Protein AF-G3HEW7-F1 (afdb_monomer)

Radius of gyration: 26.77 Å; Cα contacts (8 Å, |Δi|>4): 535; chains: 1; bounding box: 68×77×73 Å

pLDDT: mean 76.9, std 18.29, range [32.59, 98.06]

InterPro domains:
  IPR000403 Phosphatidylinositol 3-/4-kinase, catalytic domain [PF00454] (214-396)
  IPR000403 Phosphatidylinositol 3-/4-kinase, catalytic domain [PS50290] (186-441)
  IPR000403 Phosphatidylinositol 3-/4-kinase, catalytic domain [SM00146] (215-441)
  IPR001263 Phosphoinositide 3-kinase, accessory (PIK) domain [PF00613] (48-93)
  IPR001263 Phosphoinositide 3-kinase, accessory (PIK) domain [SM00145] (10-125)
  IPR011009 Protein kinase-like domain superfamily [SSF56112] (120-392)
  IPR015433 Phosphatidylinositol 3-/4-kinase [PTHR10048] (39-392)
  IPR016024 Armadillo-type fold [SSF48371] (52-114)
  IPR018936 Phosphatidylinositol 3-/4-kinase, conserved site [PS00915] (218-232)
  IPR018936 Phosphatidylinositol 3-/4-kinase, conserved site [PS00916] (318-338)
  IPR036940 Phosphatidylinositol 3-/4-kinase, catalytic domain superfamily [G3DSA:1.10.1070.11] (270-437)
  IPR042236 Phosphoinositide 3-kinase, accessory (PIK) domain superfamily [G3DSA:1.25.40.70] (25-95)

Mean predicted aligned error: 12.96 Å

Organism: Cricetulus griseus (NCBI:txid10029)

Sequence (441 aa):
MGTVQTNPYAENATALHIKFPENKKQPYYYPPFDKIIEKAAEIASSDSANMSLQALLQIWPKLPPREALELLDFNYPDQYVREYAVGCLRQMRSEVHIPAVSVQFGVILEAYCRGSVGHMKVLSKQVEALNKLKTLNSLIKLNAMKLNRAKGKEAMHTCLRQNAYREALSGLQSPLNPCVILSELYVEKCKYMDSKMKPLWLVYSNRGFGEDSVGVIFKNGDDLRQDMLTLQMLRLMDLLWKEAGLDLRMLPYGCLATGDRSGLIEVVSTSETIADIQLNSSNVAATAAFNKDALLNWLKEYNSGDDLDRAIEEFTLSCAGYCVASYVLGIGDRHSDNIMVKKTGQLFHIDFGHILGNFKSKFGIKRERVPFILTYDFIHVIQQGKTGNTEKFGSLLQFTHLGKKIAIAAAQFCHLLELQARLCSEQQKVEQTTEMSTQSI

Solvent-accessible surface area (backbone atoms only — not comparable to full-atom values): 25208 Å² total; per-residue (Å²): 135,79,78,92,66,77,74,87,57,66,90,82,51,91,81,83,92,81,83,78,89,76,91,60,97,67,90,85,74,81,78,55,70,70,60,52,47,52,52,27,50,55,38,52,74,39,96,54,95,55,62,43,70,72,60,55,58,73,75,49,74,85,54,57,51,77,61,21,56,58,36,65,36,83,94,43,76,51,66,67,54,32,52,53,17,50,73,40,48,89,77,89,88,89,65,53,87,44,83,91,43,22,68,66,42,46,55,56,48,50,56,47,40,71,75,34,60,74,56,41,57,56,52,51,46,47,51,49,25,53,51,51,50,52,52,51,44,54,51,48,60,60,38,61,78,78,41,56,72,68,60,43,51,51,52,50,42,58,53,53,70,35,67,78,42,42,60,44,59,26,70,41,56,34,92,74,42,73,89,43,56,37,36,47,67,42,57,89,75,38,51,64,46,90,56,98,62,35,34,38,38,41,31,20,42,29,93,84,84,54,91,63,60,48,36,40,31,42,41,55,79,50,75,40,62,56,38,29,51,52,32,50,51,48,45,50,53,48,51,55,34,41,76,72,75,41,78,33,59,69,66,63,60,44,47,42,60,76,52,88,32,20,28,41,33,52,47,71,72,69,53,46,30,48,42,56,48,55,55,56,46,64,77,74,53,99,62,100,61,78,79,51,57,32,67,47,49,55,39,52,75,73,21,61,74,73,49,32,58,49,17,42,48,32,24,39,34,6,42,25,44,52,44,36,48,32,55,77,48,25,46,46,91,78,50,46,77,37,30,34,37,29,61,67,26,32,30,39,77,50,83,52,89,32,50,68,67,64,65,84,61,64,93,85,46,75,71,68,80,64,68,80,82,75,52,71,51,57,51,34,39,47,26,72,70,42,94,78,42,57,65,52,49,45,50,39,53,50,48,28,51,51,49,40,51,53,51,50,57,45,52,79,72,36,61,67,58,58,57,45,54,52,51,54,55,51,57,51,50,53,51,56,57,52,56,56,56,69,75,72,115

Secondary structure (DSSP, 8-state):
---SSPPS-TTTSPP---------SS---PPPHHHHHHHHHHHHHSSSS---HHHHHHHSPPPPHHHHTGGGSTT---HHHHHHHHHH-------TTSTTTHHHHHHHHHHHHHH-HHHHHHHHHHHHHHHHHHHHHHHHHHHTTTS-HHHHHHHHHHHHTSHHHHHHHSSEEETTEEEEEE--B-GGG-EE-SSTT--EEEEE--TTSSS-PEEEEEEESS--HHHHHHHHHHHHHHHHHHHTT---------EEEEETTEEEEEE-TTEEEHHHHHHHHTTT----S-TTSHHHHHHHHH--THHHHHHHHHHHHHHHHHHHHHHHHT-----TTSEEEETTS-EEE------TT-PPPBTTB---S------HHHHHHHTTT-TT-HHHHHHHHHHHHHHHHHHHHHHHH-HHHHHHHHHHHHHHHHHHHHHHHHT--

Nearest PDB structures (foldseek):
  4bfr-assembly1_A  TM=9.227E-01  e=7.801E-47  Mus musculus
  2y3a-assembly1_A  TM=9.306E-01  e=3.365E-45  Mus musculus
  7pos-assembly1_A  TM=9.346E-01  e=6.380E-39  Mus musculus
  6zac-assembly1_A  TM=9.105E-01  e=1.280E-39  Mus musculus
  5t7f-assembly1_A  TM=9.055E-01  e=4.297E-38  Mus musculus

Structure (mmCIF, N/CA/C/O backbone):
data_AF-G3HEW7-F1
#
_entry.id   AF-G3HEW7-F1
#
loop_
_atom_site.group_PDB
_atom_site.id
_atom_site.type_symbol
_atom_site.label_atom_id
_atom_site.label_alt_id
_atom_site.label_comp_id
_atom_site.label_asym_id
_atom_site.label_entity_id
_atom_site.label_seq_id
_atom_site.pdbx_PDB_ins_code
_atom_site.Cartn_x
_atom_site.Cartn_y
_atom_site.Cartn_z
_atom_site.occupancy
_atom_site.B_iso_or_equiv
_atom_site.auth_seq_id
_atom_site.auth_comp_id
_atom_site.auth_asym_id
_atom_site.auth_atom_id
_atom_site.pdbx_PDB_model_num
ATOM 1 N N . MET A 1 1 ? 21.212 -19.190 -8.639 1.00 52.91 1 MET A N 1
ATOM 2 C CA . MET A 1 1 ? 20.473 -17.970 -8.248 1.00 52.91 1 MET A CA 1
ATOM 3 C C . MET A 1 1 ? 21.101 -16.712 -8.838 1.00 52.91 1 MET A C 1
ATOM 5 O O . MET A 1 1 ? 20.373 -15.946 -9.445 1.00 52.91 1 MET A O 1
ATOM 9 N N . GLY A 1 2 ? 22.415 -16.484 -8.699 1.00 46.44 2 GLY A N 1
ATOM 10 C CA . GLY A 1 2 ? 23.081 -15.301 -9.272 1.00 46.44 2 GLY A CA 1
ATOM 11 C C . GLY A 1 2 ? 23.002 -15.191 -10.805 1.00 46.44 2 GLY A C 1
ATOM 12 O O . GLY A 1 2 ? 22.756 -16.181 -11.494 1.00 46.44 2 GLY A O 1
ATOM 13 N N . THR A 1 3 ? 23.204 -13.977 -11.326 1.00 65.12 3 THR A N 1
ATOM 14 C CA . THR A 1 3 ? 23.155 -13.673 -12.768 1.00 65.12 3 THR A CA 1
ATOM 15 C C . THR A 1 3 ? 24.364 -14.234 -13.527 1.00 65.12 3 THR A C 1
ATOM 17 O O . THR A 1 3 ? 25.460 -14.318 -12.978 1.00 65.12 3 THR A O 1
ATOM 20 N N . VAL A 1 4 ? 24.166 -14.587 -14.803 1.00 77.94 4 VAL A N 1
ATOM 21 C CA . VAL A 1 4 ? 25.251 -14.943 -15.744 1.00 77.94 4 VAL A CA 1
ATOM 22 C C . VAL A 1 4 ? 25.877 -13.714 -16.415 1.00 77.94 4 VAL A C 1
ATOM 24 O O . VAL A 1 4 ? 26.856 -13.844 -17.146 1.00 77.94 4 VAL A O 1
ATOM 27 N N . GLN A 1 5 ? 25.308 -12.524 -16.193 1.00 75.44 5 GLN A N 1
ATOM 28 C CA . GLN A 1 5 ? 25.862 -11.264 -16.682 1.00 75.44 5 GLN A CA 1
ATOM 29 C C . GLN A 1 5 ? 27.116 -10.892 -15.890 1.00 75.44 5 GLN A C 1
ATOM 31 O O . GLN A 1 5 ? 27.167 -11.051 -14.668 1.00 75.44 5 GLN A O 1
ATOM 36 N N . THR A 1 6 ? 28.124 -10.369 -16.584 1.00 82.19 6 THR A N 1
ATOM 37 C CA . THR A 1 6 ? 29.329 -9.846 -15.938 1.00 82.19 6 THR A CA 1
ATOM 38 C C . THR A 1 6 ? 29.021 -8.564 -15.165 1.00 82.19 6 THR A C 1
ATOM 40 O O . THR A 1 6 ? 28.049 -7.856 -15.437 1.00 82.19 6 THR A O 1
ATOM 43 N N . ASN A 1 7 ? 29.855 -8.256 -14.170 1.00 80.00 7 ASN A N 1
ATOM 44 C CA . ASN A 1 7 ? 29.735 -7.011 -13.421 1.00 80.00 7 ASN A CA 1
ATOM 45 C C . ASN A 1 7 ? 30.033 -5.814 -14.353 1.00 80.00 7 ASN A C 1
ATOM 47 O O . ASN A 1 7 ? 31.110 -5.790 -14.953 1.00 80.00 7 ASN A O 1
ATOM 51 N N . PRO A 1 8 ? 29.130 -4.819 -14.478 1.00 78.19 8 PRO A N 1
ATOM 52 C CA . PRO A 1 8 ? 29.338 -3.679 -15.371 1.00 78.19 8 PRO A CA 1
ATOM 53 C C . PRO A 1 8 ? 30.466 -2.737 -14.916 1.00 78.19 8 PRO A C 1
ATOM 55 O O . PRO A 1 8 ? 30.953 -1.944 -15.718 1.00 78.19 8 PRO A O 1
ATOM 58 N N . TYR A 1 9 ? 30.915 -2.818 -13.659 1.00 79.75 9 TYR A N 1
ATOM 59 C CA . TYR A 1 9 ? 32.027 -2.022 -13.130 1.00 79.75 9 TYR A CA 1
ATOM 60 C C . TYR A 1 9 ? 33.382 -2.680 -13.425 1.00 79.75 9 TYR A C 1
ATOM 62 O O . TYR A 1 9 ? 34.100 -3.095 -12.514 1.00 79.75 9 TYR A O 1
ATOM 70 N N . ALA A 1 10 ? 33.722 -2.776 -14.711 1.00 76.56 10 ALA A N 1
ATOM 71 C CA . ALA A 1 10 ? 34.892 -3.511 -15.201 1.00 76.56 10 ALA A CA 1
ATOM 72 C C . ALA A 1 10 ? 36.239 -3.027 -14.628 1.00 76.56 10 ALA A C 1
ATOM 74 O O . ALA A 1 10 ? 37.178 -3.811 -14.552 1.00 76.56 10 ALA A O 1
ATOM 75 N N . GLU A 1 11 ? 36.334 -1.765 -14.205 1.00 80.19 11 GLU A N 1
ATOM 76 C CA . GLU A 1 11 ? 37.572 -1.180 -13.666 1.00 80.19 11 GLU A CA 1
ATOM 77 C C . GLU A 1 11 ? 37.852 -1.577 -12.209 1.00 80.19 11 GLU A C 1
ATOM 79 O O . GLU A 1 11 ? 39.007 -1.628 -11.797 1.00 80.19 11 GLU A O 1
ATOM 84 N N . ASN A 1 12 ? 36.808 -1.890 -11.434 1.00 83.00 12 ASN A N 1
ATOM 85 C CA . ASN A 1 12 ? 36.911 -2.108 -9.985 1.00 83.00 12 ASN A CA 1
ATOM 86 C C . ASN A 1 12 ? 36.521 -3.530 -9.556 1.00 83.00 12 ASN A C 1
ATOM 88 O O . ASN A 1 12 ? 36.705 -3.902 -8.397 1.00 83.00 12 ASN A O 1
ATOM 92 N N . ALA A 1 13 ? 35.940 -4.320 -10.459 1.00 84.81 13 ALA A N 1
ATOM 93 C CA . ALA A 1 13 ? 35.523 -5.685 -10.177 1.00 84.81 13 ALA A CA 1
ATOM 94 C C . ALA A 1 13 ? 36.674 -6.680 -10.378 1.00 84.81 13 ALA A C 1
ATOM 96 O O . ALA A 1 13 ? 37.476 -6.561 -11.301 1.00 84.81 13 ALA A O 1
ATOM 97 N N . THR A 1 14 ? 36.724 -7.718 -9.541 1.00 88.94 14 THR A N 1
ATOM 98 C CA . THR A 1 14 ? 37.642 -8.845 -9.737 1.00 88.94 14 THR A CA 1
ATOM 99 C C . THR A 1 14 ? 37.333 -9.550 -11.058 1.00 88.94 14 THR A C 1
ATOM 101 O O . THR A 1 14 ? 36.202 -9.980 -11.287 1.00 88.94 14 THR A O 1
ATOM 104 N N . ALA A 1 15 ? 38.344 -9.694 -11.916 1.00 89.19 15 ALA A N 1
ATOM 105 C CA . ALA A 1 15 ? 38.214 -10.351 -13.209 1.00 89.19 15 ALA A CA 1
ATOM 106 C C . ALA A 1 15 ? 38.761 -11.784 -13.166 1.00 89.19 15 ALA A C 1
ATOM 108 O O . ALA A 1 15 ? 39.841 -12.038 -12.631 1.00 89.19 15 ALA A O 1
ATOM 109 N N . LEU A 1 16 ? 38.028 -12.716 -13.779 1.00 91.00 16 LEU A N 1
ATOM 110 C CA . LEU A 1 16 ? 38.498 -14.072 -14.047 1.00 91.00 16 LEU A CA 1
ATOM 111 C C . LEU A 1 16 ? 38.686 -14.241 -15.556 1.00 91.00 16 LEU A C 1
ATOM 113 O O . LEU A 1 16 ? 37.721 -14.201 -16.318 1.00 91.00 16 LEU A O 1
ATOM 117 N N . HIS A 1 17 ? 39.928 -14.451 -15.984 1.00 90.31 17 HIS A N 1
ATOM 118 C CA . HIS A 1 17 ? 40.246 -14.694 -17.387 1.00 90.31 17 HIS A CA 1
ATOM 119 C C . HIS A 1 17 ? 40.132 -16.187 -17.695 1.00 90.31 17 HIS A C 1
ATOM 121 O O . HIS A 1 17 ? 40.905 -16.999 -17.189 1.00 90.31 17 HIS A O 1
ATOM 127 N N . ILE A 1 18 ? 39.170 -16.538 -18.543 1.00 92.44 18 ILE A N 1
ATOM 128 C CA . ILE A 1 18 ? 38.937 -17.904 -19.018 1.00 92.44 18 ILE A CA 1
ATOM 129 C C . ILE A 1 18 ? 39.167 -17.977 -20.527 1.00 92.44 18 ILE A C 1
ATOM 131 O O . ILE A 1 18 ? 38.804 -17.061 -21.262 1.00 92.44 18 ILE A O 1
ATOM 135 N N . LYS A 1 19 ? 39.767 -19.076 -20.995 1.00 89.00 19 LYS A N 1
ATOM 136 C CA . LYS A 1 19 ? 39.960 -19.354 -22.423 1.00 89.00 19 LYS A CA 1
ATOM 137 C C . LYS A 1 19 ? 39.224 -20.634 -22.790 1.00 89.00 19 LYS A C 1
ATOM 139 O O . LYS A 1 19 ? 39.548 -21.704 -22.277 1.00 89.00 19 LYS A O 1
ATOM 144 N N . PHE A 1 20 ? 38.250 -20.524 -23.686 1.00 84.94 20 PHE A N 1
ATOM 145 C CA . PHE A 1 20 ? 37.577 -21.691 -24.246 1.00 84.94 20 PHE A CA 1
ATOM 146 C C . PHE A 1 20 ? 38.460 -22.341 -25.326 1.00 84.94 20 PHE A C 1
ATOM 148 O O . PHE A 1 20 ? 39.196 -21.639 -26.021 1.00 84.94 20 PHE A O 1
ATOM 155 N N . PRO A 1 21 ? 38.441 -23.677 -25.468 1.00 83.94 21 PRO A N 1
ATOM 156 C CA . PRO A 1 21 ? 39.252 -24.363 -26.467 1.00 83.94 21 PRO A CA 1
ATOM 157 C C . PRO A 1 21 ? 38.754 -24.057 -27.890 1.00 83.94 21 PRO A C 1
ATOM 159 O O . PRO A 1 21 ? 37.674 -24.486 -28.285 1.00 83.94 21 PRO A O 1
ATOM 162 N N . GLU A 1 22 ? 39.575 -23.372 -28.686 1.00 78.31 22 GLU A N 1
ATOM 163 C CA . GLU A 1 22 ? 39.288 -22.987 -30.083 1.00 78.31 22 GLU A CA 1
ATOM 164 C C . GLU A 1 22 ? 39.769 -24.034 -31.107 1.00 78.31 22 GLU A C 1
ATOM 166 O O . GLU A 1 22 ? 39.959 -23.743 -32.284 1.00 78.31 22 GLU A O 1
ATOM 171 N N . ASN A 1 23 ? 39.980 -25.282 -30.680 1.00 73.50 23 ASN A N 1
ATOM 172 C CA . ASN A 1 23 ? 40.683 -26.322 -31.449 1.00 73.50 23 ASN A CA 1
ATOM 173 C C . ASN A 1 23 ? 39.910 -26.857 -32.677 1.00 73.50 23 ASN A C 1
ATOM 175 O O . ASN A 1 23 ? 40.167 -27.975 -33.129 1.00 73.50 23 ASN A O 1
ATOM 179 N N . LYS A 1 24 ? 38.914 -26.134 -33.196 1.00 75.00 24 LYS A N 1
ATOM 180 C CA . LYS A 1 24 ? 37.951 -26.656 -34.170 1.00 75.00 24 LYS A CA 1
ATOM 181 C C . LYS A 1 24 ? 37.810 -25.755 -35.395 1.00 75.00 24 LYS A C 1
ATOM 183 O O . LYS A 1 24 ? 37.815 -24.537 -35.296 1.00 75.00 24 LYS A O 1
ATOM 188 N N . LYS A 1 25 ? 37.660 -26.391 -36.566 1.00 81.75 25 LYS A N 1
ATOM 189 C CA . LYS A 1 25 ? 37.630 -25.736 -37.889 1.00 81.75 25 LYS A CA 1
ATOM 190 C C . LYS A 1 25 ? 36.315 -25.001 -38.204 1.00 81.75 25 LYS A C 1
ATOM 192 O O . LYS A 1 25 ? 36.300 -24.205 -39.135 1.00 81.75 25 LYS A O 1
ATOM 197 N N . GLN A 1 26 ? 35.224 -25.288 -37.486 1.00 83.31 26 GLN A N 1
ATOM 198 C CA . GLN A 1 26 ? 33.897 -24.685 -37.685 1.00 83.31 26 GLN A CA 1
ATOM 199 C C . GLN A 1 26 ? 33.160 -24.504 -36.340 1.00 83.31 26 GLN A C 1
ATOM 201 O O . GLN A 1 26 ? 33.386 -25.307 -35.426 1.00 83.31 26 GLN A O 1
ATOM 206 N N . PRO A 1 27 ? 32.288 -23.482 -36.207 1.00 83.50 27 PRO A N 1
ATOM 207 C CA . PRO A 1 27 ? 31.482 -23.258 -35.007 1.00 83.50 27 PRO A CA 1
ATOM 208 C C . PRO A 1 27 ? 30.371 -24.307 -34.866 1.00 83.50 27 PRO A C 1
ATOM 210 O O . PRO A 1 27 ? 29.756 -24.709 -35.852 1.00 83.50 27 PRO A O 1
ATOM 213 N N . TYR A 1 28 ? 30.085 -24.724 -33.630 1.00 80.00 28 TYR A N 1
ATOM 214 C CA . TYR A 1 28 ? 28.911 -25.543 -33.317 1.00 80.00 28 TYR A CA 1
ATOM 215 C C . TYR A 1 28 ? 27.778 -24.661 -32.814 1.00 80.00 28 TYR A C 1
ATOM 217 O O . TYR A 1 28 ? 27.994 -23.781 -31.983 1.00 80.00 28 TYR A O 1
ATOM 225 N N . TYR A 1 29 ? 26.569 -24.965 -33.268 1.00 78.69 29 TYR A N 1
ATOM 226 C CA . TYR A 1 29 ? 25.337 -24.385 -32.754 1.00 78.69 29 TYR A CA 1
ATOM 227 C C . TYR A 1 29 ? 24.541 -25.464 -32.030 1.00 78.69 29 TYR A C 1
ATOM 229 O O . TYR A 1 29 ? 24.647 -26.650 -32.356 1.00 78.69 29 TYR A O 1
ATOM 237 N N . TYR A 1 30 ? 23.746 -25.052 -31.045 1.00 76.44 30 TYR A N 1
ATOM 238 C CA . TYR A 1 30 ? 22.744 -25.943 -30.476 1.00 76.44 30 TYR A CA 1
ATOM 239 C C . TYR A 1 30 ? 21.761 -26.361 -31.587 1.00 76.44 30 TYR A C 1
ATOM 241 O O . TYR A 1 30 ? 21.438 -25.517 -32.430 1.00 76.44 30 TYR A O 1
ATOM 249 N N . PRO A 1 31 ? 21.321 -27.632 -31.643 1.00 74.81 31 PRO A N 1
ATOM 250 C CA . PRO A 1 31 ? 20.451 -28.095 -32.716 1.00 74.81 31 PRO A CA 1
ATOM 251 C C . PRO A 1 31 ? 19.168 -27.255 -32.818 1.00 74.81 31 PRO A C 1
ATOM 253 O O . PRO A 1 31 ? 18.582 -26.918 -31.786 1.00 74.81 31 PRO A O 1
ATOM 256 N N . PRO A 1 32 ? 18.714 -26.921 -34.038 1.00 73.94 32 PRO A N 1
ATOM 257 C CA . PRO A 1 32 ? 17.426 -26.273 -34.226 1.00 73.94 32 PRO A CA 1
ATOM 258 C C . PRO A 1 32 ? 16.282 -27.216 -33.827 1.00 73.94 32 PRO A C 1
ATOM 260 O O . PRO A 1 32 ? 16.446 -28.435 -33.728 1.00 73.94 32 PRO A O 1
ATOM 263 N N . PHE A 1 33 ? 15.119 -26.630 -33.556 1.00 66.75 33 PHE A N 1
ATOM 264 C CA . PHE A 1 33 ? 13.987 -27.321 -32.943 1.00 66.75 33 PHE A CA 1
ATOM 265 C C . PHE A 1 33 ? 13.493 -28.542 -33.740 1.00 66.75 33 PHE A C 1
ATOM 267 O O . PHE A 1 33 ? 13.211 -29.590 -33.165 1.00 66.75 33 PHE A O 1
ATOM 274 N N . ASP A 1 34 ? 13.460 -28.445 -35.066 1.00 72.75 34 ASP A N 1
ATOM 275 C CA . ASP A 1 34 ? 13.132 -29.540 -35.983 1.00 72.75 34 ASP A CA 1
ATOM 276 C C . ASP A 1 34 ? 14.046 -30.761 -35.786 1.00 72.75 34 ASP A C 1
ATOM 278 O O . ASP A 1 34 ? 13.559 -31.888 -35.693 1.00 72.75 34 ASP A O 1
ATOM 282 N N . LYS A 1 35 ? 15.355 -30.540 -35.615 1.00 75.88 35 LYS A N 1
ATOM 283 C CA . LYS A 1 35 ? 16.334 -31.607 -35.355 1.00 75.88 35 LYS A CA 1
ATOM 284 C C . LYS A 1 35 ? 16.195 -32.239 -33.975 1.00 75.88 35 LYS A C 1
ATOM 286 O O . LYS A 1 35 ? 16.488 -33.424 -33.817 1.00 75.88 35 LYS A O 1
ATOM 291 N N . ILE A 1 36 ? 15.732 -31.482 -32.984 1.00 71.81 36 ILE A N 1
ATOM 292 C CA . ILE A 1 36 ? 15.436 -32.006 -31.644 1.00 71.81 36 ILE A CA 1
ATOM 293 C C . ILE A 1 36 ? 14.226 -32.942 -31.699 1.00 71.81 36 ILE A C 1
ATOM 295 O O . ILE A 1 36 ? 14.269 -34.028 -31.122 1.00 71.81 36 ILE A O 1
ATOM 299 N N . ILE A 1 37 ? 13.166 -32.545 -32.407 1.00 66.62 37 ILE A N 1
ATOM 300 C CA . ILE A 1 37 ? 11.948 -33.350 -32.561 1.00 66.62 37 ILE A CA 1
ATOM 301 C C . ILE A 1 37 ? 12.214 -34.604 -33.395 1.00 66.62 37 ILE A C 1
ATOM 303 O O . ILE A 1 37 ? 11.781 -35.684 -33.004 1.00 66.62 37 ILE A O 1
ATOM 307 N N . GLU A 1 38 ? 12.975 -34.491 -34.487 1.00 74.00 38 GLU A N 1
ATOM 308 C CA . GLU A 1 38 ? 13.407 -35.637 -35.299 1.00 74.00 38 GLU A CA 1
ATOM 309 C C . GLU A 1 38 ? 14.154 -36.660 -34.430 1.00 74.00 38 GLU A C 1
ATOM 311 O O . GLU A 1 38 ? 13.801 -37.839 -34.407 1.00 74.00 38 GLU A O 1
ATOM 316 N N . LYS A 1 39 ? 15.101 -36.195 -33.603 1.00 70.12 39 LYS A N 1
ATOM 317 C CA . LYS A 1 39 ? 15.825 -37.064 -32.670 1.00 70.12 39 LYS A CA 1
ATOM 318 C C . LYS A 1 39 ? 14.923 -37.653 -31.583 1.00 70.12 39 LYS A C 1
ATOM 320 O O . LYS A 1 39 ? 15.101 -38.808 -31.208 1.00 70.12 39 LYS A O 1
ATOM 325 N N . ALA A 1 40 ? 13.960 -36.890 -31.073 1.00 63.38 40 ALA A N 1
ATOM 326 C CA . ALA A 1 40 ? 12.999 -37.370 -30.082 1.00 63.38 40 ALA A CA 1
ATOM 327 C C . ALA A 1 40 ? 12.082 -38.462 -30.652 1.00 63.38 40 ALA A C 1
ATOM 329 O O . ALA A 1 40 ? 11.810 -39.441 -29.964 1.00 63.38 40 ALA A O 1
ATOM 330 N N . ALA A 1 41 ? 11.648 -38.313 -31.907 1.00 63.91 41 ALA A N 1
ATOM 331 C CA . ALA A 1 41 ? 10.841 -39.292 -32.627 1.00 63.91 41 ALA A CA 1
ATOM 332 C C . ALA A 1 41 ? 11.634 -40.572 -32.930 1.00 63.91 41 ALA A C 1
ATOM 334 O O . ALA A 1 41 ? 11.117 -41.668 -32.726 1.00 63.91 41 ALA A O 1
ATOM 335 N N . GLU A 1 42 ? 12.906 -40.449 -33.328 1.00 66.12 42 GLU A N 1
ATOM 336 C CA . GLU A 1 42 ? 13.815 -41.595 -33.465 1.00 66.12 42 GLU A CA 1
ATOM 337 C C . GLU A 1 42 ? 13.943 -42.367 -32.143 1.00 66.12 42 GLU A C 1
ATOM 339 O O . GLU A 1 42 ? 13.786 -43.586 -32.125 1.00 66.12 42 GLU A O 1
ATOM 344 N N . ILE A 1 43 ? 14.166 -41.665 -31.025 1.00 62.84 43 ILE A N 1
ATOM 345 C CA . ILE A 1 43 ? 14.302 -42.288 -29.700 1.00 62.84 43 ILE A CA 1
ATOM 346 C C . ILE A 1 43 ? 12.980 -42.918 -29.240 1.00 62.84 43 ILE A C 1
A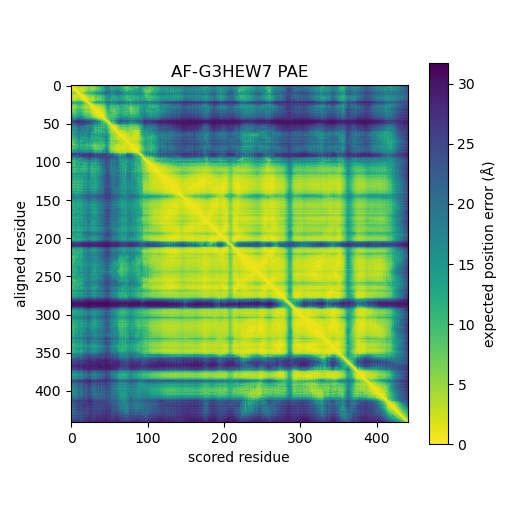TOM 348 O O . ILE A 1 43 ? 13.008 -43.998 -28.663 1.00 62.84 43 ILE A O 1
ATOM 352 N N . ALA A 1 44 ? 11.833 -42.295 -29.530 1.00 57.12 44 ALA A N 1
ATOM 353 C CA . ALA A 1 44 ? 10.508 -42.834 -29.215 1.00 57.12 44 ALA A CA 1
ATOM 354 C C . ALA A 1 44 ? 10.137 -44.070 -30.057 1.00 57.12 44 ALA A C 1
ATOM 356 O O . ALA A 1 44 ? 9.341 -44.894 -29.616 1.00 57.12 44 ALA A O 1
ATOM 357 N N . SER A 1 45 ? 10.696 -44.193 -31.267 1.00 58.94 45 SER A N 1
ATOM 358 C CA . SER A 1 45 ? 10.491 -45.342 -32.162 1.00 58.94 45 SER A CA 1
ATOM 359 C C . SER A 1 45 ? 11.361 -46.558 -31.820 1.00 58.94 45 SER A C 1
ATOM 361 O O . SER A 1 45 ? 11.070 -47.670 -32.256 1.00 58.94 45 SER A O 1
ATOM 363 N N . SER A 1 46 ? 12.416 -46.361 -31.026 1.00 55.53 46 SER A N 1
ATOM 364 C CA . SER A 1 46 ? 13.133 -47.442 -30.353 1.00 55.53 46 SER A CA 1
ATOM 365 C C . SER A 1 46 ? 12.480 -47.678 -28.991 1.00 55.53 46 SER A C 1
ATOM 367 O O . SER A 1 46 ? 12.307 -46.711 -28.264 1.00 55.53 46 SER A O 1
ATOM 369 N N . ASP A 1 47 ? 12.146 -48.917 -28.614 1.00 48.53 47 ASP A N 1
ATOM 370 C CA . ASP A 1 47 ? 11.456 -49.321 -27.360 1.00 48.53 47 ASP A CA 1
ATOM 371 C C . ASP A 1 47 ? 12.126 -48.888 -26.019 1.00 48.53 47 ASP A C 1
ATOM 373 O O . ASP A 1 47 ? 11.839 -49.418 -24.945 1.00 48.53 47 ASP A O 1
ATOM 377 N N . SER A 1 48 ? 13.031 -47.909 -26.024 1.00 47.41 48 SER A N 1
ATOM 378 C CA . SER A 1 48 ? 13.470 -47.189 -24.834 1.00 47.41 48 SER A CA 1
ATOM 379 C C . SER A 1 48 ? 12.475 -46.079 -24.485 1.00 47.41 48 SER A C 1
ATOM 381 O O . SER A 1 48 ? 12.292 -45.133 -25.247 1.00 47.41 48 SER A O 1
ATOM 383 N N . ALA A 1 49 ? 11.870 -46.163 -23.302 1.00 46.41 49 ALA A N 1
ATOM 384 C CA . ALA A 1 49 ? 10.902 -45.217 -22.740 1.00 46.41 49 ALA A CA 1
ATOM 385 C C . ALA A 1 49 ? 11.482 -43.817 -22.409 1.00 46.41 49 ALA A C 1
ATOM 387 O O . ALA A 1 49 ? 11.285 -43.305 -21.313 1.00 46.41 49 ALA A O 1
ATOM 388 N N . ASN A 1 50 ? 12.197 -43.185 -23.342 1.00 45.53 50 ASN A N 1
ATOM 389 C CA . ASN A 1 50 ? 12.818 -41.870 -23.189 1.00 45.53 50 ASN A CA 1
ATOM 390 C C . ASN A 1 50 ? 12.380 -40.930 -24.322 1.00 45.53 50 ASN A C 1
ATOM 392 O O . ASN A 1 50 ? 13.198 -40.469 -25.116 1.00 45.53 50 ASN A O 1
ATOM 396 N N . MET A 1 51 ? 11.087 -40.599 -24.399 1.00 51.00 51 MET A N 1
ATOM 397 C CA . MET A 1 51 ? 10.696 -39.413 -25.168 1.00 51.00 51 MET A CA 1
ATOM 398 C C . MET A 1 51 ? 11.382 -38.189 -24.552 1.00 51.00 51 MET A C 1
ATOM 400 O O . MET A 1 51 ? 11.362 -38.015 -23.331 1.00 51.00 51 MET A O 1
ATOM 404 N N . SER A 1 52 ? 12.015 -37.345 -25.371 1.00 57.72 52 SER A N 1
ATOM 405 C CA . SER A 1 52 ? 12.678 -36.153 -24.844 1.00 57.72 52 SER A CA 1
ATOM 406 C C . SER A 1 52 ? 11.638 -35.229 -24.198 1.00 57.72 52 SER A C 1
ATOM 408 O O . SER A 1 52 ? 10.569 -34.974 -24.757 1.00 57.72 52 SER A O 1
ATOM 410 N N . LEU A 1 53 ? 11.951 -34.717 -23.005 1.00 58.22 53 LEU A N 1
ATOM 411 C CA . LEU A 1 53 ? 11.073 -33.839 -22.219 1.00 58.22 53 LEU A CA 1
ATOM 412 C C . LEU A 1 53 ? 10.548 -32.640 -23.043 1.00 58.22 53 LEU A C 1
ATOM 414 O O . LEU A 1 53 ? 9.430 -32.175 -22.843 1.00 58.22 53 LEU A O 1
ATOM 418 N N . GLN A 1 54 ? 11.343 -32.179 -24.015 1.00 58.03 54 GLN A N 1
ATOM 419 C CA . GLN A 1 54 ? 11.021 -31.066 -24.911 1.00 58.03 54 GLN A CA 1
ATOM 420 C C . GLN A 1 54 ? 9.917 -31.398 -25.933 1.00 58.03 54 GLN A C 1
ATOM 422 O O . GLN A 1 54 ? 9.126 -30.517 -26.264 1.00 58.03 54 GLN A O 1
ATOM 427 N N . ALA A 1 55 ? 9.808 -32.649 -26.398 1.00 58.62 55 ALA A N 1
ATOM 428 C CA . ALA A 1 55 ? 8.730 -33.074 -27.298 1.00 58.62 55 ALA A CA 1
ATOM 429 C C . ALA A 1 55 ? 7.385 -33.208 -26.559 1.00 58.62 55 ALA A C 1
ATOM 431 O O . ALA A 1 55 ? 6.343 -32.814 -27.083 1.00 58.62 55 ALA A O 1
ATOM 432 N N . LEU A 1 56 ? 7.414 -33.687 -25.309 1.00 62.25 56 LEU A N 1
ATOM 433 C CA . LEU A 1 56 ? 6.239 -33.762 -24.429 1.00 62.25 56 LEU A CA 1
ATOM 434 C C . LEU A 1 56 ? 5.665 -32.380 -24.099 1.00 62.25 56 LEU A C 1
ATOM 436 O O . LEU A 1 56 ? 4.449 -32.221 -24.017 1.00 62.25 56 LEU A O 1
ATOM 440 N N . LEU A 1 57 ? 6.528 -31.371 -23.966 1.00 62.25 57 LEU A N 1
ATOM 441 C CA . LEU A 1 57 ? 6.124 -30.006 -23.637 1.00 62.25 57 LEU A CA 1
ATOM 442 C C . LEU A 1 57 ? 5.224 -29.356 -24.709 1.00 62.25 57 LEU A C 1
ATOM 444 O O . LEU A 1 57 ? 4.424 -28.482 -24.393 1.00 62.25 57 LEU A O 1
ATOM 448 N N . GLN A 1 58 ? 5.334 -29.787 -25.971 1.00 60.62 58 GLN A N 1
ATOM 449 C CA . GLN A 1 58 ? 4.578 -29.225 -27.103 1.00 60.62 58 GLN A CA 1
ATOM 450 C C . GLN A 1 58 ? 3.131 -29.702 -27.170 1.00 60.62 58 GLN A C 1
ATOM 452 O O . GLN A 1 58 ? 2.250 -28.977 -27.628 1.00 60.62 58 GLN A O 1
ATOM 457 N N . ILE A 1 59 ? 2.892 -30.933 -26.727 1.00 67.25 59 ILE A N 1
ATOM 458 C CA . ILE A 1 59 ? 1.553 -31.521 -26.648 1.00 67.25 59 ILE A CA 1
ATOM 459 C C . ILE A 1 59 ? 0.923 -31.306 -25.270 1.00 67.25 59 ILE A C 1
ATOM 461 O O . ILE A 1 59 ? -0.217 -31.713 -25.043 1.00 67.25 59 ILE A O 1
ATOM 465 N N . TRP A 1 60 ? 1.654 -30.666 -24.351 1.00 68.69 60 TRP A N 1
ATOM 466 C CA . TRP A 1 60 ? 1.179 -30.417 -23.003 1.00 68.69 60 TRP A CA 1
ATOM 467 C C . TRP A 1 60 ? 0.057 -29.369 -23.028 1.00 68.69 60 TRP A C 1
ATOM 469 O O . TRP A 1 60 ? 0.263 -28.252 -23.520 1.00 68.69 60 TRP A O 1
ATOM 479 N N . PRO A 1 61 ? -1.142 -29.687 -22.504 1.00 68.50 61 PRO A N 1
ATOM 480 C CA . PRO A 1 61 ? -2.251 -28.741 -22.474 1.00 68.50 61 PRO A CA 1
ATOM 481 C C . PRO A 1 61 ? -1.849 -27.517 -21.659 1.00 68.50 61 PRO A C 1
ATOM 483 O O . PRO A 1 61 ? -1.148 -27.667 -20.665 1.00 68.50 61 PRO A O 1
ATOM 486 N N . LYS A 1 62 ? -2.274 -26.312 -22.059 1.00 69.38 62 LYS A N 1
ATOM 487 C CA . LYS A 1 62 ? -1.929 -25.083 -21.326 1.00 69.38 62 LYS A CA 1
ATOM 488 C C . LYS A 1 62 ? -2.260 -25.234 -19.846 1.00 69.38 62 LYS A C 1
ATOM 490 O O . LYS A 1 62 ? -3.419 -25.458 -19.496 1.00 69.38 62 LYS A O 1
ATOM 495 N N . LEU A 1 63 ? -1.246 -25.065 -19.008 1.00 68.19 63 LEU A N 1
ATOM 496 C CA . LEU A 1 63 ? -1.436 -25.047 -17.571 1.00 68.19 63 LEU A CA 1
ATOM 497 C C . LEU A 1 63 ? -2.273 -23.826 -17.159 1.00 68.19 63 LEU A C 1
ATOM 499 O O . LEU A 1 63 ? -2.157 -22.752 -17.768 1.00 68.19 63 LEU A O 1
ATOM 503 N N . PRO A 1 64 ? -3.084 -23.948 -16.097 1.00 60.22 64 PRO A N 1
ATOM 504 C CA . PRO A 1 64 ? -3.624 -22.798 -15.394 1.00 60.22 64 PRO A CA 1
ATOM 505 C C . PRO A 1 64 ? -2.501 -21.802 -15.053 1.00 60.22 64 PRO A C 1
ATOM 507 O O . PRO A 1 64 ? -1.414 -22.228 -14.656 1.00 60.22 64 PRO A O 1
ATOM 510 N N . PRO A 1 65 ? -2.738 -20.477 -15.121 1.00 58.47 65 PRO A N 1
ATOM 511 C CA . PRO A 1 65 ? -1.713 -19.476 -14.812 1.00 58.47 65 PRO A CA 1
ATOM 512 C C . PRO A 1 65 ? -1.039 -19.681 -13.446 1.00 58.47 65 PRO A C 1
ATOM 514 O O . PRO A 1 65 ? 0.138 -19.395 -13.279 1.00 58.47 65 PRO A O 1
ATOM 517 N N . ARG A 1 66 ? -1.756 -20.230 -12.461 1.00 59.59 66 ARG A N 1
ATOM 518 C CA . ARG A 1 66 ? -1.192 -20.564 -11.146 1.00 59.59 66 ARG A CA 1
ATOM 519 C C . ARG A 1 66 ? -0.085 -21.621 -11.224 1.00 59.59 66 ARG A C 1
ATOM 521 O O . ARG A 1 66 ? 0.941 -21.455 -10.579 1.00 59.59 66 ARG A O 1
ATOM 528 N N . GLU A 1 67 ? -0.297 -22.671 -12.007 1.00 59.72 67 GLU A N 1
ATOM 529 C CA . GLU A 1 67 ? 0.650 -23.780 -12.187 1.00 59.72 67 GLU A CA 1
ATOM 530 C C . GLU A 1 67 ? 1.796 -23.372 -13.117 1.00 59.72 67 GLU A C 1
ATOM 532 O O . GLU A 1 67 ? 2.950 -23.712 -12.888 1.00 59.72 67 GLU A O 1
ATOM 537 N N . ALA A 1 68 ? 1.522 -22.537 -14.121 1.00 62.84 68 ALA A N 1
ATOM 538 C CA . ALA A 1 68 ? 2.566 -22.029 -15.001 1.00 62.84 68 ALA A CA 1
ATOM 539 C C . ALA A 1 68 ? 3.610 -21.151 -14.284 1.00 62.84 68 ALA A C 1
ATOM 541 O O . ALA A 1 68 ? 4.754 -21.095 -14.733 1.00 62.84 68 ALA A O 1
ATOM 542 N N . LEU A 1 69 ? 3.253 -20.475 -13.179 1.00 57.88 69 LEU A N 1
ATOM 543 C CA . LEU A 1 69 ? 4.206 -19.694 -12.371 1.00 57.88 69 LEU A CA 1
ATOM 544 C C . LEU A 1 69 ? 5.319 -20.566 -11.781 1.00 57.88 69 LEU A C 1
ATOM 546 O O . LEU A 1 69 ? 6.439 -20.081 -11.629 1.00 57.88 69 LEU A O 1
ATOM 550 N N . GLU A 1 70 ? 5.035 -21.836 -11.486 1.00 67.31 70 GLU A N 1
ATOM 551 C CA . GLU A 1 70 ? 6.030 -22.788 -10.987 1.00 67.31 70 GLU A CA 1
ATOM 552 C C . GLU A 1 70 ? 7.145 -23.008 -12.016 1.00 67.31 70 GLU A C 1
ATOM 554 O O . GLU A 1 70 ? 8.327 -22.986 -11.681 1.00 67.31 70 GLU A O 1
ATOM 559 N N . LEU A 1 71 ? 6.777 -23.102 -13.295 1.00 65.00 71 LEU A N 1
ATOM 560 C CA . LEU A 1 71 ? 7.707 -23.331 -14.400 1.00 65.00 71 LEU A CA 1
ATOM 561 C C . LEU A 1 71 ? 8.639 -22.137 -14.692 1.00 65.00 71 LEU A C 1
ATOM 563 O O . LEU A 1 71 ? 9.546 -22.250 -15.517 1.00 65.00 71 LEU A O 1
ATOM 567 N N . LEU A 1 72 ? 8.444 -20.988 -14.030 1.00 67.44 72 LEU A N 1
ATOM 568 C CA . LEU A 1 72 ? 9.380 -19.857 -14.079 1.00 67.44 72 LEU A CA 1
ATOM 569 C C . LEU A 1 72 ? 10.469 -19.911 -12.999 1.00 67.44 72 LEU A C 1
ATOM 571 O O . LEU A 1 72 ? 11.419 -19.116 -13.067 1.00 67.44 72 LEU A O 1
ATOM 575 N N . ASP A 1 73 ? 10.368 -20.830 -12.037 1.00 65.62 73 ASP A N 1
ATOM 576 C CA . ASP A 1 73 ? 11.349 -21.011 -10.968 1.00 65.62 73 ASP A CA 1
ATOM 577 C C . ASP A 1 73 ? 12.744 -21.365 -11.520 1.00 65.62 73 ASP A C 1
ATOM 579 O O . ASP A 1 73 ? 12.895 -21.908 -12.616 1.00 65.62 73 ASP A O 1
ATOM 583 N N . PHE A 1 74 ? 13.805 -21.055 -10.771 1.00 65.25 74 PHE A N 1
ATOM 584 C CA . PHE A 1 74 ? 15.190 -21.353 -11.152 1.00 65.25 74 PHE A CA 1
ATOM 585 C C . PHE A 1 74 ? 15.448 -22.859 -11.326 1.00 65.25 74 PHE A C 1
ATOM 587 O O . PHE A 1 74 ? 16.391 -23.229 -12.025 1.00 65.25 74 PHE A O 1
ATOM 594 N N . ASN A 1 75 ? 14.610 -23.710 -10.719 1.00 67.56 75 ASN A N 1
ATOM 595 C CA . ASN A 1 75 ? 14.621 -25.164 -10.893 1.00 67.56 75 ASN A CA 1
ATOM 596 C C . ASN A 1 75 ? 14.319 -25.595 -12.339 1.00 67.56 75 ASN A C 1
ATOM 598 O O . ASN A 1 75 ? 14.735 -26.675 -12.754 1.00 67.56 75 ASN A O 1
ATOM 602 N N . TYR A 1 76 ? 13.675 -24.726 -13.125 1.00 72.31 76 TYR A N 1
ATOM 603 C CA . TYR A 1 76 ? 13.355 -24.936 -14.535 1.00 72.31 76 TYR A CA 1
ATOM 604 C C . TYR A 1 76 ? 14.115 -23.912 -15.409 1.00 72.31 76 TYR A C 1
ATOM 606 O O . TYR A 1 76 ? 13.564 -22.893 -15.837 1.00 72.31 76 TYR A O 1
ATOM 614 N N . PRO A 1 77 ? 15.430 -24.097 -15.646 1.00 72.25 77 PRO A N 1
ATOM 615 C CA . PRO A 1 77 ? 16.235 -23.150 -16.421 1.00 72.25 77 PRO A CA 1
ATOM 616 C C . PRO A 1 77 ? 16.060 -23.296 -17.943 1.00 72.25 77 PRO A C 1
ATOM 618 O O . PRO A 1 77 ? 16.488 -22.407 -18.675 1.00 72.25 77 PRO A O 1
ATOM 621 N N . ASP A 1 78 ? 15.457 -24.393 -18.417 1.00 74.69 78 ASP A N 1
ATOM 622 C CA . ASP A 1 78 ? 15.289 -24.689 -19.845 1.00 74.69 78 ASP A CA 1
ATOM 623 C C . ASP A 1 78 ? 14.436 -23.622 -20.558 1.00 74.69 78 ASP A C 1
ATOM 625 O O . ASP A 1 78 ? 13.381 -23.201 -20.073 1.00 74.69 78 ASP A O 1
ATOM 629 N N . GLN A 1 79 ? 14.914 -23.175 -21.722 1.00 69.88 79 GLN A N 1
ATOM 630 C CA . GLN A 1 79 ? 14.298 -22.088 -22.480 1.00 69.88 79 GLN A CA 1
ATOM 631 C C . GLN A 1 79 ? 12.886 -22.442 -22.966 1.00 69.88 79 GLN A C 1
ATOM 633 O O . GLN A 1 79 ? 11.996 -21.599 -22.868 1.00 69.88 79 GLN A O 1
ATOM 638 N N . TYR A 1 80 ? 12.648 -23.672 -23.429 1.00 69.81 80 TYR A N 1
ATOM 639 C CA . TYR A 1 80 ? 11.338 -24.092 -23.933 1.00 69.81 80 TYR A CA 1
ATOM 640 C C . TYR A 1 80 ? 10.322 -24.235 -22.796 1.00 69.81 80 TYR A C 1
ATOM 642 O O . TYR A 1 80 ? 9.161 -23.861 -22.959 1.00 69.81 80 TYR A O 1
ATOM 650 N N . VAL A 1 81 ? 10.767 -24.688 -21.616 1.00 72.81 81 VAL A N 1
ATOM 651 C CA . VAL A 1 81 ? 9.943 -24.705 -20.392 1.00 72.81 81 VAL A CA 1
ATOM 652 C C . VAL A 1 81 ? 9.522 -23.292 -19.993 1.00 72.81 81 VAL A C 1
ATOM 654 O O . VAL A 1 81 ? 8.346 -23.048 -19.717 1.00 72.81 81 VAL A O 1
ATOM 657 N N . ARG A 1 82 ? 10.449 -22.330 -20.045 1.00 72.44 82 ARG A N 1
ATOM 658 C CA . ARG A 1 82 ? 10.152 -20.921 -19.755 1.00 72.44 82 ARG A CA 1
ATOM 659 C C . ARG A 1 82 ? 9.258 -20.277 -20.807 1.00 72.44 82 ARG A C 1
ATOM 661 O O . ARG A 1 82 ? 8.363 -19.524 -20.442 1.00 72.44 82 ARG A O 1
ATOM 668 N N . GLU A 1 83 ? 9.457 -20.557 -22.091 1.00 70.94 83 GLU A N 1
ATOM 669 C CA . GLU A 1 83 ? 8.595 -20.055 -23.169 1.00 70.94 83 GLU A CA 1
ATOM 670 C C . GLU A 1 83 ? 7.160 -20.581 -23.038 1.00 70.94 83 GLU A C 1
ATOM 672 O O . GLU A 1 83 ? 6.208 -19.805 -23.151 1.00 70.94 83 GLU A O 1
ATOM 677 N N . TYR A 1 84 ? 6.999 -21.863 -22.706 1.00 68.12 84 TYR A N 1
ATOM 678 C CA . TYR A 1 84 ? 5.709 -22.473 -22.392 1.00 68.12 84 TYR A CA 1
ATOM 679 C C . TYR A 1 84 ? 5.045 -21.814 -21.168 1.00 68.12 84 TYR A C 1
ATOM 681 O O . TYR A 1 84 ? 3.878 -21.413 -21.227 1.00 68.12 84 TYR A O 1
ATOM 689 N N . ALA A 1 85 ? 5.806 -21.612 -20.088 1.00 65.62 85 ALA A N 1
ATOM 690 C CA . ALA A 1 85 ? 5.350 -20.939 -18.874 1.00 65.62 85 ALA A CA 1
ATOM 691 C C . ALA A 1 85 ? 4.912 -19.492 -19.149 1.00 65.62 85 ALA A C 1
ATOM 693 O O . ALA A 1 85 ? 3.792 -19.102 -18.829 1.00 65.62 85 ALA A O 1
ATOM 694 N N . VAL A 1 86 ? 5.745 -18.695 -19.827 1.00 66.69 86 VAL A N 1
ATOM 695 C CA . VAL A 1 86 ? 5.422 -17.315 -20.232 1.00 66.69 86 VAL A CA 1
ATOM 696 C C . VAL A 1 86 ? 4.214 -17.279 -21.175 1.00 66.69 86 VAL A C 1
ATOM 698 O O . VAL A 1 86 ? 3.378 -16.376 -21.070 1.00 66.69 86 VAL A O 1
ATOM 701 N N . GLY A 1 87 ? 4.069 -18.274 -22.054 1.00 62.97 87 GLY A N 1
ATOM 702 C CA . GLY A 1 87 ? 2.894 -18.468 -22.908 1.00 62.97 87 GLY A CA 1
ATOM 703 C C . GLY A 1 87 ? 1.586 -18.649 -22.127 1.00 62.97 87 GLY A C 1
ATOM 704 O O . GLY A 1 87 ? 0.519 -18.287 -22.632 1.00 62.97 87 GLY A O 1
ATOM 705 N N . CYS A 1 88 ? 1.672 -19.127 -20.885 1.00 59.72 88 CYS A N 1
ATOM 706 C CA . CYS A 1 88 ? 0.555 -19.271 -19.951 1.00 59.72 88 CYS A CA 1
ATOM 707 C C . CYS A 1 88 ? 0.375 -18.055 -19.009 1.00 59.72 88 CYS A C 1
ATOM 709 O O . CYS A 1 88 ? -0.653 -17.954 -18.343 1.00 59.72 88 CYS A O 1
ATOM 711 N N . LEU A 1 89 ? 1.330 -17.112 -18.964 1.00 50.53 89 LEU A N 1
ATOM 712 C CA . LEU A 1 89 ? 1.472 -16.108 -17.891 1.00 50.53 89 LEU A CA 1
ATOM 713 C C . LEU A 1 89 ? 1.514 -14.643 -18.331 1.00 50.53 89 LEU A C 1
ATOM 715 O O . LEU A 1 89 ? 1.984 -13.795 -17.576 1.00 50.53 89 LEU A O 1
ATOM 719 N N . ARG A 1 90 ? 1.090 -14.296 -19.547 1.00 44.22 90 ARG A N 1
ATOM 720 C CA . ARG A 1 90 ? 1.237 -12.923 -20.068 1.00 44.22 90 ARG A CA 1
ATOM 721 C C . ARG A 1 90 ? 0.648 -11.841 -19.137 1.00 44.22 90 ARG A C 1
ATOM 723 O O . ARG A 1 90 ? -0.528 -11.524 -19.263 1.00 44.22 90 ARG A O 1
ATOM 730 N N . GLN A 1 91 ? 1.512 -11.247 -18.299 1.00 39.72 91 GLN A N 1
ATOM 731 C CA . GLN A 1 91 ? 1.612 -9.859 -17.803 1.00 39.72 91 GLN A CA 1
ATOM 732 C C . GLN A 1 91 ? 2.307 -9.836 -16.425 1.00 39.72 91 GLN A C 1
ATOM 734 O O . GLN A 1 91 ? 1.762 -10.403 -15.491 1.00 39.72 91 GLN A O 1
ATOM 739 N N . MET A 1 92 ? 3.464 -9.158 -16.288 1.00 34.47 92 MET A N 1
ATOM 740 C CA . MET A 1 92 ? 3.940 -8.452 -15.068 1.00 34.47 92 MET A CA 1
ATOM 741 C C . MET A 1 92 ? 5.346 -7.833 -15.275 1.00 34.47 92 MET A C 1
ATOM 743 O O . MET A 1 92 ? 6.135 -8.347 -16.068 1.00 34.47 92 MET A O 1
ATOM 747 N N . ARG A 1 93 ? 5.646 -6.700 -14.606 1.00 44.09 93 ARG A N 1
ATOM 748 C CA . ARG A 1 93 ? 6.917 -5.933 -14.693 1.00 44.09 93 ARG A CA 1
ATOM 749 C C . ARG A 1 93 ? 7.205 -5.099 -13.426 1.00 44.09 93 ARG A C 1
ATOM 751 O O . ARG A 1 93 ? 6.292 -4.412 -12.981 1.00 44.09 93 ARG A O 1
ATOM 758 N N . SER A 1 94 ? 8.476 -5.036 -12.993 1.00 45.09 94 SER A N 1
ATOM 759 C CA . SER A 1 94 ? 9.238 -3.847 -12.501 1.00 45.09 94 SER A CA 1
ATOM 760 C C . SER A 1 94 ? 10.600 -4.277 -11.900 1.00 45.09 94 SER A C 1
ATOM 762 O O . SER A 1 94 ? 10.616 -5.325 -11.279 1.00 45.09 94 SER A O 1
ATOM 764 N N . GLU A 1 95 ? 11.721 -3.549 -12.160 1.00 57.41 95 GLU A N 1
ATOM 765 C CA . GLU A 1 95 ? 13.094 -3.656 -11.531 1.00 57.41 95 GLU A CA 1
ATOM 766 C C . GLU A 1 95 ? 14.268 -3.021 -12.361 1.00 57.41 95 GLU A C 1
ATOM 768 O O . GLU A 1 95 ? 15.396 -3.498 -12.385 1.00 57.41 95 GLU A O 1
ATOM 773 N N . VAL A 1 96 ? 14.073 -1.887 -13.047 1.00 53.09 96 VAL A N 1
ATOM 774 C CA . VAL A 1 96 ? 15.073 -1.351 -14.019 1.00 53.09 96 VAL A CA 1
ATOM 775 C C . VAL A 1 96 ? 16.383 -0.835 -13.391 1.00 53.09 96 VAL A C 1
ATOM 777 O O . VAL A 1 96 ? 17.406 -0.754 -14.065 1.00 53.09 96 VAL A O 1
ATOM 780 N N . HIS A 1 97 ? 16.368 -0.448 -12.115 1.00 53.00 97 HIS A N 1
ATOM 781 C CA . HIS A 1 97 ? 17.483 0.257 -11.466 1.00 53.00 97 HIS A CA 1
ATOM 782 C C . HIS A 1 97 ? 18.603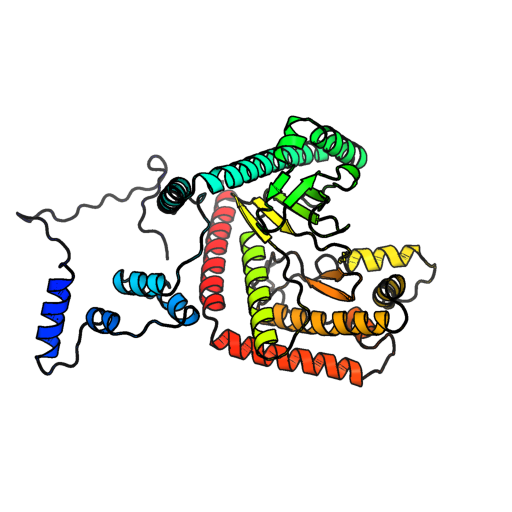 -0.668 -10.963 1.00 53.00 97 HIS A C 1
ATOM 784 O O . HIS A 1 97 ? 19.645 -0.181 -10.535 1.00 53.00 97 HIS A O 1
ATOM 790 N N . ILE A 1 98 ? 18.409 -1.988 -11.013 1.00 57.78 98 ILE A N 1
ATOM 791 C CA . ILE A 1 98 ? 19.400 -2.968 -10.566 1.00 57.78 98 ILE A CA 1
ATOM 792 C C . ILE A 1 98 ? 20.363 -3.256 -11.734 1.00 57.78 98 ILE A C 1
ATOM 794 O O . ILE A 1 98 ? 19.910 -3.754 -12.768 1.00 57.78 98 ILE A O 1
ATOM 798 N N . PRO A 1 99 ? 21.685 -3.010 -11.604 1.00 50.59 99 PRO A N 1
ATOM 799 C CA . PRO A 1 99 ? 22.636 -3.170 -12.712 1.00 50.59 99 PRO A CA 1
ATOM 800 C C . PRO A 1 99 ? 22.634 -4.563 -13.361 1.00 50.59 99 PRO A C 1
ATOM 802 O O . PRO A 1 99 ? 22.872 -4.679 -14.557 1.00 50.59 99 PRO A O 1
ATOM 805 N N . ALA A 1 100 ? 22.308 -5.610 -12.595 1.00 53.31 100 ALA A N 1
ATOM 806 C CA . ALA A 1 100 ? 22.234 -6.991 -13.074 1.00 53.31 100 ALA A CA 1
ATOM 807 C C . ALA A 1 100 ? 21.079 -7.271 -14.059 1.00 53.31 100 ALA A C 1
ATOM 809 O O . ALA A 1 100 ? 21.156 -8.240 -14.812 1.00 53.31 100 ALA A O 1
ATOM 810 N N . VAL A 1 101 ? 20.015 -6.456 -14.051 1.00 59.38 101 VAL A N 1
ATOM 811 C CA . VAL A 1 101 ? 18.802 -6.639 -14.882 1.00 59.38 101 VAL A CA 1
ATOM 812 C C . VAL A 1 101 ? 18.430 -5.390 -15.694 1.00 59.38 101 VAL A C 1
ATOM 814 O O . VAL A 1 101 ? 17.476 -5.413 -16.475 1.00 59.38 101 VAL A O 1
ATOM 817 N N . SER A 1 102 ? 19.199 -4.305 -15.562 1.00 61.81 102 SER A N 1
ATOM 818 C CA . SER A 1 102 ? 18.923 -2.998 -16.171 1.00 61.81 102 SER A CA 1
ATOM 819 C C . SER A 1 102 ? 18.827 -3.054 -17.697 1.00 61.81 102 SER A C 1
ATOM 821 O O . SER A 1 102 ? 17.919 -2.456 -18.273 1.00 61.81 102 SER A O 1
ATOM 823 N N . VAL A 1 103 ? 19.698 -3.828 -18.355 1.00 60.25 103 VAL A N 1
ATOM 824 C CA . VAL A 1 103 ? 19.694 -4.006 -19.817 1.00 60.25 103 VAL A CA 1
ATOM 825 C C . VAL A 1 103 ? 18.417 -4.710 -20.275 1.00 60.25 103 VAL A C 1
ATOM 827 O O . VAL A 1 103 ? 17.721 -4.216 -21.161 1.00 60.25 103 VAL A O 1
ATOM 830 N N . GLN A 1 104 ? 18.063 -5.829 -19.634 1.00 64.19 104 GLN A N 1
ATOM 831 C CA . GLN A 1 104 ? 16.865 -6.600 -19.973 1.00 64.19 104 GLN A CA 1
ATOM 832 C C . GLN A 1 104 ? 15.590 -5.771 -19.770 1.00 64.19 104 GLN A C 1
ATOM 834 O O . GLN A 1 104 ? 14.686 -5.782 -20.603 1.00 64.19 104 GLN A O 1
ATOM 839 N N . PHE A 1 105 ? 15.506 -5.024 -18.672 1.00 64.50 105 PHE A N 1
ATOM 840 C CA . PHE A 1 105 ? 14.304 -4.261 -18.352 1.00 64.50 105 PHE A CA 1
ATOM 841 C C . PHE A 1 105 ? 14.217 -2.981 -19.188 1.00 64.50 105 PHE A C 1
ATOM 843 O O . PHE A 1 105 ? 13.116 -2.576 -19.569 1.00 64.50 105 PHE A O 1
ATOM 850 N N . GLY A 1 106 ? 15.365 -2.397 -19.544 1.00 64.69 106 GLY A N 1
ATOM 851 C CA . GLY A 1 106 ? 15.473 -1.277 -20.473 1.00 64.69 106 GLY A CA 1
ATOM 852 C C . GLY A 1 106 ? 14.868 -1.596 -21.840 1.00 64.69 106 GLY A C 1
ATOM 853 O O . GLY A 1 106 ? 13.978 -0.874 -22.285 1.00 64.69 106 GLY A O 1
ATOM 854 N N . VAL A 1 107 ? 15.253 -2.716 -22.467 1.00 70.06 107 VAL A N 1
ATOM 855 C CA . VAL A 1 107 ? 14.728 -3.094 -23.799 1.00 70.06 107 VAL A CA 1
ATOM 856 C C . VAL A 1 107 ? 13.232 -3.429 -23.773 1.00 70.06 107 VAL A C 1
ATOM 858 O O . VAL A 1 107 ? 12.487 -3.092 -24.694 1.00 70.06 107 VAL A O 1
ATOM 861 N N . ILE A 1 108 ? 12.753 -4.033 -22.682 1.00 75.06 108 ILE A N 1
ATOM 862 C CA . ILE A 1 108 ? 11.334 -4.349 -22.464 1.00 75.06 108 ILE A CA 1
ATOM 863 C C . ILE A 1 108 ? 10.496 -3.063 -22.340 1.00 75.06 108 ILE A C 1
ATOM 865 O O . ILE A 1 108 ? 9.390 -2.971 -22.893 1.00 75.06 108 ILE A O 1
ATOM 869 N N . LEU A 1 109 ? 11.002 -2.068 -21.606 1.00 70.44 109 LEU A N 1
ATOM 870 C CA . LEU A 1 109 ? 10.368 -0.757 -21.493 1.00 70.44 109 LEU A CA 1
ATOM 871 C C . LEU A 1 109 ? 10.401 0.006 -22.812 1.00 70.44 109 LEU A C 1
ATOM 873 O O . LEU A 1 109 ? 9.377 0.560 -23.202 1.00 70.44 109 LEU A O 1
ATOM 877 N N . GLU A 1 110 ? 11.527 -0.010 -23.522 1.00 70.81 110 GLU A N 1
ATOM 878 C CA . GLU A 1 110 ? 11.657 0.637 -24.825 1.00 70.81 110 GLU A CA 1
ATOM 879 C C . GLU A 1 110 ? 10.623 0.091 -25.818 1.00 70.81 110 GLU A C 1
ATOM 881 O O . GLU A 1 110 ? 9.869 0.864 -26.414 1.00 70.81 110 GLU A O 1
ATOM 886 N N . ALA A 1 111 ? 10.516 -1.237 -25.937 1.00 79.94 111 ALA A N 1
ATOM 887 C CA . ALA A 1 111 ? 9.531 -1.888 -26.796 1.00 79.94 111 ALA A CA 1
ATOM 888 C C . ALA A 1 111 ? 8.090 -1.476 -26.444 1.00 79.94 111 ALA A C 1
ATOM 890 O O . ALA A 1 111 ? 7.271 -1.225 -27.328 1.00 79.94 111 ALA A O 1
ATOM 891 N N . TYR A 1 112 ? 7.782 -1.343 -25.151 1.00 81.12 112 TYR A N 1
ATOM 892 C CA . TYR A 1 112 ? 6.470 -0.888 -24.694 1.00 81.12 112 TYR A CA 1
ATOM 893 C C . TYR A 1 112 ? 6.188 0.574 -25.040 1.00 81.12 112 TYR A C 1
ATOM 895 O O . TYR A 1 112 ? 5.110 0.886 -25.543 1.00 81.12 112 TYR A O 1
ATOM 903 N N . CYS A 1 113 ? 7.151 1.467 -24.808 1.00 73.94 113 CYS A N 1
ATOM 904 C CA . CYS A 1 113 ? 7.020 2.883 -25.143 1.00 73.94 113 CYS A CA 1
ATOM 905 C C . CYS A 1 113 ? 6.845 3.086 -26.653 1.00 73.94 113 CYS A C 1
ATOM 907 O O . CYS A 1 113 ? 6.012 3.893 -27.067 1.00 73.94 113 CYS A O 1
ATOM 909 N N . ARG A 1 114 ? 7.557 2.301 -27.475 1.00 79.75 114 ARG A N 1
ATOM 910 C CA . ARG A 1 114 ? 7.370 2.268 -28.934 1.00 79.75 114 ARG A CA 1
ATOM 911 C C . ARG A 1 114 ? 5.974 1.767 -29.321 1.00 79.75 114 ARG A C 1
ATOM 913 O O . ARG A 1 114 ? 5.358 2.343 -30.211 1.00 79.75 114 ARG A O 1
ATOM 920 N N . GLY A 1 115 ? 5.461 0.742 -28.638 1.00 87.44 115 GLY A N 1
ATOM 921 C CA . GLY A 1 115 ? 4.126 0.184 -28.881 1.00 87.44 115 GLY A CA 1
ATOM 922 C C . GLY A 1 115 ? 2.961 1.038 -28.367 1.00 87.44 115 GLY A C 1
ATOM 923 O O . GLY A 1 115 ? 1.831 0.849 -28.806 1.00 87.44 115 GLY A O 1
ATOM 924 N N . SER A 1 116 ? 3.206 1.978 -27.448 1.00 90.06 116 SER A N 1
ATOM 925 C CA . SER A 1 116 ? 2.152 2.769 -26.803 1.00 90.06 116 SER A CA 1
ATOM 926 C C . SER A 1 116 ? 2.594 4.207 -26.500 1.00 90.06 116 SER A C 1
ATOM 928 O O . SER A 1 116 ? 2.644 4.649 -25.346 1.00 90.06 116 SER A O 1
ATOM 930 N N . VAL A 1 117 ? 2.854 4.975 -27.562 1.00 88.94 117 VAL A N 1
ATOM 931 C CA . VAL A 1 117 ? 3.288 6.386 -27.496 1.00 88.94 117 VAL A CA 1
ATOM 932 C C . VAL A 1 117 ? 2.308 7.269 -26.712 1.00 88.94 117 VAL A C 1
ATOM 934 O O . VAL A 1 117 ? 2.724 8.181 -25.997 1.00 88.94 117 VAL A O 1
ATOM 937 N N . GLY A 1 118 ? 1.001 6.993 -26.799 1.00 88.50 118 GLY A N 1
ATOM 938 C CA . GLY A 1 118 ? -0.016 7.712 -26.024 1.00 88.50 118 GLY A CA 1
ATOM 939 C C . GLY A 1 118 ? 0.172 7.535 -24.516 1.00 88.50 118 GLY A C 1
ATOM 940 O O . GLY A 1 118 ? 0.226 8.516 -23.775 1.00 88.50 118 GLY A O 1
ATOM 941 N N . HIS A 1 119 ? 0.363 6.293 -24.067 1.00 90.31 119 HIS A N 1
ATOM 942 C CA . HIS A 1 119 ? 0.586 6.002 -22.651 1.00 90.31 119 HIS A CA 1
ATOM 943 C C . HIS A 1 119 ? 1.956 6.486 -22.155 1.00 90.31 119 HIS A C 1
ATOM 945 O O . HIS A 1 119 ? 2.075 6.900 -21.007 1.00 90.31 119 HIS A O 1
ATOM 951 N N . MET A 1 120 ? 2.974 6.545 -23.021 1.00 82.88 120 MET A N 1
ATOM 952 C CA . MET A 1 120 ? 4.280 7.117 -22.671 1.00 82.88 120 MET A CA 1
ATOM 953 C C . MET A 1 120 ? 4.163 8.557 -22.140 1.00 82.88 120 MET A C 1
ATOM 955 O O . MET A 1 120 ? 4.851 8.913 -21.188 1.00 82.88 120 MET A O 1
ATOM 959 N N . LYS A 1 121 ? 3.256 9.375 -22.692 1.00 87.50 121 LYS A N 1
ATOM 960 C CA . LYS A 1 121 ? 3.001 10.741 -22.194 1.00 87.50 121 LYS A CA 1
ATOM 961 C C . LYS A 1 121 ? 2.417 10.743 -20.777 1.00 87.50 121 LYS A C 1
ATOM 963 O O . LYS A 1 121 ? 2.796 11.579 -19.960 1.00 87.50 121 LYS A O 1
ATOM 968 N N . VAL A 1 122 ? 1.531 9.793 -20.475 1.00 91.94 122 VAL A N 1
ATOM 969 C CA . VAL A 1 122 ? 0.953 9.613 -19.133 1.00 91.94 122 VAL A CA 1
ATOM 970 C C . VAL A 1 122 ? 2.043 9.214 -18.136 1.00 91.94 122 VAL A C 1
ATOM 972 O O . VAL A 1 122 ? 2.176 9.847 -17.090 1.00 91.94 122 VAL A O 1
ATOM 975 N N . LEU A 1 123 ? 2.875 8.229 -18.492 1.00 87.38 123 LEU A N 1
ATOM 976 C CA . LEU A 1 123 ? 4.005 7.789 -17.667 1.00 87.38 123 LEU A CA 1
ATOM 977 C C . LEU A 1 123 ? 5.031 8.912 -17.458 1.00 87.38 123 LEU A C 1
ATOM 979 O O . LEU A 1 123 ? 5.518 9.097 -16.347 1.00 87.38 123 LEU A O 1
ATOM 983 N N . SER A 1 124 ? 5.315 9.714 -18.489 1.00 86.62 124 SER A N 1
ATOM 984 C CA . SER A 1 124 ? 6.207 10.876 -18.382 1.00 86.62 124 SER A CA 1
ATOM 985 C C . SER A 1 124 ? 5.725 11.860 -17.316 1.00 86.62 124 SER A C 1
ATOM 987 O O . SER A 1 124 ? 6.529 12.344 -16.519 1.00 86.62 124 SER A O 1
ATOM 989 N N . LYS A 1 125 ? 4.413 12.117 -17.253 1.00 94.00 125 LYS A N 1
ATOM 990 C CA . LYS A 1 125 ? 3.825 12.991 -16.233 1.00 94.00 125 LYS A CA 1
ATOM 991 C C . LYS A 1 125 ? 3.956 12.404 -14.823 1.00 94.00 125 LYS A C 1
ATOM 993 O O . LYS A 1 125 ? 4.257 13.127 -13.878 1.00 94.00 125 LYS A O 1
ATOM 998 N N . GLN A 1 126 ? 3.791 11.088 -14.674 1.00 94.56 126 GLN A N 1
ATOM 999 C CA . GLN A 1 126 ? 4.017 10.405 -13.394 1.00 94.56 126 GLN A CA 1
ATOM 1000 C C . GLN A 1 126 ? 5.483 10.493 -12.943 1.00 94.56 126 GLN A C 1
ATOM 1002 O O . GLN A 1 126 ? 5.750 10.743 -11.768 1.00 94.56 126 GLN A O 1
ATOM 1007 N N . VAL A 1 127 ? 6.437 10.326 -13.865 1.00 91.19 127 VAL A N 1
ATOM 1008 C CA . VAL A 1 127 ? 7.876 10.454 -13.575 1.00 91.19 127 VAL A CA 1
ATOM 1009 C C . VAL A 1 127 ? 8.227 11.881 -13.150 1.00 91.19 127 VAL A C 1
ATOM 1011 O O . VAL A 1 127 ? 8.950 12.068 -12.172 1.00 91.19 127 VAL A O 1
ATOM 1014 N N . GLU A 1 128 ? 7.688 12.892 -13.832 1.00 94.31 128 GLU A N 1
ATOM 1015 C CA . GLU A 1 128 ? 7.877 14.295 -13.453 1.00 94.31 128 GLU A CA 1
ATOM 1016 C C . GLU A 1 128 ? 7.368 14.571 -12.030 1.00 94.31 128 GLU A C 1
ATOM 1018 O O . GLU A 1 128 ? 8.099 15.132 -11.207 1.00 94.31 128 GLU A O 1
ATOM 1023 N N . ALA A 1 129 ? 6.158 14.105 -11.710 1.00 97.44 129 ALA A N 1
ATOM 1024 C CA . ALA A 1 129 ? 5.583 14.214 -10.374 1.00 97.44 129 ALA A CA 1
ATOM 1025 C C . ALA A 1 129 ? 6.475 13.550 -9.311 1.00 97.44 129 ALA A C 1
ATOM 1027 O O . ALA A 1 129 ? 6.814 14.174 -8.304 1.00 97.44 129 ALA A O 1
ATOM 1028 N N . LEU A 1 130 ? 6.919 12.311 -9.546 1.00 95.56 130 LEU A N 1
ATOM 1029 C CA . LEU A 1 130 ? 7.810 11.583 -8.635 1.00 95.56 130 LEU A CA 1
ATOM 1030 C C . LEU A 1 130 ? 9.143 12.311 -8.415 1.00 95.56 130 LEU A C 1
ATOM 1032 O O . LEU A 1 130 ? 9.620 12.383 -7.281 1.00 95.56 130 LEU A O 1
ATOM 1036 N N . ASN A 1 131 ? 9.719 12.906 -9.462 1.00 94.69 131 ASN A N 1
ATOM 1037 C CA . ASN A 1 131 ? 10.942 13.701 -9.351 1.00 94.69 131 ASN A CA 1
ATOM 1038 C C . ASN A 1 131 ? 10.733 14.938 -8.467 1.00 94.69 131 ASN A C 1
ATOM 1040 O O . ASN A 1 131 ? 11.541 15.188 -7.570 1.00 94.69 131 ASN A O 1
ATOM 1044 N N . LYS A 1 132 ? 9.623 15.669 -8.644 1.00 97.81 132 LYS A N 1
ATOM 1045 C CA . LYS A 1 132 ? 9.263 16.799 -7.769 1.00 97.81 132 LYS A CA 1
ATOM 1046 C C . LYS A 1 132 ? 9.089 16.358 -6.316 1.00 97.81 132 LYS A C 1
ATOM 1048 O O . LYS A 1 132 ? 9.616 17.011 -5.416 1.00 97.81 132 LYS A O 1
ATOM 1053 N N . LEU A 1 133 ? 8.413 15.233 -6.071 1.00 98.06 133 LEU A N 1
ATOM 1054 C CA . LEU A 1 133 ? 8.244 14.684 -4.721 1.00 98.06 133 LEU A CA 1
ATOM 1055 C C . LEU A 1 133 ? 9.580 14.284 -4.086 1.00 98.06 133 LEU A C 1
ATOM 1057 O O . LEU A 1 133 ? 9.800 14.557 -2.904 1.00 98.06 133 LEU A O 1
ATOM 1061 N N . LYS A 1 134 ? 10.501 13.704 -4.864 1.00 96.50 134 LYS A N 1
ATOM 1062 C CA . LYS A 1 134 ? 11.854 13.369 -4.402 1.00 96.50 134 LYS A CA 1
ATOM 1063 C C . LYS A 1 134 ? 12.634 14.622 -4.007 1.00 96.50 134 LYS A C 1
ATOM 1065 O O . LYS A 1 134 ? 13.196 14.657 -2.913 1.00 96.50 134 LYS A O 1
ATOM 1070 N N . THR A 1 135 ? 12.618 15.665 -4.840 1.00 97.62 135 THR A N 1
ATOM 1071 C CA . THR A 1 135 ? 13.244 16.959 -4.525 1.00 97.62 135 THR A CA 1
ATOM 1072 C C . THR A 1 135 ? 12.644 17.580 -3.263 1.00 97.62 135 THR A C 1
ATOM 1074 O O . THR A 1 135 ? 13.389 17.955 -2.357 1.00 97.62 135 THR A O 1
ATOM 1077 N N . LEU A 1 136 ? 11.313 17.629 -3.153 1.00 97.62 136 LEU A N 1
ATOM 1078 C CA . LEU A 1 136 ? 10.619 18.167 -1.982 1.00 97.62 136 LEU A CA 1
ATOM 1079 C C . LEU A 1 136 ? 10.956 17.392 -0.700 1.00 97.62 136 LEU A C 1
ATOM 1081 O O . LEU A 1 136 ? 11.251 18.001 0.327 1.00 97.62 136 LEU A O 1
ATOM 1085 N N . ASN A 1 137 ? 10.959 16.057 -0.747 1.00 97.25 137 ASN A N 1
ATOM 1086 C CA . ASN A 1 137 ? 11.317 15.229 0.405 1.00 97.25 137 ASN A CA 1
ATOM 1087 C C . ASN A 1 137 ? 12.762 15.484 0.867 1.00 97.25 137 ASN A C 1
ATOM 1089 O O . ASN A 1 137 ? 12.998 15.612 2.069 1.00 97.25 137 ASN A O 1
ATOM 1093 N N . SER A 1 138 ? 13.714 15.619 -0.061 1.00 95.75 138 SER A N 1
ATOM 1094 C CA . SER A 1 138 ? 15.104 15.964 0.267 1.00 95.75 138 SER A CA 1
ATOM 1095 C C . SER A 1 138 ? 15.222 17.341 0.928 1.00 95.75 138 SER A C 1
ATOM 1097 O O . SER A 1 138 ? 15.935 17.481 1.923 1.00 95.75 138 SER A O 1
ATOM 1099 N N . LEU A 1 139 ? 14.480 18.342 0.440 1.00 94.94 139 LEU A N 1
ATOM 1100 C CA . LEU A 1 139 ? 14.429 19.672 1.058 1.00 94.94 139 LEU A CA 1
ATOM 1101 C C . LEU A 1 139 ? 13.863 19.616 2.481 1.00 94.94 139 LEU A C 1
ATOM 1103 O O . LEU A 1 139 ? 14.423 20.222 3.390 1.00 94.94 139 LEU A O 1
ATOM 1107 N N . ILE A 1 140 ? 12.789 18.853 2.703 1.00 94.31 140 ILE A N 1
ATOM 1108 C CA . ILE A 1 140 ? 12.184 18.698 4.034 1.00 94.31 140 ILE A CA 1
ATOM 1109 C C . ILE A 1 140 ? 13.136 17.990 4.997 1.00 94.31 140 ILE A C 1
ATOM 1111 O O . ILE A 1 140 ? 13.262 18.426 6.138 1.00 94.31 140 ILE A O 1
ATOM 1115 N N . LYS A 1 141 ? 13.849 16.947 4.556 1.00 93.44 141 LYS A N 1
ATOM 1116 C CA . LYS A 1 141 ? 14.868 16.272 5.378 1.00 93.44 141 LYS A CA 1
ATOM 1117 C C . LYS A 1 141 ? 15.964 17.234 5.836 1.00 93.44 141 LYS A C 1
ATOM 1119 O O . LYS A 1 141 ? 16.334 17.212 7.007 1.00 93.44 141 LYS A O 1
ATOM 1124 N N . LEU A 1 142 ? 16.441 18.097 4.938 1.00 91.62 142 LEU A N 1
ATOM 1125 C CA . LEU A 1 142 ? 17.467 19.094 5.248 1.00 91.62 142 LEU A CA 1
ATOM 1126 C C . LEU A 1 142 ? 16.929 20.208 6.161 1.00 91.62 142 LEU A C 1
ATOM 1128 O O . LEU A 1 142 ? 17.597 20.624 7.106 1.00 91.62 142 LEU A O 1
ATOM 1132 N N . ASN A 1 143 ? 15.695 20.655 5.925 1.00 89.88 143 ASN A N 1
ATOM 1133 C CA . ASN A 1 143 ? 15.038 21.682 6.729 1.00 89.88 143 ASN A CA 1
ATOM 1134 C C . ASN A 1 143 ? 14.657 21.191 8.127 1.00 89.88 143 ASN A C 1
ATOM 1136 O O . ASN A 1 143 ? 14.722 21.975 9.067 1.00 89.88 143 ASN A O 1
ATOM 1140 N N . ALA A 1 144 ? 14.313 19.914 8.296 1.00 86.00 144 ALA A N 1
ATOM 1141 C CA . ALA A 1 144 ? 13.977 19.331 9.596 1.00 86.00 144 ALA A CA 1
ATOM 1142 C C . ALA A 1 144 ? 15.149 19.369 10.595 1.00 86.00 144 ALA A C 1
ATOM 1144 O O . ALA A 1 144 ? 14.922 19.275 11.796 1.00 86.00 144 ALA A O 1
ATOM 1145 N N . MET A 1 145 ? 16.387 19.534 10.115 1.00 82.94 145 MET A N 1
ATOM 1146 C CA . MET A 1 145 ? 17.569 19.735 10.962 1.00 82.94 145 MET A CA 1
ATOM 1147 C C . MET A 1 145 ? 17.707 21.179 11.473 1.00 82.94 145 MET A C 1
ATOM 1149 O O . MET A 1 145 ? 18.442 21.418 12.424 1.00 82.94 145 MET A O 1
ATOM 1153 N N . LYS A 1 146 ? 17.043 22.149 10.829 1.00 86.69 146 LYS A N 1
ATOM 1154 C CA . LYS A 1 146 ? 17.232 23.594 11.068 1.00 86.69 146 LYS A CA 1
ATOM 1155 C C . LYS A 1 146 ? 15.971 24.310 11.547 1.00 86.69 146 LYS A C 1
ATOM 1157 O O . LYS A 1 146 ? 16.059 25.322 12.234 1.00 86.69 146 LYS A O 1
ATOM 1162 N N . LEU A 1 147 ? 14.800 23.831 11.139 1.00 87.25 147 LEU A N 1
ATOM 1163 C CA . LEU A 1 147 ? 13.504 24.455 11.372 1.00 87.25 147 LEU A CA 1
ATOM 1164 C C . LEU A 1 147 ? 12.660 23.596 12.312 1.00 87.25 147 LEU A C 1
ATOM 1166 O O . LEU A 1 147 ? 12.708 22.368 12.273 1.00 87.25 147 LEU A O 1
ATOM 1170 N N . ASN A 1 148 ? 11.820 24.254 13.110 1.00 90.19 148 ASN A N 1
ATOM 1171 C CA . ASN A 1 148 ? 10.777 23.562 13.858 1.00 90.19 148 ASN A CA 1
ATOM 1172 C C . ASN A 1 148 ? 9.668 23.047 12.915 1.00 90.19 148 ASN A C 1
ATOM 1174 O O . ASN A 1 148 ? 9.551 23.474 11.763 1.00 90.19 148 ASN A O 1
ATOM 1178 N N . ARG A 1 149 ? 8.823 22.137 13.414 1.00 88.12 149 ARG A N 1
ATOM 1179 C CA . ARG A 1 149 ? 7.790 21.449 12.618 1.00 88.12 149 ARG A CA 1
ATOM 1180 C C . ARG A 1 149 ? 6.791 22.400 11.950 1.00 88.12 149 ARG A C 1
ATOM 1182 O O . ARG A 1 149 ? 6.429 22.182 10.797 1.00 88.12 149 ARG A O 1
ATOM 1189 N N . ALA A 1 150 ? 6.381 23.468 12.638 1.00 91.62 150 ALA A N 1
ATOM 1190 C CA . ALA A 1 150 ? 5.447 24.454 12.094 1.00 91.62 150 ALA A CA 1
ATOM 1191 C C . ALA A 1 150 ? 6.048 25.202 10.891 1.00 91.62 150 ALA A C 1
ATOM 1193 O O . ALA A 1 150 ? 5.462 25.193 9.809 1.00 91.62 150 ALA A O 1
ATOM 1194 N N . LYS A 1 151 ? 7.265 25.745 11.043 1.00 92.44 151 LYS A N 1
ATOM 1195 C CA . LYS A 1 151 ? 7.995 26.423 9.958 1.00 92.44 151 LYS A CA 1
ATOM 1196 C C . LYS A 1 151 ? 8.340 25.468 8.813 1.00 92.44 151 LYS A C 1
ATOM 1198 O O . LYS A 1 151 ? 8.281 25.849 7.650 1.00 92.44 151 LYS A O 1
ATOM 1203 N N . GLY A 1 152 ? 8.673 24.214 9.126 1.00 92.75 152 GLY A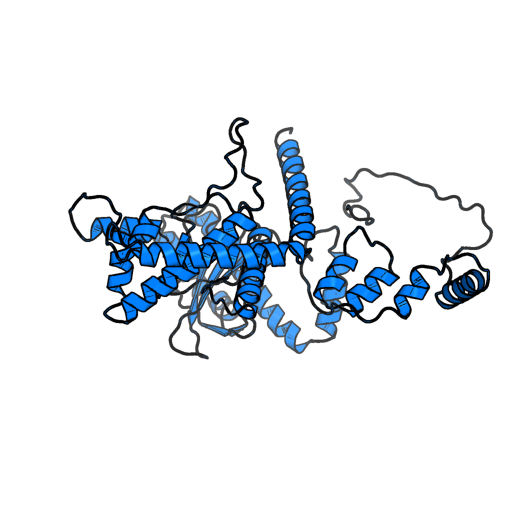 N 1
ATOM 1204 C CA . GLY A 1 152 ? 8.909 23.171 8.126 1.00 92.75 152 GLY A CA 1
ATOM 1205 C C . GLY A 1 152 ? 7.665 22.869 7.286 1.00 92.75 152 GLY A C 1
ATOM 1206 O O . GLY A 1 152 ? 7.760 22.762 6.062 1.00 92.75 152 GLY A O 1
ATOM 1207 N N . LYS A 1 153 ? 6.487 22.783 7.922 1.00 94.31 153 LYS A N 1
ATOM 1208 C CA . LYS A 1 153 ? 5.201 22.594 7.233 1.00 94.31 153 LYS A CA 1
ATOM 1209 C C . LYS A 1 153 ? 4.857 23.794 6.348 1.00 94.31 153 LYS A C 1
ATOM 1211 O O . LYS A 1 153 ? 4.476 23.606 5.197 1.00 94.31 153 LYS A O 1
ATOM 1216 N N . GLU A 1 154 ? 5.049 25.010 6.849 1.00 95.25 154 GLU A N 1
ATOM 1217 C CA . GLU A 1 154 ? 4.833 26.234 6.073 1.00 95.25 154 GLU A CA 1
ATOM 1218 C C . GLU A 1 154 ? 5.755 26.300 4.843 1.00 95.25 154 GLU A C 1
ATOM 1220 O O . GLU A 1 154 ? 5.292 26.553 3.732 1.00 95.25 154 GLU A O 1
ATOM 1225 N N . ALA A 1 155 ? 7.042 25.969 4.999 1.00 94.75 155 ALA A N 1
ATOM 1226 C CA . ALA A 1 155 ? 7.990 25.902 3.887 1.00 94.75 155 ALA A CA 1
ATOM 1227 C C . ALA A 1 155 ? 7.591 24.851 2.832 1.00 94.75 155 ALA A C 1
ATOM 1229 O O . ALA A 1 155 ? 7.675 25.117 1.630 1.00 94.75 155 ALA A O 1
ATOM 1230 N N . MET A 1 156 ? 7.114 23.675 3.265 1.00 96.69 156 MET A N 1
ATOM 1231 C CA . MET A 1 156 ? 6.555 22.654 2.370 1.00 96.69 156 MET A CA 1
ATOM 1232 C C . MET A 1 156 ? 5.370 23.210 1.575 1.00 96.69 156 MET A C 1
ATOM 1234 O O . MET A 1 156 ? 5.317 23.045 0.358 1.00 96.69 156 MET A O 1
ATOM 1238 N N . 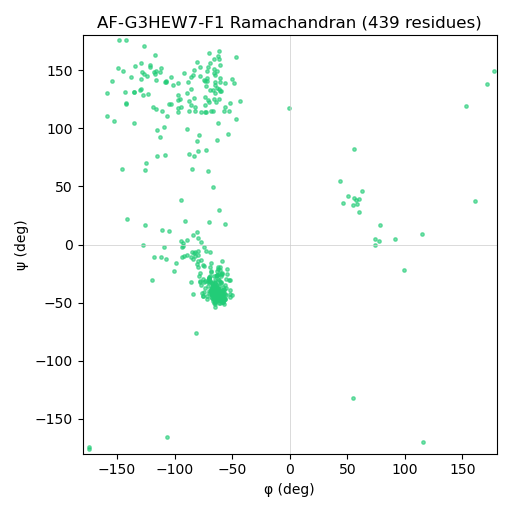HIS A 1 157 ? 4.433 23.882 2.244 1.00 97.62 157 HIS A N 1
ATOM 1239 C CA . HIS A 1 157 ? 3.254 24.462 1.600 1.00 97.62 157 HIS A CA 1
ATOM 1240 C C . HIS A 1 157 ? 3.626 25.546 0.588 1.00 97.62 157 HIS A C 1
ATOM 1242 O O . HIS A 1 157 ? 3.117 25.537 -0.529 1.00 97.62 157 HIS A O 1
ATOM 1248 N N . THR A 1 158 ? 4.556 26.437 0.929 1.00 97.19 158 THR A N 1
ATOM 1249 C CA . THR A 1 158 ? 5.070 27.461 0.008 1.00 97.19 158 THR A CA 1
ATOM 1250 C C . THR A 1 158 ? 5.706 26.840 -1.235 1.00 97.19 158 THR A C 1
ATOM 1252 O O . THR A 1 158 ? 5.459 27.308 -2.344 1.00 97.19 158 THR A O 1
ATOM 1255 N N . CYS A 1 159 ? 6.465 25.750 -1.082 1.00 97.06 159 CYS A N 1
ATOM 1256 C CA . CYS A 1 159 ? 7.045 25.026 -2.214 1.00 97.06 159 CYS A CA 1
ATOM 1257 C C . CYS A 1 159 ? 5.967 24.381 -3.103 1.00 97.06 159 CYS A C 1
ATOM 1259 O O . CYS A 1 159 ? 6.000 24.547 -4.320 1.00 97.06 159 CYS A O 1
ATOM 1261 N N . LEU A 1 160 ? 4.969 23.722 -2.504 1.00 97.31 160 LEU A N 1
ATOM 1262 C CA . LEU A 1 160 ? 3.865 23.089 -3.236 1.00 97.31 160 LEU A CA 1
ATOM 1263 C C . LEU A 1 160 ? 2.991 24.087 -4.013 1.00 97.31 160 LEU A C 1
ATOM 1265 O O . LEU A 1 160 ? 2.396 23.709 -5.020 1.00 97.31 160 LEU A O 1
ATOM 1269 N N . ARG A 1 161 ? 2.920 25.353 -3.578 1.00 97.00 161 ARG A N 1
ATOM 1270 C CA . ARG A 1 161 ? 2.177 26.419 -4.276 1.00 97.00 161 ARG A CA 1
ATOM 1271 C C . ARG A 1 161 ? 2.921 27.015 -5.477 1.00 97.00 161 ARG A C 1
ATOM 1273 O O . ARG A 1 161 ? 2.317 27.772 -6.230 1.00 97.00 161 ARG A O 1
ATOM 1280 N N . GLN A 1 162 ? 4.199 26.691 -5.687 1.00 97.38 162 GLN A N 1
ATOM 1281 C CA . GLN A 1 162 ? 4.934 27.144 -6.873 1.00 97.38 162 GLN A CA 1
ATOM 1282 C C . GLN A 1 162 ? 4.333 26.535 -8.149 1.00 97.38 162 GLN A C 1
ATOM 1284 O O . GLN A 1 162 ? 4.035 25.340 -8.176 1.00 97.38 162 GLN A O 1
ATOM 1289 N N . ASN A 1 163 ? 4.230 27.320 -9.230 1.00 96.62 163 ASN A N 1
ATOM 1290 C CA . ASN A 1 163 ? 3.620 26.880 -10.497 1.00 96.62 163 ASN A CA 1
ATOM 1291 C C . ASN A 1 163 ? 4.214 25.559 -11.011 1.00 96.62 163 ASN A C 1
ATOM 1293 O O . ASN A 1 163 ? 3.473 24.629 -11.307 1.00 96.62 163 ASN A O 1
ATOM 1297 N N . ALA A 1 164 ? 5.544 25.425 -10.982 1.00 96.88 164 ALA A N 1
ATOM 1298 C CA . ALA A 1 164 ? 6.233 24.216 -11.431 1.00 96.88 164 ALA A CA 1
ATOM 1299 C C . ALA A 1 164 ? 5.902 22.954 -10.605 1.00 96.88 164 ALA A C 1
ATOM 1301 O O . ALA A 1 164 ? 6.040 21.844 -11.110 1.00 96.88 164 ALA A O 1
ATOM 1302 N N . TYR A 1 165 ? 5.520 23.091 -9.330 1.00 97.50 165 TYR A N 1
ATOM 1303 C CA . TYR A 1 165 ? 5.058 21.964 -8.510 1.00 97.50 165 TYR A CA 1
ATOM 1304 C C . TYR A 1 165 ? 3.576 21.690 -8.739 1.00 97.50 165 TYR A C 1
ATOM 1306 O O . TYR A 1 165 ? 3.183 20.535 -8.879 1.00 97.50 165 TYR A O 1
ATOM 1314 N N . ARG A 1 166 ? 2.761 22.745 -8.816 1.00 95.38 166 ARG A N 1
ATOM 1315 C CA . ARG A 1 166 ? 1.325 22.632 -9.061 1.00 95.38 166 ARG A CA 1
ATOM 1316 C C . ARG A 1 166 ? 1.033 21.947 -10.396 1.00 95.38 166 ARG A C 1
ATOM 1318 O O . ARG A 1 166 ? 0.199 21.051 -10.422 1.00 95.38 166 ARG A O 1
ATOM 1325 N N . GLU A 1 167 ? 1.720 22.326 -11.470 1.00 95.25 167 GLU A N 1
ATOM 1326 C CA . GLU A 1 167 ? 1.547 21.734 -12.805 1.00 95.25 167 GLU A CA 1
ATOM 1327 C C . GLU A 1 167 ? 1.972 20.261 -12.845 1.00 95.25 167 GLU A C 1
ATOM 1329 O O . GLU A 1 167 ? 1.220 19.413 -13.328 1.00 95.25 167 GLU A O 1
ATOM 1334 N N . ALA A 1 168 ? 3.137 19.945 -12.274 1.00 96.62 168 ALA A N 1
ATOM 1335 C CA . ALA A 1 168 ? 3.677 18.588 -12.258 1.00 96.62 168 ALA A CA 1
ATOM 1336 C C . ALA A 1 168 ? 2.853 17.626 -11.385 1.00 96.62 168 ALA A C 1
ATOM 1338 O O . ALA A 1 168 ? 2.691 16.457 -11.730 1.00 96.62 168 ALA A O 1
ATOM 1339 N N . LEU A 1 169 ? 2.332 18.104 -10.250 1.00 96.94 169 LEU A N 1
ATOM 1340 C CA . LEU A 1 169 ? 1.601 17.281 -9.284 1.00 96.94 169 LEU A CA 1
ATOM 1341 C C . LEU A 1 169 ? 0.085 17.266 -9.515 1.00 96.94 169 LEU A C 1
ATOM 1343 O O . LEU A 1 169 ? -0.608 16.613 -8.753 1.00 96.94 169 LEU A O 1
ATOM 1347 N N . SER A 1 170 ? -0.454 17.939 -10.534 1.00 94.19 170 SER A N 1
ATOM 1348 C CA . SER A 1 170 ? -1.908 18.008 -10.769 1.00 94.19 170 SER A CA 1
ATOM 1349 C C . SER A 1 170 ? -2.314 17.387 -12.106 1.00 94.19 170 SER A C 1
ATOM 1351 O O . SER A 1 170 ? -1.589 17.450 -13.100 1.00 94.19 170 SER A O 1
ATOM 1353 N N . GLY A 1 171 ? -3.512 16.808 -12.161 1.00 92.50 171 GLY A N 1
ATOM 1354 C CA . GLY A 1 171 ? -4.106 16.224 -13.363 1.00 92.50 171 GLY A CA 1
ATOM 1355 C C . GLY A 1 171 ? -3.316 15.036 -13.915 1.00 92.50 171 GLY A C 1
ATOM 1356 O O . GLY A 1 171 ? -3.032 14.999 -15.115 1.00 92.50 171 GLY A O 1
ATOM 1357 N N . LEU A 1 172 ? -2.907 14.105 -13.052 1.00 93.19 172 LEU A N 1
ATOM 1358 C CA . LEU A 1 172 ? -2.201 12.878 -13.435 1.00 93.19 172 LEU A CA 1
ATOM 1359 C C . LEU A 1 172 ? -2.955 11.626 -12.978 1.00 93.19 172 LEU A C 1
ATOM 1361 O O . LEU A 1 172 ? -3.671 11.651 -11.982 1.00 93.19 172 LEU A O 1
ATOM 1365 N N . GLN A 1 173 ? -2.769 10.514 -13.688 1.00 93.31 173 GLN A N 1
ATOM 1366 C CA . GLN A 1 173 ? -3.222 9.206 -13.211 1.00 93.31 173 GLN A CA 1
ATOM 1367 C C . GLN A 1 173 ? -2.325 8.743 -12.064 1.00 93.31 173 GLN A C 1
ATOM 1369 O O . GLN A 1 173 ? -1.098 8.851 -12.160 1.00 93.31 173 GLN A O 1
ATOM 1374 N N . SER A 1 174 ? -2.921 8.212 -10.999 1.00 93.19 174 SER A N 1
ATOM 1375 C CA . SER A 1 174 ? -2.172 7.675 -9.866 1.00 93.19 174 SER A CA 1
ATOM 1376 C C . SER A 1 174 ? -1.349 6.455 -10.297 1.00 93.19 174 SER A C 1
ATOM 1378 O O . SER A 1 174 ? -1.914 5.521 -10.868 1.00 93.19 174 SER A O 1
ATOM 1380 N N . PRO A 1 175 ? -0.040 6.390 -9.984 1.00 92.44 175 PRO A N 1
ATOM 1381 C CA . PRO A 1 175 ? 0.747 5.181 -10.233 1.00 92.44 175 PRO A CA 1
ATOM 1382 C C . PRO A 1 175 ? 0.235 3.958 -9.455 1.00 92.44 175 PRO A C 1
ATOM 1384 O O . PRO A 1 175 ? 0.442 2.831 -9.887 1.00 92.44 175 PRO A O 1
ATOM 1387 N N . LEU A 1 176 ? -0.442 4.172 -8.318 1.00 91.12 176 LEU A N 1
ATOM 1388 C CA . LEU A 1 176 ? -1.011 3.103 -7.487 1.00 91.12 176 LEU A CA 1
ATOM 1389 C C . LEU A 1 176 ? -2.277 2.490 -8.100 1.00 91.12 176 LEU A C 1
ATOM 1391 O O . LEU A 1 176 ? -2.543 1.308 -7.903 1.00 91.12 176 LEU A O 1
ATOM 1395 N N . ASN A 1 177 ? -3.063 3.297 -8.817 1.00 88.25 177 ASN A N 1
ATOM 1396 C CA . ASN A 1 177 ? -4.293 2.879 -9.478 1.00 88.25 177 ASN A CA 1
ATOM 1397 C C . ASN A 1 177 ? -4.556 3.790 -10.696 1.00 88.25 177 ASN A C 1
ATOM 1399 O O . ASN A 1 177 ? -4.989 4.931 -10.508 1.00 88.25 177 ASN A O 1
ATOM 1403 N N . PRO A 1 178 ? -4.344 3.306 -11.936 1.00 88.12 178 PRO A N 1
ATOM 1404 C CA . PRO A 1 178 ? -4.521 4.107 -13.150 1.00 88.12 178 PRO A CA 1
ATOM 1405 C C . PRO A 1 178 ? -5.944 4.645 -13.368 1.00 88.12 178 PRO A C 1
ATOM 1407 O O . PRO A 1 178 ? -6.122 5.611 -14.109 1.00 88.12 178 PRO A O 1
ATOM 1410 N N . CYS A 1 179 ? -6.957 4.055 -12.722 1.00 86.38 179 CYS A N 1
ATOM 1411 C CA . CYS A 1 179 ? -8.342 4.532 -12.773 1.00 86.38 179 CYS A CA 1
ATOM 1412 C C . CYS A 1 179 ? -8.585 5.766 -11.887 1.00 86.38 179 CYS A C 1
ATOM 1414 O O . CYS A 1 179 ? -9.616 6.421 -12.023 1.00 86.38 179 CYS A O 1
ATOM 1416 N N . VAL A 1 180 ? -7.654 6.097 -10.987 1.00 87.88 180 VAL A N 1
ATOM 1417 C CA . VAL A 1 180 ? -7.757 7.249 -10.086 1.00 87.88 180 VAL A CA 1
ATOM 1418 C C . VAL A 1 180 ? -6.995 8.433 -10.668 1.00 87.88 180 VAL A C 1
ATOM 1420 O O . VAL A 1 180 ? -5.790 8.359 -10.920 1.00 87.88 180 VAL A O 1
ATOM 1423 N N . ILE A 1 181 ? -7.690 9.558 -10.831 1.00 90.94 181 ILE A N 1
ATOM 1424 C CA . ILE A 1 181 ? -7.099 10.817 -11.289 1.00 90.94 181 ILE A CA 1
ATOM 1425 C C . ILE A 1 181 ? -6.777 11.688 -10.073 1.00 90.94 181 ILE A C 1
ATOM 1427 O O . ILE A 1 181 ? -7.666 12.127 -9.347 1.00 90.94 181 ILE A O 1
ATOM 1431 N N . LEU A 1 182 ? -5.494 11.979 -9.885 1.00 92.69 182 LEU A N 1
ATOM 1432 C CA . LEU A 1 182 ? -5.002 12.947 -8.912 1.00 92.69 182 LEU A CA 1
ATOM 1433 C C . LEU A 1 182 ? -5.191 14.347 -9.508 1.00 92.69 182 LEU A C 1
ATOM 1435 O O . LEU A 1 182 ? -4.379 14.788 -10.324 1.00 92.69 182 LEU A O 1
ATOM 1439 N N . SER A 1 183 ? -6.312 15.006 -9.188 1.00 91.75 183 SER A N 1
ATOM 1440 C CA . SER A 1 183 ? -6.718 16.233 -9.887 1.00 91.75 183 SER A CA 1
ATOM 1441 C C . SER A 1 183 ? -5.997 17.484 -9.380 1.00 91.75 183 SER A C 1
ATOM 1443 O O . SER A 1 183 ? -5.068 17.922 -10.046 1.00 91.75 183 SER A O 1
ATOM 1445 N N . GLU A 1 184 ? -6.349 18.042 -8.221 1.00 91.69 184 GLU A N 1
ATOM 1446 C CA . GLU A 1 184 ? -5.620 19.162 -7.604 1.00 91.69 184 GLU A CA 1
ATOM 1447 C C . GLU A 1 184 ? -5.171 18.809 -6.184 1.00 91.69 184 GLU A C 1
ATOM 1449 O O . GLU A 1 184 ? -5.882 18.121 -5.451 1.00 91.69 184 GLU A O 1
ATOM 1454 N N . LEU A 1 185 ? -3.999 19.298 -5.773 1.00 94.00 185 LEU A N 1
ATOM 1455 C CA . LEU A 1 185 ? -3.517 19.143 -4.399 1.00 94.00 185 LEU A CA 1
ATOM 1456 C C . LEU A 1 185 ? -4.270 20.057 -3.426 1.00 94.00 185 LEU A C 1
ATOM 1458 O O . LEU A 1 185 ? -4.244 21.282 -3.552 1.00 94.00 185 LEU A O 1
ATOM 1462 N N . TYR A 1 186 ? -4.811 19.473 -2.360 1.00 93.56 186 TYR A N 1
ATOM 1463 C CA . TYR A 1 186 ? -5.214 20.196 -1.158 1.00 93.56 186 TYR A CA 1
ATOM 1464 C C . TYR A 1 186 ? -3.990 20.472 -0.286 1.00 93.56 186 TYR A C 1
ATOM 1466 O O . TYR A 1 186 ? -3.728 19.769 0.694 1.00 93.56 186 TYR A O 1
ATOM 1474 N N . VAL A 1 187 ? -3.233 21.512 -0.644 1.00 95.44 187 VAL A N 1
ATOM 1475 C CA . VAL A 1 187 ? -1.976 21.882 0.031 1.00 95.44 187 VAL A CA 1
ATOM 1476 C C . VAL A 1 187 ? -2.157 22.002 1.547 1.00 95.44 187 VAL A C 1
ATOM 1478 O O . VAL A 1 187 ? -1.357 21.444 2.292 1.00 95.44 187 VAL A O 1
ATOM 1481 N N . GLU A 1 188 ? -3.252 22.607 2.013 1.00 94.56 188 GLU A N 1
ATOM 1482 C CA . GLU A 1 188 ? -3.516 22.800 3.449 1.00 94.56 188 GLU A CA 1
ATOM 1483 C C . GLU A 1 188 ? -3.604 21.486 4.245 1.00 94.56 188 GLU A C 1
ATOM 1485 O O . GLU A 1 188 ? -3.195 21.421 5.410 1.00 94.56 188 GLU A O 1
ATOM 1490 N N . LYS A 1 189 ? -4.094 20.416 3.602 1.00 93.25 189 LYS A N 1
ATOM 1491 C CA . LYS A 1 189 ? -4.198 19.071 4.189 1.00 93.25 189 LYS A CA 1
ATOM 1492 C C . LYS A 1 189 ? -2.911 18.252 4.036 1.00 93.25 189 LYS A C 1
ATOM 1494 O O . LYS A 1 189 ? -2.783 17.201 4.664 1.00 93.25 189 LYS A O 1
ATOM 1499 N N . CYS A 1 190 ? -1.947 18.716 3.240 1.00 96.00 190 CYS A N 1
ATOM 1500 C CA . CYS A 1 190 ? -0.665 18.040 3.075 1.00 96.00 190 CYS A CA 1
ATOM 1501 C C . CYS A 1 190 ? 0.226 18.231 4.313 1.00 96.00 190 CYS A C 1
ATOM 1503 O O . CYS A 1 190 ? 0.272 19.306 4.924 1.00 96.00 190 CYS A O 1
ATOM 1505 N N . LYS A 1 191 ? 0.955 17.177 4.684 1.00 95.81 191 LYS A N 1
ATOM 1506 C CA . LYS A 1 191 ? 1.872 17.154 5.836 1.00 95.81 191 LYS A CA 1
ATOM 1507 C C . LYS A 1 191 ? 3.055 16.224 5.568 1.00 95.81 191 LYS A C 1
ATOM 1509 O O . LYS A 1 191 ? 3.089 15.544 4.551 1.00 95.81 191 LYS A O 1
ATOM 1514 N N . TYR A 1 192 ? 4.014 16.164 6.486 1.00 95.38 192 TYR A N 1
ATOM 1515 C CA . TYR A 1 192 ? 5.043 15.123 6.492 1.00 95.38 192 TYR A CA 1
ATOM 1516 C C . TYR A 1 192 ? 5.094 14.424 7.856 1.00 95.38 192 TYR A C 1
ATOM 1518 O O . TYR A 1 192 ? 4.816 15.023 8.905 1.00 95.38 192 TYR A O 1
ATOM 1526 N N . MET A 1 193 ? 5.411 13.133 7.839 1.00 91.88 193 MET A N 1
ATOM 1527 C CA . MET A 1 193 ? 5.488 12.299 9.040 1.00 91.88 193 MET A CA 1
ATOM 1528 C C . MET A 1 193 ? 6.790 12.549 9.811 1.00 91.88 193 MET A C 1
ATOM 1530 O O . MET A 1 193 ? 7.803 12.933 9.229 1.00 91.88 193 MET A O 1
ATOM 1534 N N . ASP A 1 194 ? 6.772 12.319 11.126 1.00 87.25 194 ASP A N 1
ATOM 1535 C CA . ASP A 1 194 ? 7.920 12.584 12.008 1.00 87.25 194 ASP A CA 1
ATOM 1536 C C . ASP A 1 194 ? 9.009 11.507 11.970 1.00 87.25 194 ASP A C 1
ATOM 1538 O O . ASP A 1 194 ? 10.092 11.715 12.521 1.00 87.25 194 ASP A O 1
ATOM 1542 N N . SER A 1 195 ? 8.787 10.404 11.253 1.00 86.38 195 SER A N 1
ATOM 1543 C CA . SER A 1 195 ? 9.765 9.321 11.119 1.00 86.38 195 SER A CA 1
ATOM 1544 C C . SER A 1 195 ? 11.078 9.771 10.453 1.00 86.38 195 SER A C 1
ATOM 1546 O O . SER A 1 195 ? 11.188 10.865 9.882 1.00 86.38 195 SER A O 1
ATOM 1548 N N . LYS A 1 196 ? 12.120 8.931 10.542 1.00 87.88 196 LYS A N 1
ATOM 1549 C CA . LYS A 1 196 ? 13.484 9.234 10.066 1.00 87.88 196 LYS A CA 1
ATOM 1550 C C . LYS A 1 196 ? 13.505 9.753 8.624 1.00 87.88 196 LYS A C 1
ATOM 1552 O O . LYS A 1 196 ? 14.164 10.751 8.344 1.00 87.88 196 LYS A O 1
ATOM 1557 N N . MET A 1 197 ? 12.735 9.129 7.733 1.00 91.88 197 MET A N 1
ATOM 1558 C CA . MET A 1 197 ? 12.749 9.438 6.299 1.00 91.88 197 MET A CA 1
ATOM 1559 C C . MET A 1 197 ? 11.768 10.544 5.881 1.00 91.88 197 MET A C 1
ATOM 1561 O O . MET A 1 197 ? 11.667 10.858 4.693 1.00 91.88 197 MET A O 1
ATOM 1565 N N . LYS A 1 198 ? 11.071 11.164 6.845 1.00 94.69 198 LYS A N 1
ATOM 1566 C CA . LYS A 1 198 ? 10.095 12.249 6.643 1.00 94.69 198 LYS A CA 1
ATOM 1567 C C . LYS A 1 198 ? 9.135 12.015 5.451 1.00 94.69 198 LYS A C 1
ATOM 1569 O O . LYS A 1 198 ? 9.077 12.868 4.561 1.00 94.69 198 LYS A O 1
ATOM 1574 N N . PRO A 1 199 ? 8.410 10.876 5.386 1.00 96.31 199 PRO A N 1
ATOM 1575 C CA . PRO A 1 199 ? 7.435 10.606 4.328 1.00 96.31 199 PRO A CA 1
ATOM 1576 C C . PRO A 1 199 ? 6.476 11.774 4.100 1.00 96.31 199 PRO A C 1
ATOM 1578 O O . PRO A 1 199 ? 6.005 12.388 5.062 1.00 96.31 199 PRO A O 1
ATOM 1581 N N . LEU A 1 200 ? 6.174 12.066 2.836 1.00 98.06 200 LEU A N 1
ATOM 1582 C CA . LEU A 1 200 ? 5.218 13.109 2.468 1.00 98.06 200 LEU A CA 1
ATOM 1583 C C . LEU A 1 200 ? 3.814 12.522 2.473 1.00 98.06 200 LEU A C 1
ATOM 1585 O O . LEU A 1 200 ? 3.601 11.474 1.884 1.00 98.06 200 LEU A O 1
ATOM 1589 N N . TRP A 1 201 ? 2.863 13.218 3.080 1.00 97.44 201 TRP A N 1
ATOM 1590 C CA . TRP A 1 201 ? 1.438 12.918 3.032 1.00 97.44 201 TRP A CA 1
ATOM 1591 C C . TRP A 1 201 ? 0.757 13.952 2.140 1.00 97.44 201 TRP A C 1
ATOM 1593 O O . TRP A 1 201 ? 0.668 15.132 2.496 1.00 97.44 201 TRP A O 1
ATOM 1603 N N . LEU A 1 202 ? 0.296 13.506 0.979 1.00 97.31 202 LEU A N 1
ATOM 1604 C CA . LEU A 1 202 ? -0.322 14.326 -0.056 1.00 97.31 202 LEU A CA 1
ATOM 1605 C C . LEU A 1 202 ? -1.818 14.037 -0.086 1.00 97.31 202 LEU A C 1
A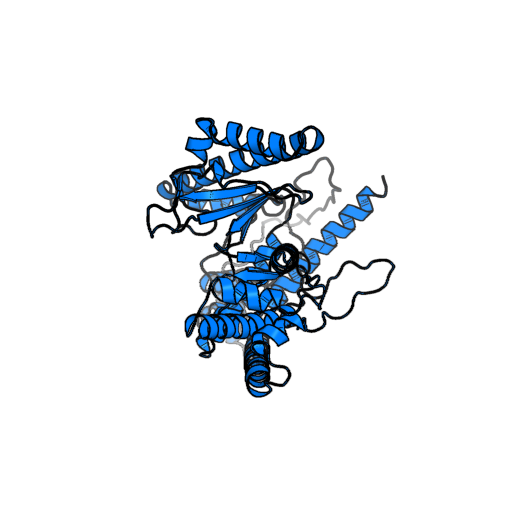TOM 1607 O O . LEU A 1 202 ? -2.222 12.884 0.037 1.00 97.31 202 LEU A O 1
ATOM 1611 N N . VAL A 1 203 ? -2.632 15.073 -0.260 1.00 95.06 203 VAL A N 1
ATOM 1612 C CA . VAL A 1 203 ? -4.091 14.949 -0.331 1.00 95.06 203 VAL A CA 1
ATOM 1613 C C . VAL A 1 203 ? -4.572 15.634 -1.597 1.00 95.06 203 VAL A C 1
ATOM 1615 O O . VAL A 1 203 ? -4.236 16.792 -1.834 1.00 95.06 203 VAL A O 1
ATOM 1618 N N . TYR A 1 204 ? -5.363 14.925 -2.390 1.00 93.50 204 TYR A N 1
ATOM 1619 C CA . TYR A 1 204 ? -5.878 15.360 -3.680 1.00 93.50 204 TYR A CA 1
ATOM 1620 C C . TYR A 1 204 ? -7.398 15.481 -3.659 1.00 93.50 204 TYR A C 1
ATOM 1622 O O . TYR A 1 204 ? -8.083 14.730 -2.961 1.00 93.50 204 TYR A O 1
ATOM 1630 N N . SER A 1 205 ? -7.930 16.400 -4.461 1.00 84.81 205 SER A N 1
ATOM 1631 C CA . SER A 1 205 ? -9.335 16.386 -4.854 1.00 84.81 205 SER A CA 1
ATOM 1632 C C . SER A 1 205 ? -9.590 15.280 -5.869 1.00 84.81 205 SER A C 1
ATOM 1634 O O . SER A 1 205 ? -8.777 15.030 -6.766 1.00 84.81 205 SER A O 1
ATOM 1636 N N . ASN A 1 206 ? -10.735 14.621 -5.730 1.00 71.62 206 ASN A N 1
ATOM 1637 C CA . ASN A 1 206 ? -11.224 13.641 -6.684 1.00 71.62 206 ASN A CA 1
ATOM 1638 C C . ASN A 1 206 ? -12.476 14.199 -7.364 1.00 71.62 206 ASN A C 1
ATOM 1640 O O . ASN A 1 206 ? -13.581 14.049 -6.865 1.00 71.62 206 ASN A O 1
ATOM 1644 N N . ARG A 1 207 ? -12.323 14.866 -8.512 1.00 61.78 207 ARG A N 1
ATOM 1645 C CA . ARG A 1 207 ? -13.481 15.427 -9.235 1.00 61.78 207 ARG A CA 1
ATOM 1646 C C . ARG A 1 207 ? -14.331 14.367 -9.963 1.00 61.78 207 ARG A C 1
ATOM 1648 O O . ARG A 1 207 ? -15.324 14.735 -10.578 1.00 61.78 207 ARG A O 1
ATOM 1655 N N . GLY A 1 208 ? -13.946 13.085 -9.931 1.00 55.81 208 GLY A N 1
ATOM 1656 C CA . GLY A 1 208 ? -14.571 12.025 -10.732 1.00 55.81 208 GLY A CA 1
ATOM 1657 C C . GLY A 1 208 ? -15.579 11.124 -10.008 1.00 55.81 208 GLY A C 1
ATOM 1658 O O . GLY A 1 208 ? -16.417 10.537 -10.683 1.00 55.81 208 GLY A O 1
ATOM 1659 N N . PHE A 1 209 ? -15.518 10.999 -8.672 1.00 51.75 209 PHE A N 1
ATOM 1660 C CA . PHE A 1 209 ? -16.282 9.973 -7.929 1.00 51.75 209 PHE A CA 1
ATOM 1661 C C . PHE A 1 209 ? -16.883 10.431 -6.577 1.00 51.75 209 PHE A C 1
ATOM 1663 O O . PHE A 1 209 ? -17.195 9.589 -5.741 1.00 51.75 209 PHE A O 1
ATOM 1670 N N . GLY A 1 210 ? -17.085 11.735 -6.350 1.00 53.66 210 GLY A N 1
ATOM 1671 C CA . GLY A 1 210 ? -17.702 12.280 -5.122 1.00 53.66 210 GLY A CA 1
ATOM 1672 C C . GLY A 1 210 ? -16.765 13.166 -4.286 1.00 53.66 210 GLY A C 1
ATOM 1673 O O . GLY A 1 210 ? -15.690 13.535 -4.748 1.00 53.66 210 GLY A O 1
ATOM 1674 N N . GLU A 1 211 ? -17.176 13.529 -3.062 1.00 55.00 211 GLU A N 1
ATOM 1675 C CA . GLU A 1 211 ? -16.437 14.432 -2.149 1.00 55.00 211 GLU A CA 1
ATOM 1676 C C . GLU A 1 211 ? -15.178 13.815 -1.502 1.00 55.00 211 GLU A C 1
ATOM 1678 O O . GLU A 1 211 ? -14.416 14.517 -0.829 1.00 55.00 211 GLU A O 1
ATOM 1683 N N . ASP A 1 212 ? -14.917 12.521 -1.702 1.00 67.56 212 ASP A N 1
ATOM 1684 C CA . ASP A 1 212 ? -13.819 11.842 -1.019 1.00 67.56 212 ASP A CA 1
ATOM 1685 C C . ASP A 1 212 ? -12.450 12.248 -1.576 1.00 67.56 212 ASP A C 1
ATOM 1687 O O . ASP A 1 212 ? -12.071 11.961 -2.715 1.00 67.56 212 ASP A O 1
ATOM 1691 N N . SER A 1 213 ? -11.666 12.914 -0.728 1.00 86.62 213 SER A N 1
ATOM 1692 C CA . SER A 1 213 ? -10.270 13.227 -1.015 1.00 86.62 213 SER A CA 1
ATOM 1693 C C . SER A 1 213 ? -9.431 11.954 -1.107 1.00 86.62 213 SER A C 1
ATOM 1695 O O . SER A 1 213 ? -9.534 11.080 -0.245 1.00 86.62 213 SER A O 1
ATOM 1697 N N . VAL A 1 214 ? -8.536 11.891 -2.092 1.00 90.75 214 VAL A N 1
ATOM 1698 C CA . VAL A 1 214 ? -7.588 10.781 -2.260 1.00 90.75 214 VAL A CA 1
ATOM 1699 C C . VAL A 1 214 ? -6.267 11.162 -1.613 1.00 90.75 214 VAL A C 1
ATOM 1701 O O . VAL A 1 214 ? -5.687 12.197 -1.945 1.00 90.75 214 VAL A O 1
ATOM 1704 N N . GLY A 1 215 ? -5.771 10.338 -0.696 1.00 93.88 215 GLY A N 1
ATOM 1705 C CA . GLY A 1 215 ? -4.462 10.550 -0.094 1.00 93.88 215 GLY A CA 1
ATOM 1706 C C . GLY A 1 215 ? -3.397 9.619 -0.673 1.00 93.88 215 GLY A C 1
ATOM 1707 O O . GLY A 1 215 ? -3.655 8.455 -0.975 1.00 93.88 215 GLY A O 1
ATOM 1708 N N . VAL A 1 216 ? -2.177 10.133 -0.798 1.00 96.88 216 VAL A N 1
ATOM 1709 C CA . VAL A 1 216 ? -1.002 9.365 -1.219 1.00 96.88 216 VAL A CA 1
ATOM 1710 C C . VAL A 1 216 ? 0.166 9.708 -0.305 1.00 96.88 216 VAL A C 1
ATOM 1712 O O . VAL A 1 216 ? 0.475 10.881 -0.090 1.00 96.88 216 VAL A O 1
ATOM 1715 N N . ILE A 1 217 ? 0.845 8.690 0.212 1.00 97.94 217 ILE A N 1
ATOM 1716 C CA . ILE A 1 217 ? 2.103 8.841 0.935 1.00 97.94 217 ILE A CA 1
ATOM 1717 C C . ILE A 1 217 ? 3.255 8.578 -0.027 1.00 97.94 217 ILE A C 1
ATOM 1719 O O . ILE A 1 217 ? 3.303 7.537 -0.674 1.00 97.94 217 ILE A O 1
ATOM 1723 N N . PHE A 1 218 ? 4.216 9.494 -0.085 1.00 98.06 218 PHE A N 1
ATOM 1724 C CA . PHE A 1 218 ? 5.486 9.283 -0.773 1.00 98.06 218 PHE A CA 1
ATOM 1725 C C . PHE A 1 218 ? 6.588 9.002 0.246 1.00 98.06 218 PHE A C 1
ATOM 1727 O O . PHE A 1 218 ? 6.872 9.836 1.114 1.00 98.06 218 PHE A O 1
ATOM 1734 N N . LYS A 1 219 ? 7.226 7.834 0.123 1.00 95.94 219 LYS A N 1
ATOM 1735 C CA . LYS A 1 219 ? 8.406 7.452 0.905 1.00 95.94 219 LYS A CA 1
ATOM 1736 C C . LYS A 1 219 ? 9.648 7.472 0.020 1.00 95.94 219 LYS A C 1
ATOM 1738 O O . LYS A 1 219 ? 9.616 7.061 -1.138 1.00 95.94 219 LYS A O 1
ATOM 1743 N N . ASN A 1 220 ? 10.748 7.953 0.587 1.00 94.19 220 ASN A N 1
ATOM 1744 C CA . ASN A 1 220 ? 12.039 8.044 -0.083 1.00 94.19 220 ASN A CA 1
ATOM 1745 C C . ASN A 1 220 ? 13.157 7.723 0.915 1.00 94.19 220 ASN A C 1
ATOM 1747 O O . ASN A 1 220 ? 13.311 8.403 1.931 1.00 94.19 220 ASN A O 1
ATOM 1751 N N . GLY A 1 221 ? 13.940 6.706 0.586 1.00 88.12 221 GLY A N 1
ATOM 1752 C CA . GLY A 1 221 ? 14.980 6.048 1.365 1.00 88.12 221 GLY A CA 1
ATOM 1753 C C . GLY A 1 221 ? 14.537 4.834 2.199 1.00 88.12 221 GLY A C 1
ATOM 1754 O O . GLY A 1 221 ? 15.385 4.288 2.899 1.00 88.12 221 GLY A O 1
ATOM 1755 N N . ASP A 1 222 ? 13.280 4.393 2.086 1.00 86.25 222 ASP A N 1
ATOM 1756 C CA . ASP A 1 222 ? 12.799 3.105 2.612 1.00 86.25 222 ASP A CA 1
ATOM 1757 C C . ASP A 1 222 ? 12.541 2.147 1.436 1.00 86.25 222 ASP A C 1
ATOM 1759 O O . ASP A 1 222 ? 12.014 2.565 0.400 1.00 86.25 222 ASP A O 1
ATOM 1763 N N . ASP A 1 223 ? 12.892 0.869 1.581 1.00 82.88 223 ASP A N 1
ATOM 1764 C CA . ASP A 1 223 ? 12.569 -0.150 0.579 1.00 82.88 223 ASP A CA 1
ATOM 1765 C C . ASP A 1 223 ? 11.135 -0.662 0.766 1.00 82.88 223 ASP A C 1
ATOM 1767 O O . ASP A 1 223 ? 10.814 -1.289 1.770 1.00 82.88 223 ASP A O 1
ATOM 1771 N N . LEU A 1 224 ? 10.277 -0.398 -0.221 1.00 86.75 224 LEU A N 1
ATOM 1772 C CA . LEU A 1 224 ? 8.861 -0.768 -0.202 1.00 86.75 224 LEU A CA 1
ATOM 1773 C C . LEU A 1 224 ? 8.545 -2.094 -0.894 1.00 86.75 224 LEU A C 1
ATOM 1775 O O . LEU A 1 224 ? 7.376 -2.469 -0.988 1.00 86.75 224 LEU A O 1
ATOM 1779 N N . ARG A 1 225 ? 9.549 -2.822 -1.394 1.00 79.81 225 ARG A N 1
ATOM 1780 C CA . ARG A 1 225 ? 9.320 -4.105 -2.078 1.00 79.81 225 ARG A CA 1
ATOM 1781 C C . ARG A 1 225 ? 8.692 -5.138 -1.145 1.00 79.81 225 ARG A C 1
ATOM 1783 O O . ARG A 1 225 ? 7.776 -5.850 -1.552 1.00 79.81 225 ARG A O 1
ATOM 1790 N N . GLN A 1 226 ? 9.128 -5.166 0.113 1.00 79.62 226 GLN A N 1
ATOM 1791 C CA . GLN A 1 226 ? 8.595 -6.078 1.124 1.00 79.62 226 GLN A CA 1
ATOM 1792 C C . GLN A 1 226 ? 7.141 -5.743 1.502 1.00 79.62 226 GLN A C 1
ATOM 1794 O O . GLN A 1 226 ? 6.300 -6.643 1.571 1.00 79.62 226 GLN A O 1
ATOM 1799 N N . ASP A 1 227 ? 6.809 -4.460 1.675 1.00 87.62 227 ASP A N 1
ATOM 1800 C CA . ASP A 1 227 ? 5.429 -4.007 1.882 1.00 87.62 227 ASP A CA 1
ATOM 1801 C C . ASP A 1 227 ? 4.530 -4.353 0.693 1.00 87.62 227 ASP A C 1
ATOM 1803 O O . ASP A 1 227 ? 3.446 -4.910 0.874 1.00 87.62 227 ASP A O 1
ATOM 1807 N N . MET A 1 228 ? 4.992 -4.069 -0.528 1.00 82.88 228 MET A N 1
ATOM 1808 C CA . MET A 1 228 ? 4.259 -4.350 -1.762 1.00 82.88 228 MET A CA 1
ATOM 1809 C C . MET A 1 228 ? 3.936 -5.841 -1.892 1.00 82.88 228 MET A C 1
ATOM 1811 O O . MET A 1 228 ? 2.785 -6.195 -2.156 1.00 82.88 228 MET A O 1
ATOM 1815 N N . LEU A 1 229 ? 4.923 -6.704 -1.641 1.00 78.81 229 LEU A N 1
ATOM 1816 C CA . LEU A 1 229 ? 4.754 -8.153 -1.611 1.00 78.81 229 LEU A CA 1
ATOM 1817 C C . LEU A 1 229 ? 3.724 -8.584 -0.558 1.00 78.81 229 LEU A C 1
ATOM 1819 O O . LEU A 1 229 ? 2.797 -9.336 -0.856 1.00 78.81 229 LEU A O 1
ATOM 1823 N N . THR A 1 230 ? 3.855 -8.085 0.670 1.00 82.19 230 THR A N 1
ATOM 1824 C CA . THR A 1 230 ? 2.950 -8.452 1.768 1.00 82.19 230 THR A CA 1
ATOM 1825 C C . THR A 1 230 ? 1.510 -8.068 1.443 1.00 82.19 230 THR A C 1
ATOM 1827 O O . THR A 1 230 ? 0.594 -8.870 1.607 1.00 82.19 230 THR A O 1
ATOM 1830 N N . LEU A 1 231 ? 1.297 -6.870 0.897 1.00 87.06 231 LEU A N 1
ATOM 1831 C CA . LEU A 1 231 ? -0.024 -6.402 0.481 1.00 87.06 231 LEU A CA 1
ATOM 1832 C C . LEU A 1 231 ? -0.582 -7.184 -0.713 1.00 87.06 231 LEU A C 1
ATOM 1834 O O . LEU A 1 231 ? -1.791 -7.391 -0.789 1.00 87.06 231 LEU A O 1
ATOM 1838 N N . GLN A 1 232 ? 0.263 -7.646 -1.639 1.00 80.62 232 GLN A N 1
ATOM 1839 C CA . GLN A 1 232 ? -0.161 -8.565 -2.701 1.00 80.62 232 GLN A CA 1
ATOM 1840 C C . GLN A 1 232 ? -0.608 -9.918 -2.138 1.00 80.62 232 GLN A C 1
ATOM 1842 O O . GLN A 1 232 ? -1.642 -10.434 -2.558 1.00 80.62 232 GLN A O 1
ATOM 1847 N N . MET A 1 233 ? 0.105 -10.453 -1.145 1.00 79.31 233 MET A N 1
ATOM 1848 C CA . MET A 1 233 ? -0.304 -11.677 -0.452 1.00 79.31 233 MET A CA 1
ATOM 1849 C C . MET A 1 233 ? -1.627 -11.501 0.288 1.00 79.31 233 MET A C 1
ATOM 1851 O O . MET A 1 233 ? -2.497 -12.362 0.192 1.00 79.31 233 MET A O 1
ATOM 1855 N N . LEU A 1 234 ? -1.824 -10.364 0.959 1.00 86.38 234 LEU A N 1
ATOM 1856 C CA . LEU A 1 234 ? -3.098 -10.033 1.599 1.00 86.38 234 LEU A CA 1
ATOM 1857 C C . LEU A 1 234 ? -4.247 -9.935 0.582 1.00 86.38 234 LEU A C 1
ATOM 1859 O O . LEU A 1 234 ? -5.322 -10.462 0.850 1.00 86.38 234 LEU A O 1
ATOM 1863 N N . ARG A 1 235 ? -4.022 -9.331 -0.599 1.00 85.56 235 ARG A N 1
ATOM 1864 C CA . ARG A 1 235 ? -5.004 -9.320 -1.705 1.00 85.56 235 ARG A CA 1
ATOM 1865 C C . ARG A 1 235 ? -5.354 -10.728 -2.174 1.00 85.56 235 ARG A C 1
ATOM 1867 O O . ARG A 1 235 ? -6.521 -11.014 -2.415 1.00 85.56 235 ARG A O 1
ATOM 1874 N N . LEU A 1 236 ? -4.356 -11.600 -2.305 1.00 79.75 236 LEU A N 1
ATOM 1875 C CA . LEU A 1 236 ? -4.572 -12.984 -2.715 1.00 79.75 236 LEU A CA 1
ATOM 1876 C C . LEU A 1 236 ? -5.366 -13.767 -1.660 1.00 79.75 236 LEU A C 1
ATOM 1878 O O . LEU A 1 236 ? -6.295 -14.480 -2.018 1.00 79.75 236 LEU A O 1
ATOM 1882 N N . MET A 1 237 ? -5.034 -13.614 -0.375 1.00 83.69 237 MET A N 1
ATOM 1883 C CA . MET A 1 237 ? -5.792 -14.229 0.720 1.00 83.69 237 MET A CA 1
ATOM 1884 C C . MET A 1 237 ? -7.250 -13.763 0.725 1.00 83.69 237 MET A C 1
ATOM 1886 O O . MET A 1 237 ? -8.146 -14.598 0.783 1.00 83.69 237 MET A O 1
ATOM 1890 N N . ASP A 1 238 ? -7.483 -12.454 0.599 1.00 88.81 238 ASP A N 1
ATOM 1891 C CA . ASP A 1 238 ? -8.825 -11.869 0.520 1.00 88.81 238 ASP A CA 1
ATOM 1892 C C . ASP A 1 238 ? -9.635 -12.420 -0.664 1.00 88.81 238 ASP A C 1
ATOM 1894 O O . ASP A 1 238 ? -10.786 -12.818 -0.496 1.00 88.81 238 ASP A O 1
ATOM 1898 N N . LEU A 1 239 ? -9.017 -12.524 -1.845 1.00 84.25 239 LEU A N 1
ATOM 1899 C CA . LEU A 1 239 ? -9.643 -13.113 -3.030 1.00 84.25 239 LEU A CA 1
ATOM 1900 C C . LEU A 1 239 ? -10.046 -14.574 -2.789 1.00 84.25 239 LEU A C 1
ATOM 1902 O O . LEU A 1 239 ? -11.180 -14.949 -3.070 1.00 84.25 239 LEU A O 1
ATOM 1906 N N . LEU A 1 240 ? -9.148 -15.381 -2.224 1.00 81.25 240 LEU A N 1
ATOM 1907 C CA . LEU A 1 240 ? -9.396 -16.802 -1.968 1.00 81.25 240 LEU A CA 1
ATOM 1908 C C . LEU A 1 240 ? -10.463 -17.029 -0.893 1.00 81.25 240 LEU A C 1
ATOM 1910 O O . LEU A 1 240 ? -11.273 -17.949 -1.006 1.00 81.25 240 LEU A O 1
ATOM 1914 N N . TRP A 1 241 ? -10.492 -16.196 0.150 1.00 87.38 241 TRP A N 1
ATOM 1915 C CA . TRP A 1 241 ? -11.560 -16.242 1.145 1.00 87.38 241 TRP A CA 1
ATOM 1916 C C . TRP A 1 241 ? -12.911 -15.892 0.516 1.00 87.38 241 TRP A C 1
ATOM 1918 O O . TRP A 1 241 ? -13.877 -16.627 0.723 1.00 87.38 241 TRP A O 1
ATOM 1928 N N . LYS A 1 242 ? -12.970 -14.854 -0.328 1.00 88.00 242 LYS A N 1
ATOM 1929 C CA . LYS A 1 242 ? -14.193 -14.462 -1.046 1.00 88.00 242 LYS A CA 1
ATOM 1930 C C . LYS A 1 242 ? -14.682 -15.532 -2.019 1.00 88.00 242 LYS A C 1
ATOM 1932 O O . LYS A 1 242 ? -15.881 -15.792 -2.055 1.00 88.00 242 LYS A O 1
ATOM 1937 N N . GLU A 1 243 ? -13.786 -16.197 -2.749 1.00 84.00 243 GLU A N 1
ATOM 1938 C CA . GLU A 1 243 ? -14.134 -17.342 -3.609 1.00 84.00 243 GLU A CA 1
ATOM 1939 C C . GLU A 1 243 ? -14.759 -18.499 -2.813 1.00 84.00 243 GLU A C 1
ATOM 1941 O O . GLU A 1 243 ? -15.658 -19.177 -3.305 1.00 84.00 243 GLU A O 1
ATOM 1946 N N . ALA A 1 244 ? -14.343 -18.685 -1.558 1.00 85.50 244 ALA A N 1
ATOM 1947 C CA . ALA A 1 244 ? -14.926 -19.656 -0.634 1.00 85.50 244 ALA A CA 1
ATOM 1948 C C . ALA A 1 244 ? -16.183 -19.142 0.107 1.00 85.50 244 ALA A C 1
ATOM 1950 O O . ALA A 1 244 ? -16.665 -19.808 1.025 1.00 85.50 244 ALA A O 1
ATOM 1951 N N . GLY A 1 245 ? -16.713 -17.968 -0.259 1.00 88.69 245 GLY A N 1
ATOM 1952 C CA . GLY A 1 245 ? -17.898 -17.366 0.361 1.00 88.69 245 GLY A CA 1
ATOM 1953 C C . GLY A 1 245 ? -17.644 -16.685 1.712 1.00 88.69 245 GLY A C 1
ATOM 1954 O O . GLY A 1 245 ? -18.592 -16.438 2.454 1.00 88.69 245 GLY A O 1
ATOM 1955 N N . LEU A 1 246 ? -16.388 -16.383 2.048 1.00 91.12 246 LEU A N 1
ATOM 1956 C CA . LEU A 1 246 ? -15.986 -15.730 3.293 1.00 91.12 246 LEU A CA 1
ATOM 1957 C C . LEU A 1 246 ? -15.380 -14.345 3.006 1.00 91.12 246 LEU A C 1
ATOM 1959 O O . LEU A 1 246 ? -14.201 -14.233 2.687 1.00 91.12 246 LEU A O 1
ATOM 1963 N N . ASP A 1 247 ? -16.158 -13.270 3.152 1.00 94.88 247 ASP A N 1
ATOM 1964 C CA . ASP A 1 247 ? -15.621 -11.901 3.084 1.00 94.88 247 ASP A CA 1
ATOM 1965 C C . ASP A 1 247 ? -15.161 -11.430 4.473 1.00 94.88 247 ASP A C 1
ATOM 1967 O O . ASP A 1 247 ? -15.964 -10.987 5.293 1.00 94.88 247 ASP A O 1
ATOM 1971 N N . LEU A 1 248 ? -13.852 -11.508 4.733 1.00 94.62 248 LEU A N 1
ATOM 1972 C CA . LEU A 1 248 ? -13.241 -11.030 5.982 1.00 94.62 248 LEU A CA 1
ATOM 1973 C C . LEU A 1 248 ? -13.008 -9.514 6.003 1.00 94.62 248 LEU A C 1
ATOM 1975 O O . LEU A 1 248 ? -12.334 -9.017 6.898 1.00 94.62 248 LEU A O 1
ATOM 1979 N N . ARG A 1 249 ? -13.553 -8.758 5.042 1.00 96.75 249 ARG A N 1
ATOM 1980 C CA . ARG A 1 249 ? -13.515 -7.285 5.038 1.00 96.75 249 ARG A CA 1
ATOM 1981 C C . ARG A 1 249 ? -12.089 -6.724 5.057 1.00 96.75 249 ARG A C 1
ATOM 1983 O O . ARG A 1 249 ? -11.832 -5.678 5.656 1.00 96.75 249 ARG A O 1
ATOM 1990 N N . MET A 1 250 ? -11.160 -7.421 4.398 1.00 94.88 250 MET A N 1
ATOM 1991 C CA . MET A 1 250 ? -9.749 -7.039 4.345 1.00 94.88 250 MET A CA 1
ATOM 1992 C C . MET A 1 250 ? -9.559 -5.694 3.640 1.00 94.88 250 MET A C 1
ATOM 1994 O O . MET A 1 250 ? -10.279 -5.360 2.697 1.00 94.88 250 MET A O 1
ATOM 1998 N N . LEU A 1 251 ? -8.532 -4.947 4.054 1.00 95.81 251 LEU A N 1
ATOM 1999 C CA . LEU A 1 251 ? -8.183 -3.653 3.464 1.00 95.81 251 LEU A CA 1
ATOM 2000 C C . LEU A 1 251 ? -6.716 -3.637 2.991 1.00 95.81 251 LEU A C 1
ATOM 2002 O O . LEU A 1 251 ? -5.857 -2.972 3.580 1.00 95.81 251 LEU A O 1
ATOM 2006 N N . PRO A 1 252 ? -6.380 -4.381 1.921 1.00 93.44 252 PRO A N 1
ATOM 2007 C CA . PRO A 1 252 ? -5.039 -4.360 1.364 1.00 93.44 252 PRO A CA 1
ATOM 2008 C C . PRO A 1 252 ? -4.858 -3.134 0.457 1.00 93.44 252 PRO A C 1
ATOM 2010 O O . PRO A 1 252 ? -5.096 -3.186 -0.752 1.00 93.44 252 PRO A O 1
ATOM 2013 N N . TYR A 1 253 ? -4.424 -2.023 1.046 1.00 95.50 253 TYR A N 1
ATOM 2014 C CA . TYR A 1 253 ? -4.182 -0.757 0.349 1.00 95.50 253 TYR A CA 1
ATOM 2015 C C . TYR A 1 253 ? -3.072 -0.857 -0.723 1.00 95.50 253 TYR A C 1
ATOM 2017 O O . TYR A 1 253 ? -2.281 -1.809 -0.790 1.00 95.50 253 TYR A O 1
ATOM 2025 N N . GLY A 1 254 ? -3.032 0.103 -1.643 1.00 92.25 254 GLY A N 1
ATOM 2026 C CA . GLY A 1 254 ? -2.017 0.208 -2.685 1.00 92.25 254 GLY A CA 1
ATOM 2027 C C . GLY A 1 254 ? -0.631 0.518 -2.116 1.00 92.25 254 GLY A C 1
ATOM 2028 O O . GLY A 1 254 ? -0.458 1.434 -1.318 1.00 92.25 254 GLY A O 1
ATOM 2029 N N . CYS A 1 255 ? 0.386 -0.208 -2.568 1.00 93.31 255 CYS A N 1
ATOM 2030 C CA . CYS A 1 255 ? 1.788 0.106 -2.308 1.00 93.31 255 CYS A CA 1
ATOM 2031 C C . CYS A 1 255 ? 2.584 -0.236 -3.562 1.00 93.31 255 CYS A C 1
ATOM 2033 O O . CYS A 1 255 ? 2.387 -1.309 -4.132 1.00 93.31 255 CYS A O 1
ATOM 2035 N N . LEU A 1 256 ? 3.434 0.684 -4.009 1.00 89.25 256 LEU A N 1
ATOM 2036 C CA . LEU A 1 256 ? 4.205 0.525 -5.235 1.00 89.25 256 LEU A CA 1
ATOM 2037 C C . LEU A 1 256 ? 5.604 1.108 -5.058 1.00 89.25 256 LEU A C 1
ATOM 2039 O O . LEU A 1 256 ? 5.757 2.310 -4.828 1.00 89.25 256 LEU A O 1
ATOM 2043 N N . ALA A 1 257 ? 6.622 0.267 -5.230 1.00 87.25 257 ALA A N 1
ATOM 2044 C CA . ALA A 1 257 ? 7.993 0.728 -5.405 1.00 87.25 257 ALA A CA 1
ATOM 2045 C C . ALA A 1 257 ? 8.135 1.377 -6.793 1.00 87.25 257 ALA A C 1
ATOM 2047 O O . ALA A 1 257 ? 7.819 0.763 -7.811 1.00 87.25 257 ALA A O 1
ATOM 2048 N N . THR A 1 258 ? 8.597 2.626 -6.839 1.00 84.81 258 THR A N 1
ATOM 2049 C CA . THR A 1 258 ? 8.708 3.415 -8.081 1.00 84.81 258 THR A CA 1
ATOM 2050 C C . THR A 1 258 ? 10.152 3.688 -8.496 1.00 84.81 258 THR A C 1
ATOM 2052 O O . THR A 1 258 ? 10.398 4.133 -9.614 1.00 84.81 258 THR A O 1
ATOM 2055 N N . GLY A 1 259 ? 11.116 3.405 -7.623 1.00 80.19 259 GLY A N 1
ATOM 2056 C CA . GLY A 1 259 ? 12.540 3.613 -7.863 1.00 80.19 259 GLY A CA 1
ATOM 2057 C C . GLY A 1 259 ? 13.382 3.061 -6.718 1.00 80.19 259 GLY A C 1
ATOM 2058 O O . GLY A 1 259 ? 12.843 2.457 -5.789 1.00 80.19 259 GLY A O 1
ATOM 2059 N N . ASP A 1 260 ? 14.692 3.294 -6.774 1.00 80.88 260 ASP A N 1
ATOM 2060 C CA . ASP A 1 260 ? 15.616 2.884 -5.714 1.00 80.88 260 ASP A CA 1
ATOM 2061 C C . ASP A 1 260 ? 15.213 3.492 -4.361 1.00 80.88 260 ASP A C 1
ATOM 2063 O O . ASP A 1 260 ? 15.197 4.718 -4.191 1.00 80.88 260 ASP A O 1
ATOM 2067 N N . ARG A 1 261 ? 14.828 2.607 -3.432 1.00 86.06 261 ARG A N 1
ATOM 2068 C CA . ARG A 1 261 ? 14.321 2.926 -2.088 1.00 86.06 261 ARG A CA 1
ATOM 2069 C C . ARG A 1 261 ? 13.266 4.035 -2.092 1.00 86.06 261 ARG A C 1
ATOM 2071 O O . ARG A 1 261 ? 13.224 4.873 -1.197 1.00 86.06 261 ARG A O 1
ATOM 2078 N N . SER A 1 262 ? 12.423 4.096 -3.116 1.00 90.94 262 SER A N 1
ATOM 2079 C CA . SER A 1 262 ? 11.373 5.107 -3.221 1.00 90.94 262 SER A CA 1
ATOM 2080 C C . SER A 1 262 ? 10.077 4.490 -3.708 1.00 90.94 262 SER A C 1
ATOM 2082 O O . SER A 1 262 ? 10.086 3.617 -4.577 1.00 90.94 262 SER A O 1
ATOM 2084 N N . GLY A 1 263 ? 8.953 4.975 -3.194 1.00 93.50 263 GLY A N 1
ATOM 2085 C CA . GLY A 1 263 ? 7.656 4.518 -3.660 1.00 93.50 263 GLY A CA 1
ATOM 2086 C C . GLY A 1 263 ? 6.484 5.275 -3.068 1.00 93.50 263 GLY A C 1
ATOM 2087 O O . GLY A 1 263 ? 6.634 6.258 -2.334 1.00 93.50 263 GLY A O 1
ATOM 2088 N N . LEU A 1 264 ? 5.303 4.801 -3.438 1.00 96.75 264 LEU A N 1
ATOM 2089 C CA . LEU A 1 264 ? 4.025 5.366 -3.048 1.00 96.75 264 LEU A CA 1
ATOM 2090 C C . LEU A 1 264 ? 3.241 4.358 -2.213 1.00 96.75 264 LEU A C 1
ATOM 2092 O O . LEU A 1 264 ? 3.321 3.149 -2.433 1.00 96.75 264 LEU A O 1
ATOM 2096 N N . ILE A 1 265 ? 2.469 4.875 -1.267 1.00 96.88 265 ILE A N 1
ATOM 2097 C CA . ILE A 1 265 ? 1.512 4.126 -0.459 1.00 96.88 265 ILE A CA 1
ATOM 2098 C C . ILE A 1 265 ? 0.176 4.865 -0.530 1.00 96.88 265 ILE A C 1
ATOM 2100 O O . ILE A 1 265 ? 0.125 6.088 -0.413 1.00 96.88 265 ILE A O 1
ATOM 2104 N N . GLU A 1 266 ? -0.904 4.133 -0.750 1.00 95.88 266 GLU A N 1
ATOM 2105 C CA . GLU A 1 266 ? -2.265 4.654 -0.707 1.00 95.88 266 GLU A CA 1
ATOM 2106 C C . GLU A 1 266 ? -2.645 5.007 0.733 1.00 95.88 266 GLU A C 1
ATOM 2108 O O . GLU A 1 266 ? -2.428 4.225 1.658 1.00 95.88 266 GLU A O 1
ATOM 2113 N N . VAL A 1 267 ? -3.225 6.190 0.932 1.00 95.00 267 VAL A N 1
ATOM 2114 C CA . VAL A 1 267 ? -3.812 6.551 2.223 1.00 95.00 267 VAL A CA 1
ATOM 2115 C C . VAL A 1 267 ? -5.214 5.979 2.306 1.00 95.00 267 VAL A C 1
ATOM 2117 O O . VAL A 1 267 ? -6.074 6.297 1.487 1.00 95.00 267 VAL A O 1
ATOM 2120 N N . VAL A 1 268 ? -5.469 5.232 3.373 1.00 93.81 268 VAL A N 1
ATOM 2121 C CA . VAL A 1 268 ? -6.824 4.857 3.761 1.00 93.81 268 VAL A CA 1
ATOM 2122 C C . VAL A 1 268 ? -7.483 6.060 4.434 1.00 93.81 268 VAL A C 1
ATOM 2124 O O . VAL A 1 268 ? -7.046 6.532 5.483 1.00 93.81 268 VAL A O 1
ATOM 2127 N N . SER A 1 269 ? -8.514 6.614 3.801 1.00 88.81 269 SER A N 1
ATOM 2128 C CA . SER A 1 269 ? -9.254 7.752 4.353 1.00 88.81 269 SER A CA 1
ATOM 2129 C C . SER A 1 269 ? -9.991 7.366 5.636 1.00 88.81 269 SER A C 1
ATOM 2131 O O . SER A 1 269 ? -10.442 6.231 5.795 1.00 88.81 269 SER A O 1
ATOM 2133 N N . THR A 1 270 ? -10.187 8.339 6.533 1.00 90.88 270 THR A N 1
ATOM 2134 C CA . THR A 1 270 ? -10.955 8.173 7.784 1.00 90.88 270 THR A CA 1
ATOM 2135 C C . THR A 1 270 ? -10.450 7.039 8.687 1.00 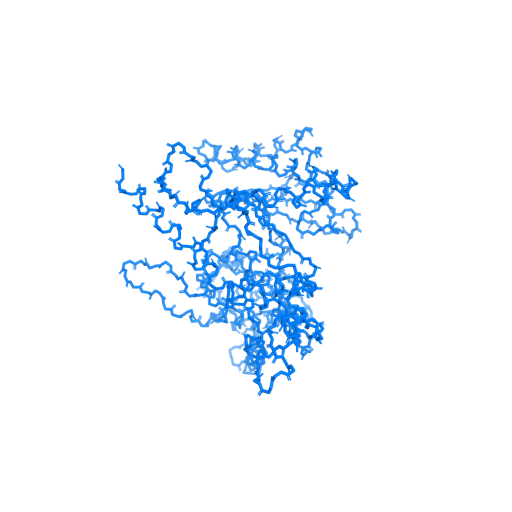90.88 270 THR A C 1
ATOM 2137 O O . THR A 1 270 ? -11.245 6.302 9.263 1.00 90.88 270 THR A O 1
ATOM 2140 N N . SER A 1 271 ? -9.134 6.880 8.808 1.00 94.56 271 SER A N 1
ATOM 2141 C CA . SER A 1 271 ? -8.521 5.898 9.707 1.00 94.56 271 SER A CA 1
ATOM 2142 C C . SER A 1 271 ? -7.476 6.524 10.619 1.00 94.56 271 SER A C 1
ATOM 2144 O O . SER A 1 271 ? -6.763 7.439 10.199 1.00 94.56 271 SER A O 1
ATOM 2146 N N . GLU A 1 272 ? -7.339 5.972 11.819 1.00 93.81 272 GLU A N 1
ATOM 2147 C CA . GLU A 1 272 ? -6.341 6.359 12.820 1.00 93.81 272 GLU A CA 1
ATOM 2148 C C . GLU A 1 272 ? -5.585 5.122 13.316 1.00 93.81 272 GLU A C 1
ATOM 2150 O O . GLU A 1 272 ? -6.074 3.994 13.199 1.00 93.81 272 GLU A O 1
ATOM 2155 N N . THR A 1 273 ? -4.367 5.322 13.823 1.00 93.12 273 THR A N 1
ATOM 2156 C CA . THR A 1 273 ? -3.630 4.241 14.489 1.00 93.12 273 THR A CA 1
ATOM 2157 C C . THR A 1 273 ? -4.289 3.924 15.830 1.00 93.12 273 THR A C 1
ATOM 2159 O O . THR A 1 273 ? -4.890 4.800 16.454 1.00 93.12 273 THR A O 1
ATOM 2162 N N . ILE A 1 274 ? -4.160 2.685 16.310 1.00 91.19 274 ILE A N 1
ATOM 2163 C CA . ILE A 1 274 ? -4.631 2.334 17.659 1.00 91.19 274 ILE A CA 1
ATOM 2164 C C . ILE A 1 274 ? -3.950 3.225 18.710 1.00 91.19 274 ILE A C 1
ATOM 2166 O O . ILE A 1 274 ? -4.601 3.641 19.666 1.00 91.19 274 ILE A O 1
ATOM 2170 N N . ALA A 1 275 ? -2.671 3.560 18.509 1.00 88.94 275 ALA A N 1
ATOM 2171 C CA . ALA A 1 275 ? -1.925 4.457 19.388 1.00 88.94 275 ALA A CA 1
ATOM 2172 C C . ALA A 1 275 ? -2.560 5.856 19.461 1.00 88.94 275 ALA A C 1
ATOM 2174 O O . ALA A 1 275 ? -2.794 6.360 20.558 1.00 88.94 275 ALA A O 1
ATOM 2175 N N . ASP A 1 276 ? -2.903 6.458 18.317 1.00 89.94 276 ASP A N 1
ATOM 2176 C CA . ASP A 1 276 ? -3.548 7.777 18.268 1.00 89.94 276 ASP A CA 1
ATOM 2177 C C . ASP A 1 276 ? -4.932 7.754 18.936 1.00 89.94 276 ASP A C 1
ATOM 2179 O O . ASP A 1 276 ? -5.248 8.649 19.721 1.00 89.94 276 ASP A O 1
ATOM 2183 N N . ILE A 1 277 ? -5.731 6.704 18.705 1.00 89.88 277 ILE A N 1
ATOM 2184 C CA . ILE A 1 277 ? -7.056 6.536 19.330 1.00 89.88 277 ILE A CA 1
ATOM 2185 C C . ILE A 1 277 ? -6.928 6.470 20.859 1.00 89.88 277 ILE A C 1
ATOM 2187 O O . ILE A 1 277 ? -7.667 7.140 21.582 1.00 89.88 277 ILE A O 1
ATOM 2191 N N . GLN A 1 278 ? -5.961 5.695 21.355 1.00 85.88 278 GLN A N 1
ATOM 2192 C CA . GLN A 1 278 ? -5.685 5.540 22.785 1.00 85.88 278 GLN A CA 1
ATOM 2193 C C . GLN A 1 278 ? -5.112 6.812 23.429 1.00 85.88 278 GLN A C 1
ATOM 2195 O O . GLN A 1 278 ? -5.338 7.052 24.616 1.00 85.88 278 GLN A O 1
ATOM 2200 N N . LEU A 1 279 ? -4.358 7.624 22.686 1.00 83.69 279 LEU A N 1
ATOM 2201 C CA . LEU A 1 279 ? -3.844 8.905 23.172 1.00 83.69 279 LEU A CA 1
ATOM 2202 C C . LEU A 1 279 ? -4.947 9.966 23.214 1.00 83.69 279 LEU A C 1
ATOM 2204 O O . LEU A 1 279 ? -5.079 10.674 24.211 1.00 83.69 279 LEU A O 1
ATOM 2208 N N . ASN A 1 280 ? -5.768 10.058 22.170 1.00 73.62 280 ASN A N 1
ATOM 2209 C CA . ASN A 1 280 ? -6.818 11.070 22.067 1.00 73.62 280 ASN A CA 1
ATOM 2210 C C . ASN A 1 280 ? -7.936 10.858 23.100 1.00 73.62 280 ASN A C 1
ATOM 2212 O O . ASN A 1 280 ? -8.447 11.835 23.647 1.00 73.62 280 ASN A O 1
ATOM 2216 N N . SER A 1 281 ? -8.256 9.608 23.449 1.00 65.56 281 SER A N 1
ATOM 2217 C CA . SER A 1 281 ? -9.232 9.286 24.501 1.00 65.56 281 SER A CA 1
ATOM 2218 C C . SER A 1 281 ? -8.819 9.787 25.891 1.00 65.56 281 SER A C 1
ATOM 2220 O O . SER A 1 281 ? -9.679 10.149 26.693 1.00 65.56 281 SER A O 1
ATOM 2222 N N . SER A 1 282 ? -7.513 9.881 26.170 1.00 54.75 282 SER A N 1
ATOM 2223 C CA . SER A 1 282 ? -6.994 10.350 27.463 1.00 54.75 282 SER A CA 1
ATOM 2224 C C . SER A 1 282 ? -7.221 11.848 27.725 1.00 54.75 282 SER A C 1
ATOM 2226 O O . SER A 1 282 ? -7.241 12.271 28.879 1.00 54.75 282 SER A O 1
ATOM 2228 N N . ASN A 1 283 ? -7.467 12.640 26.674 1.00 53.25 283 ASN A N 1
ATOM 2229 C CA . ASN A 1 283 ? -7.751 14.075 26.776 1.00 53.25 283 ASN A CA 1
ATOM 2230 C C . ASN A 1 283 ? -9.253 14.403 26.892 1.00 53.25 283 ASN A C 1
ATOM 2232 O O . ASN A 1 283 ? -9.591 15.558 27.148 1.00 53.25 283 ASN A O 1
ATOM 2236 N N . VAL A 1 284 ? -10.154 13.428 26.697 1.00 51.22 284 VAL A N 1
ATOM 2237 C CA . VAL A 1 284 ? -11.609 13.674 26.584 1.00 51.22 284 VAL A CA 1
ATOM 2238 C C . VAL A 1 284 ? -12.385 13.408 27.883 1.00 51.22 284 VAL A C 1
ATOM 2240 O O . VAL A 1 284 ? -13.476 13.943 28.050 1.00 51.22 284 VAL A O 1
ATOM 2243 N N . ALA A 1 285 ? -11.834 12.707 28.875 1.00 44.16 285 ALA A N 1
ATOM 2244 C CA . ALA A 1 285 ? -12.416 12.692 30.219 1.00 44.16 285 ALA A CA 1
ATOM 2245 C C . ALA A 1 285 ? -11.384 12.277 31.267 1.00 44.16 285 ALA A C 1
ATOM 2247 O O . ALA A 1 285 ? -10.722 11.248 31.150 1.00 44.16 285 ALA A O 1
ATOM 2248 N N . ALA A 1 286 ? -11.287 13.071 32.331 1.00 42.78 286 ALA A N 1
ATOM 2249 C CA . ALA A 1 286 ? -10.544 12.740 33.532 1.00 42.78 286 ALA A CA 1
ATOM 2250 C C . ALA A 1 286 ? -11.157 11.507 34.217 1.00 42.78 286 ALA A C 1
ATOM 2252 O O . ALA A 1 286 ? -12.037 11.635 35.064 1.00 42.78 286 ALA A O 1
ATOM 2253 N N . THR A 1 287 ? -10.709 10.299 33.878 1.00 41.22 287 THR A N 1
ATOM 2254 C CA . THR A 1 287 ? -10.769 9.156 34.802 1.00 41.22 287 THR A CA 1
ATOM 2255 C C . THR A 1 287 ? -9.765 8.081 34.403 1.00 41.22 287 THR A C 1
ATOM 2257 O O . THR A 1 287 ? -9.897 7.402 33.391 1.00 41.22 287 THR A O 1
ATOM 2260 N N . ALA A 1 288 ? -8.739 7.931 35.240 1.00 38.50 288 ALA A N 1
ATOM 2261 C CA . ALA A 1 288 ? -7.694 6.919 35.169 1.00 38.50 288 ALA A CA 1
ATOM 2262 C C . ALA A 1 288 ? -8.222 5.516 35.536 1.00 38.50 288 ALA A C 1
ATOM 2264 O O . ALA A 1 288 ? -7.793 4.910 36.516 1.00 38.50 288 ALA A O 1
ATOM 2265 N N . ALA A 1 289 ? -9.154 4.993 34.742 1.00 39.56 289 ALA A N 1
ATOM 2266 C CA . ALA A 1 289 ? -9.528 3.586 34.735 1.00 39.56 289 ALA A CA 1
ATOM 2267 C C . ALA A 1 289 ? -9.157 3.039 33.353 1.00 39.56 289 ALA A C 1
ATOM 2269 O O . ALA A 1 289 ? -9.634 3.558 32.356 1.00 39.56 289 ALA A O 1
ATOM 2270 N N . PHE A 1 290 ? -8.223 2.082 33.313 1.00 47.81 290 PHE A N 1
ATOM 2271 C CA . PHE A 1 290 ? -7.737 1.332 32.144 1.00 47.81 290 PHE A CA 1
ATOM 2272 C C . PHE A 1 290 ? -8.393 1.681 30.793 1.00 47.81 290 PHE A C 1
ATOM 2274 O O . PHE A 1 290 ? -9.571 1.405 30.601 1.00 47.81 290 PHE A O 1
ATOM 2281 N N . ASN A 1 291 ? -7.587 2.180 29.846 1.00 65.62 291 ASN A N 1
ATOM 2282 C CA . ASN A 1 291 ? -7.921 2.657 28.488 1.00 65.62 291 ASN A CA 1
ATOM 2283 C C . ASN A 1 291 ? -8.536 1.598 27.526 1.00 65.62 291 ASN A C 1
ATOM 2285 O O . ASN A 1 291 ? -8.322 1.638 26.319 1.00 65.62 291 ASN A O 1
ATOM 2289 N N . LYS A 1 292 ? -9.258 0.609 28.059 1.00 69.06 292 LYS A N 1
ATOM 2290 C CA . LYS A 1 292 ? -9.865 -0.528 27.357 1.00 69.06 292 LYS A CA 1
ATOM 2291 C C . LYS A 1 292 ? -11.085 -0.108 26.536 1.00 69.06 292 LYS A C 1
ATOM 2293 O O . LYS A 1 292 ? -11.330 -0.671 25.474 1.00 69.06 292 LYS A O 1
ATOM 2298 N N . ASP A 1 293 ? -11.804 0.916 26.996 1.00 81.81 293 ASP A N 1
ATOM 2299 C CA . ASP A 1 293 ? -13.031 1.385 26.347 1.00 81.81 293 ASP A CA 1
ATOM 2300 C C . ASP A 1 293 ? -12.756 2.357 25.190 1.00 81.81 293 ASP A C 1
ATOM 2302 O O . ASP A 1 293 ? -13.659 2.644 24.408 1.00 81.81 293 ASP A O 1
ATOM 2306 N N . ALA A 1 294 ? -11.533 2.879 25.044 1.00 87.69 294 ALA A N 1
ATOM 2307 C CA . ALA A 1 294 ? -11.250 3.950 24.087 1.00 87.69 294 ALA A CA 1
ATOM 2308 C C . ALA A 1 294 ? -11.530 3.573 22.639 1.00 87.69 294 ALA A C 1
ATOM 2310 O O . ALA A 1 294 ? -12.132 4.361 21.916 1.00 87.69 294 ALA A O 1
ATOM 2311 N N . LEU A 1 295 ? -11.145 2.366 22.227 1.00 90.12 295 LEU A N 1
ATOM 2312 C CA . LEU A 1 295 ? -11.376 1.919 20.858 1.00 90.12 295 LEU A CA 1
ATOM 2313 C C . LEU A 1 295 ? -12.873 1.750 20.567 1.00 90.12 295 LEU A C 1
ATOM 2315 O O . LEU A 1 295 ? -13.357 2.178 19.521 1.00 90.12 295 LEU A O 1
ATOM 2319 N N . LEU A 1 296 ? -13.622 1.183 21.517 1.00 91.62 296 LEU A N 1
ATOM 2320 C CA . LEU A 1 296 ? -15.071 1.032 21.398 1.00 91.62 296 LEU A CA 1
ATOM 2321 C C . LEU A 1 296 ? -15.782 2.394 21.424 1.00 91.62 296 LEU A C 1
ATOM 2323 O O . LEU A 1 296 ? -16.720 2.608 20.662 1.00 91.62 296 LEU A O 1
ATOM 2327 N N . ASN A 1 297 ? -15.338 3.320 22.272 1.00 91.81 297 ASN A N 1
ATOM 2328 C CA . ASN A 1 297 ? -15.896 4.667 22.362 1.00 91.81 297 ASN A CA 1
ATOM 2329 C C . ASN A 1 297 ? -15.600 5.492 21.106 1.00 91.81 297 ASN A C 1
ATOM 2331 O O . ASN A 1 297 ? -16.494 6.176 20.621 1.00 91.81 297 ASN A O 1
ATOM 2335 N N . TRP A 1 298 ? -14.404 5.367 20.529 1.00 93.94 298 TRP A N 1
ATOM 2336 C CA . TRP A 1 298 ? -14.068 5.985 19.246 1.00 93.94 298 TRP A CA 1
ATOM 2337 C C . TRP A 1 298 ? -14.960 5.449 18.118 1.00 93.94 298 TRP A C 1
ATOM 2339 O O . TRP A 1 298 ? -15.467 6.222 17.313 1.00 93.94 298 TRP A O 1
ATOM 2349 N N . LEU A 1 299 ? -15.254 4.142 18.090 1.00 94.81 299 LEU A N 1
ATOM 2350 C CA . LEU A 1 299 ? -16.229 3.594 17.136 1.00 94.81 299 LEU A CA 1
ATOM 2351 C C . LEU A 1 299 ? -17.646 4.139 17.376 1.00 94.81 299 LEU A C 1
ATOM 2353 O O . LEU A 1 299 ? -18.329 4.470 16.409 1.00 94.81 299 LEU A O 1
ATOM 2357 N N . LYS A 1 300 ? -18.072 4.278 18.637 1.00 93.81 300 LYS A N 1
ATOM 2358 C CA . LYS A 1 300 ? -19.371 4.872 19.013 1.00 93.81 300 LYS A CA 1
ATOM 2359 C C . LYS A 1 300 ? -19.491 6.357 18.662 1.00 93.81 300 LYS A C 1
ATOM 2361 O O . LYS A 1 300 ? -20.599 6.831 18.447 1.00 93.81 300 LYS A O 1
ATOM 2366 N N . GLU A 1 301 ? -18.381 7.090 18.601 1.00 93.94 301 GLU A N 1
ATOM 2367 C CA . GLU A 1 301 ? -18.371 8.505 18.205 1.00 93.94 301 GLU A CA 1
ATOM 2368 C C . GLU A 1 301 ? -18.812 8.690 16.745 1.00 93.94 301 GLU A C 1
ATOM 2370 O O . GLU A 1 301 ? -19.461 9.679 16.409 1.00 93.94 301 GLU A O 1
ATOM 2375 N N . TYR A 1 302 ? -18.496 7.720 15.883 1.00 93.75 302 TYR A N 1
ATOM 2376 C CA . TYR A 1 302 ? -18.781 7.788 14.448 1.00 93.75 302 TYR A CA 1
ATOM 2377 C 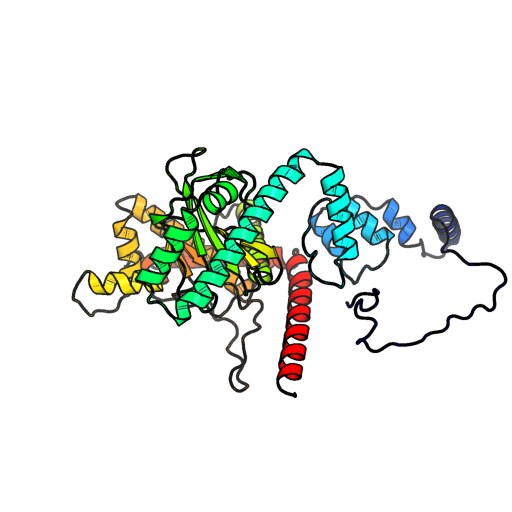C . TYR A 1 302 ? -19.918 6.877 13.984 1.00 93.75 302 TYR A C 1
ATOM 2379 O O . TYR A 1 302 ? -20.374 7.025 12.853 1.00 93.75 302 TYR A O 1
ATOM 2387 N N . ASN A 1 303 ? -20.376 5.947 14.825 1.00 95.19 303 ASN A N 1
ATOM 2388 C CA . ASN A 1 303 ? -21.400 4.966 14.476 1.00 95.19 303 ASN A CA 1
ATOM 2389 C C . ASN A 1 303 ? -22.424 4.855 15.611 1.00 95.19 303 ASN A C 1
ATOM 2391 O O . ASN A 1 303 ? -22.059 4.679 16.774 1.00 95.19 303 ASN A O 1
ATOM 2395 N N . SER A 1 304 ? -23.712 4.917 15.274 1.00 93.06 304 SER A N 1
ATOM 2396 C CA . SER A 1 304 ? -24.811 4.877 16.246 1.00 93.06 304 SER A CA 1
ATOM 2397 C C . SER A 1 304 ? -25.912 3.917 15.797 1.00 93.06 304 SER A C 1
ATOM 2399 O O . SER A 1 304 ? -26.060 3.672 14.602 1.00 93.06 304 SER A O 1
ATOM 2401 N N . GLY A 1 305 ? -26.668 3.359 16.749 1.00 93.19 305 GLY A N 1
ATOM 2402 C CA . GLY A 1 305 ? -27.712 2.370 16.453 1.00 93.19 305 GLY A CA 1
ATOM 2403 C C . GLY A 1 305 ? -27.169 1.184 15.649 1.00 93.19 305 GLY A C 1
ATOM 2404 O O . GLY A 1 305 ? -26.097 0.666 15.961 1.00 93.19 305 GLY A O 1
ATOM 2405 N N . ASP A 1 306 ? -27.877 0.813 14.583 1.00 93.69 306 ASP A N 1
ATOM 2406 C CA . ASP A 1 306 ? -27.533 -0.315 13.707 1.00 93.69 306 ASP A CA 1
ATOM 2407 C C . ASP A 1 306 ? -26.153 -0.171 13.032 1.00 93.69 306 ASP A C 1
ATOM 2409 O O . ASP A 1 306 ? -25.492 -1.168 12.730 1.00 93.69 306 ASP A O 1
ATOM 2413 N N . ASP A 1 307 ? -25.674 1.060 12.814 1.00 94.94 307 ASP A N 1
ATOM 2414 C CA . ASP A 1 307 ? -24.353 1.287 12.216 1.00 94.94 307 ASP A CA 1
ATOM 2415 C C . ASP A 1 307 ? -23.221 0.907 13.176 1.00 94.94 307 ASP A C 1
ATOM 2417 O O . ASP A 1 307 ? -22.156 0.477 12.729 1.00 94.94 307 ASP A O 1
ATOM 2421 N N . LEU A 1 308 ? -23.441 1.008 14.493 1.00 95.50 308 LEU A N 1
ATOM 2422 C CA . LEU A 1 308 ? -22.464 0.551 15.482 1.00 95.50 308 LEU A CA 1
ATOM 2423 C C . LEU A 1 308 ? -22.323 -0.971 15.444 1.00 95.50 308 LEU A C 1
ATOM 2425 O O . LEU A 1 308 ? -21.202 -1.479 15.467 1.00 95.50 308 LEU A O 1
ATOM 2429 N N . ASP A 1 309 ? -23.437 -1.696 15.348 1.00 93.88 309 ASP A N 1
ATOM 2430 C CA . ASP A 1 309 ? -23.409 -3.153 15.228 1.00 93.88 309 ASP A CA 1
ATOM 2431 C C . ASP A 1 309 ? -22.697 -3.586 13.940 1.00 93.88 309 ASP A C 1
ATOM 2433 O O . ASP A 1 309 ? -21.859 -4.492 13.975 1.00 93.88 309 ASP A O 1
ATOM 2437 N N . ARG A 1 310 ? -22.932 -2.878 12.824 1.00 96.12 310 ARG A N 1
ATOM 2438 C CA . ARG A 1 310 ? -22.190 -3.096 11.573 1.00 96.12 310 ARG A CA 1
ATOM 2439 C C . ARG A 1 310 ? -20.696 -2.812 11.739 1.00 96.12 310 ARG A C 1
ATOM 2441 O O . ARG A 1 310 ? -19.884 -3.613 11.288 1.00 96.12 310 ARG A O 1
ATOM 2448 N N . ALA A 1 311 ? -20.315 -1.717 12.397 1.00 97.19 311 ALA A N 1
ATOM 2449 C CA . ALA A 1 311 ? -18.909 -1.375 12.615 1.00 97.19 311 ALA A CA 1
ATOM 2450 C C . ALA A 1 311 ? -18.184 -2.412 13.492 1.00 97.19 311 ALA A C 1
ATOM 2452 O O . ALA A 1 311 ? -17.034 -2.759 13.223 1.00 97.19 311 ALA A O 1
ATOM 2453 N N . ILE A 1 312 ? -18.849 -2.955 14.514 1.00 94.75 312 ILE A N 1
ATOM 2454 C CA . ILE A 1 312 ? -18.286 -4.026 15.351 1.00 94.75 312 ILE A CA 1
ATOM 2455 C C . ILE A 1 312 ? -18.139 -5.329 14.552 1.00 94.75 312 ILE A C 1
ATOM 2457 O O . ILE A 1 312 ? -17.153 -6.049 14.728 1.00 94.75 312 ILE A O 1
ATOM 2461 N N . GLU A 1 313 ? -19.071 -5.631 13.648 1.00 94.62 313 GLU A N 1
ATOM 2462 C CA . GLU A 1 313 ? -18.962 -6.786 12.750 1.00 94.62 313 GLU A CA 1
ATOM 2463 C C . GLU A 1 313 ? -17.797 -6.621 11.757 1.00 94.62 313 GLU A C 1
ATOM 2465 O O . GLU A 1 313 ? -16.952 -7.509 11.645 1.00 94.62 313 GLU A O 1
ATOM 2470 N N . GLU A 1 314 ? -17.678 -5.454 11.114 1.00 96.81 314 GLU A N 1
ATOM 2471 C CA . GLU A 1 314 ? -16.548 -5.093 10.243 1.00 96.81 314 GLU A CA 1
ATOM 2472 C C . GLU A 1 314 ? -15.209 -5.217 10.985 1.00 96.81 314 GLU A C 1
ATOM 2474 O O . GLU A 1 314 ? -14.250 -5.787 10.455 1.00 96.81 314 GLU A O 1
ATOM 2479 N N . PHE A 1 315 ? -15.149 -4.752 12.238 1.00 96.12 315 PHE A N 1
ATOM 2480 C CA . PHE A 1 315 ? -13.984 -4.910 13.109 1.00 96.12 315 PHE A CA 1
ATOM 2481 C C . PHE A 1 315 ? -13.670 -6.382 13.379 1.00 96.12 315 PHE A C 1
ATOM 2483 O O . PHE A 1 315 ? -12.522 -6.802 13.263 1.00 96.12 315 PHE A O 1
ATOM 2490 N N . THR A 1 316 ? -14.682 -7.186 13.706 1.00 93.44 316 THR A N 1
ATOM 2491 C CA . THR A 1 316 ? -14.516 -8.606 14.046 1.00 93.44 316 THR A CA 1
ATOM 2492 C C . THR A 1 316 ? -14.015 -9.417 12.849 1.00 93.44 316 THR A C 1
ATOM 2494 O O . THR A 1 316 ? -13.063 -10.190 12.986 1.00 93.44 316 THR A O 1
ATOM 2497 N N . LEU A 1 317 ? -14.608 -9.214 11.669 1.00 94.81 317 LEU A N 1
ATOM 2498 C CA . LEU A 1 317 ? -14.238 -9.903 10.430 1.00 94.81 317 LEU A CA 1
ATOM 2499 C C . LEU A 1 317 ? -12.817 -9.540 9.983 1.00 94.81 317 LEU A C 1
ATOM 2501 O O . LEU A 1 317 ? -11.991 -10.428 9.752 1.00 94.81 317 LEU A O 1
ATOM 2505 N N . SER A 1 318 ? -12.505 -8.243 9.937 1.00 96.44 318 SER A N 1
ATOM 2506 C CA . SER A 1 318 ? -11.176 -7.766 9.540 1.00 96.44 318 SER A CA 1
ATOM 2507 C C . SER A 1 318 ? -10.099 -8.162 10.550 1.00 96.44 318 SER A C 1
ATOM 2509 O O . SER A 1 318 ? -9.028 -8.628 10.155 1.00 96.44 318 SER A O 1
ATOM 2511 N N . CYS A 1 319 ? -10.394 -8.102 11.853 1.00 93.94 319 CYS A N 1
ATOM 2512 C CA . CYS A 1 319 ? -9.512 -8.620 12.895 1.00 93.94 319 CYS A CA 1
ATOM 2513 C C . CYS A 1 319 ? -9.223 -10.113 12.682 1.00 93.94 319 CYS A C 1
ATOM 2515 O O . CYS A 1 319 ? -8.054 -10.499 12.657 1.00 93.94 319 CYS A O 1
ATOM 2517 N N . ALA A 1 320 ? -10.243 -10.942 12.422 1.00 90.19 320 ALA A N 1
ATOM 2518 C CA . ALA A 1 320 ? -10.040 -12.359 12.119 1.00 90.19 320 ALA A CA 1
ATOM 2519 C C . ALA A 1 320 ? -9.108 -12.570 10.913 1.00 90.19 320 ALA A C 1
ATOM 2521 O O . ALA A 1 320 ? -8.171 -13.372 10.989 1.00 90.19 320 ALA A O 1
ATOM 2522 N N . GLY A 1 321 ? -9.326 -11.828 9.823 1.00 91.69 321 GLY A N 1
ATOM 2523 C CA . GLY A 1 321 ? -8.507 -11.900 8.614 1.00 91.69 321 GLY A CA 1
ATOM 2524 C C . GLY A 1 321 ? -7.046 -11.521 8.851 1.00 91.69 321 GLY A C 1
ATOM 2525 O O . GLY A 1 321 ? -6.147 -12.298 8.518 1.00 91.69 321 GLY A O 1
ATOM 2526 N N . TYR A 1 322 ? -6.778 -10.381 9.495 1.00 92.50 322 TYR A N 1
ATOM 2527 C CA . TYR A 1 322 ? -5.407 -9.949 9.795 1.00 92.50 322 TYR A CA 1
ATOM 2528 C C . TYR A 1 322 ? -4.718 -10.823 10.851 1.00 92.50 322 TYR A C 1
ATOM 2530 O O . TYR A 1 322 ? -3.506 -11.042 10.761 1.00 92.50 322 TYR A O 1
ATOM 2538 N N . CYS A 1 323 ? -5.460 -11.395 11.802 1.00 87.12 323 CYS A N 1
ATOM 2539 C CA . CYS A 1 323 ? -4.937 -12.381 12.745 1.00 87.12 323 CYS A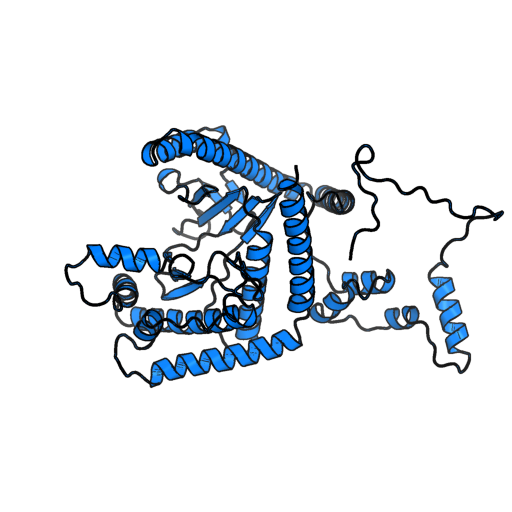 CA 1
ATOM 2540 C C . CYS A 1 323 ? -4.443 -13.648 12.028 1.00 87.12 323 CYS A C 1
ATOM 2542 O O . CYS A 1 323 ? -3.335 -14.119 12.292 1.00 87.12 323 CYS A O 1
ATOM 2544 N N . VAL A 1 324 ? -5.224 -14.184 11.082 1.00 85.62 324 VAL A N 1
ATOM 2545 C CA . VAL A 1 324 ? -4.805 -15.333 10.264 1.00 85.62 324 VAL A CA 1
ATOM 2546 C C . VAL A 1 324 ? -3.639 -14.955 9.353 1.00 85.62 324 VAL A C 1
ATOM 2548 O O . VAL A 1 324 ? -2.634 -15.666 9.325 1.00 85.62 324 VAL A O 1
ATOM 2551 N N . ALA A 1 325 ? -3.736 -13.837 8.634 1.00 86.44 325 ALA A N 1
ATOM 2552 C CA . ALA A 1 325 ? -2.724 -13.431 7.667 1.00 86.44 325 ALA A CA 1
ATOM 2553 C C . ALA A 1 325 ? -1.363 -13.151 8.317 1.00 86.44 325 ALA A C 1
ATOM 2555 O O . ALA A 1 325 ? -0.342 -13.625 7.826 1.00 86.44 325 ALA A O 1
ATOM 2556 N N . SER A 1 326 ? -1.335 -12.432 9.444 1.00 84.56 326 SER A N 1
ATOM 2557 C CA . SER A 1 326 ? -0.091 -12.153 10.176 1.00 84.56 326 SER A CA 1
ATOM 2558 C C . SER A 1 326 ? 0.563 -13.420 10.716 1.00 84.56 326 SER A C 1
ATOM 2560 O O . SER A 1 326 ? 1.785 -13.545 10.643 1.00 84.56 326 SER A O 1
ATOM 2562 N N . TYR A 1 327 ? -0.235 -14.388 11.172 1.00 80.62 327 TYR A N 1
ATOM 2563 C CA . TYR A 1 327 ? 0.261 -15.696 11.585 1.00 80.62 327 TYR A CA 1
ATOM 2564 C C . TYR A 1 327 ? 0.845 -16.492 10.408 1.00 80.62 327 TYR A C 1
ATOM 2566 O O . TYR A 1 327 ? 1.972 -16.973 10.499 1.00 80.62 327 TYR A O 1
ATOM 2574 N N . VAL A 1 328 ? 0.108 -16.611 9.296 1.00 77.69 328 VAL A N 1
ATOM 2575 C CA . VAL A 1 328 ? 0.529 -17.394 8.118 1.00 77.69 328 VAL A CA 1
ATOM 2576 C C . VAL A 1 328 ? 1.767 -16.790 7.454 1.00 77.69 328 VAL A C 1
ATOM 2578 O O . VAL A 1 328 ? 2.697 -17.514 7.117 1.00 77.69 328 VAL A O 1
ATOM 2581 N N . LEU A 1 329 ? 1.802 -15.466 7.295 1.00 79.06 329 LEU A N 1
ATOM 2582 C CA . LEU A 1 329 ? 2.917 -14.749 6.669 1.00 79.06 329 LEU A CA 1
ATOM 2583 C C . LEU A 1 329 ? 4.082 -14.489 7.638 1.00 79.06 329 LEU A C 1
ATOM 2585 O O . LEU A 1 329 ? 5.125 -13.983 7.222 1.00 79.06 329 LEU A O 1
ATOM 2589 N N . GLY A 1 330 ? 3.922 -14.797 8.929 1.00 77.88 330 GLY A N 1
ATOM 2590 C CA . GLY A 1 330 ? 4.924 -14.518 9.957 1.00 77.88 330 GLY A CA 1
ATOM 2591 C C . GLY A 1 330 ? 5.250 -13.026 10.090 1.00 77.88 330 GLY A C 1
ATOM 2592 O O . GLY A 1 330 ? 6.421 -12.677 10.256 1.00 77.88 330 GLY A O 1
ATOM 2593 N N . ILE A 1 331 ? 4.239 -12.157 9.977 1.00 83.62 331 ILE A N 1
ATOM 2594 C CA . ILE A 1 331 ? 4.380 -10.700 10.127 1.00 83.62 331 ILE A CA 1
ATOM 2595 C C . ILE A 1 331 ? 4.587 -10.391 11.607 1.00 83.62 331 ILE A C 1
ATOM 2597 O O . ILE A 1 331 ? 3.673 -10.586 12.405 1.00 83.62 331 ILE A O 1
ATOM 2601 N N . GLY A 1 332 ? 5.760 -9.883 11.978 1.00 77.31 332 GLY A N 1
ATOM 2602 C CA . GLY A 1 332 ? 6.026 -9.484 13.363 1.00 77.31 332 GLY A CA 1
ATOM 2603 C C . GLY A 1 332 ? 6.067 -7.979 13.572 1.00 77.31 332 GLY A C 1
ATOM 2604 O O . GLY A 1 332 ? 5.601 -7.197 12.744 1.00 77.31 332 GLY A O 1
ATOM 2605 N N . ASP A 1 333 ? 6.597 -7.588 14.732 1.00 81.25 333 ASP A N 1
ATOM 2606 C CA . ASP A 1 333 ? 6.675 -6.191 15.177 1.00 81.25 333 ASP A CA 1
ATOM 2607 C C . ASP A 1 333 ? 5.320 -5.466 15.078 1.00 81.25 333 ASP A C 1
ATOM 2609 O O . ASP A 1 333 ? 5.222 -4.350 14.572 1.00 81.25 333 ASP A O 1
ATOM 2613 N N . ARG A 1 334 ? 4.226 -6.145 15.466 1.00 86.38 334 ARG A N 1
ATOM 2614 C CA . ARG A 1 334 ? 2.915 -5.490 15.550 1.00 86.38 334 ARG A CA 1
ATOM 2615 C C . ARG A 1 334 ? 2.762 -4.865 16.930 1.00 86.38 334 ARG A C 1
ATOM 2617 O O . ARG A 1 334 ? 2.843 -5.549 17.949 1.00 86.38 334 ARG A O 1
ATOM 2624 N N . HIS A 1 335 ? 2.514 -3.569 16.925 1.00 84.62 335 HIS A N 1
ATOM 2625 C CA . HIS A 1 335 ? 2.190 -2.738 18.075 1.00 84.62 335 HIS A CA 1
ATOM 2626 C C . HIS A 1 335 ? 1.128 -1.715 17.644 1.00 84.62 335 HIS A C 1
ATOM 2628 O O . HIS A 1 335 ? 0.743 -1.669 16.473 1.00 84.62 335 HIS A O 1
ATOM 2634 N N . SER A 1 336 ? 0.634 -0.914 18.584 1.00 86.12 336 SER A N 1
ATOM 2635 C CA . SER A 1 336 ? -0.490 0.011 18.388 1.00 86.12 336 SER A CA 1
ATOM 2636 C C . SER A 1 336 ? -0.275 1.066 17.292 1.00 86.12 336 SER A C 1
ATOM 2638 O O . SER A 1 336 ? -1.252 1.535 16.719 1.00 86.12 336 SER A O 1
ATOM 2640 N N . ASP A 1 337 ? 0.967 1.424 16.953 1.00 86.06 337 ASP A N 1
ATOM 2641 C CA . ASP A 1 337 ? 1.259 2.381 15.868 1.00 86.06 337 ASP A CA 1
ATOM 2642 C C . ASP A 1 337 ? 1.148 1.761 14.467 1.00 86.06 337 ASP A C 1
ATOM 2644 O O . ASP A 1 337 ? 0.897 2.466 13.493 1.00 86.06 337 ASP A O 1
ATOM 2648 N N . ASN A 1 338 ? 1.310 0.436 14.363 1.00 90.38 338 ASN A N 1
ATOM 2649 C CA . ASN A 1 338 ? 1.334 -0.292 13.088 1.00 90.38 338 ASN A CA 1
ATOM 2650 C C . ASN A 1 338 ? 0.030 -1.069 12.825 1.00 90.38 338 ASN A C 1
ATOM 2652 O O . ASN A 1 338 ? -0.048 -1.905 11.917 1.00 90.38 338 ASN A O 1
ATOM 2656 N N . ILE A 1 339 ? -0.999 -0.793 13.627 1.00 93.25 339 ILE A N 1
ATOM 2657 C CA . ILE A 1 339 ? -2.368 -1.277 13.461 1.00 93.25 339 ILE A CA 1
ATOM 2658 C C . ILE A 1 339 ? -3.269 -0.048 13.394 1.00 93.25 339 ILE A C 1
ATOM 2660 O O . ILE A 1 339 ? -3.193 0.838 14.245 1.00 93.25 339 ILE A O 1
ATOM 2664 N N . MET A 1 340 ? -4.114 0.007 12.374 1.00 96.19 340 MET A N 1
ATOM 2665 C CA . MET A 1 340 ? -5.041 1.103 12.133 1.00 96.19 340 MET A CA 1
ATOM 2666 C C . MET A 1 340 ? -6.477 0.601 12.103 1.00 96.19 340 MET A C 1
ATOM 2668 O O . MET A 1 340 ? -6.740 -0.557 11.774 1.00 96.19 340 MET A O 1
ATOM 2672 N N . VAL A 1 341 ? -7.411 1.494 12.421 1.00 96.81 341 VAL A N 1
ATOM 2673 C CA . VAL A 1 341 ? -8.849 1.232 12.346 1.00 96.81 341 VAL A CA 1
ATOM 2674 C C . VAL A 1 341 ? -9.515 2.359 11.575 1.00 96.81 341 VAL A C 1
ATOM 2676 O O . VAL A 1 341 ? -9.240 3.541 11.791 1.00 96.81 341 VAL A O 1
ATOM 2679 N N . LYS A 1 342 ? -10.370 1.990 10.623 1.00 96.56 342 LYS A N 1
ATOM 2680 C CA . LYS A 1 342 ? -11.207 2.920 9.866 1.00 96.56 342 LYS A CA 1
ATOM 2681 C C . LYS A 1 342 ? -12.470 3.243 10.664 1.00 96.56 342 LYS A C 1
ATOM 2683 O O . LYS A 1 342 ? -12.976 2.387 11.381 1.00 96.56 342 LYS A O 1
ATOM 2688 N N . LYS A 1 343 ? -13.036 4.442 10.492 1.00 95.50 343 LYS A N 1
ATOM 2689 C CA . LYS A 1 343 ? -14.289 4.854 11.158 1.00 95.50 343 LYS A CA 1
ATOM 2690 C C . LYS A 1 343 ? -15.454 3.888 10.919 1.00 95.50 343 LYS A C 1
ATOM 2692 O O . LYS A 1 343 ? -16.325 3.786 11.767 1.00 95.50 343 LYS A O 1
ATOM 2697 N N . THR A 1 344 ? -15.434 3.141 9.814 1.00 95.88 344 THR A N 1
ATOM 2698 C CA . THR A 1 344 ? -16.414 2.091 9.487 1.00 95.88 344 THR A CA 1
ATOM 2699 C C . THR A 1 344 ? -16.206 0.774 10.247 1.00 95.88 344 THR A C 1
ATOM 2701 O O . THR A 1 344 ? -16.903 -0.192 9.969 1.00 95.88 344 THR A O 1
ATOM 2704 N N . GLY A 1 345 ? -15.223 0.688 11.148 1.00 96.69 345 GLY A N 1
ATOM 2705 C CA . GLY A 1 345 ? -14.927 -0.498 11.957 1.00 96.69 345 GLY A CA 1
ATOM 2706 C C . GLY A 1 345 ? -13.782 -1.371 11.445 1.00 96.69 345 GLY A C 1
ATOM 2707 O O . GLY A 1 345 ? -13.164 -2.075 12.233 1.00 96.69 345 GLY A O 1
ATOM 2708 N N . GLN A 1 346 ? -13.435 -1.305 10.158 1.00 97.69 346 GLN A N 1
ATOM 2709 C CA . GLN A 1 346 ? -12.410 -2.178 9.573 1.00 97.69 346 GLN A CA 1
ATOM 2710 C C . GLN A 1 346 ? -11.020 -1.938 10.188 1.00 97.69 346 GLN A C 1
ATOM 2712 O O . GLN A 1 346 ? -10.483 -0.829 10.115 1.00 97.69 346 GLN A O 1
ATOM 2717 N N . LEU A 1 347 ? -10.421 -2.993 10.739 1.00 96.69 347 LEU A N 1
ATOM 2718 C CA . LEU A 1 347 ? -9.047 -3.042 11.227 1.00 96.69 347 LEU A CA 1
ATOM 2719 C C . LEU A 1 347 ? -8.103 -3.453 10.095 1.00 96.69 347 LEU A C 1
ATOM 2721 O O . LEU A 1 347 ? -8.403 -4.354 9.315 1.00 96.69 347 LEU A O 1
ATOM 2725 N N . PHE A 1 348 ? -6.933 -2.826 10.018 1.00 97.31 348 PHE A N 1
ATOM 2726 C CA . PHE A 1 348 ? -5.894 -3.216 9.072 1.00 97.31 348 PHE A CA 1
ATOM 2727 C C . PHE A 1 348 ? -4.489 -2.948 9.602 1.00 97.31 348 PHE A C 1
ATOM 2729 O O . PHE A 1 348 ? -4.256 -2.068 10.427 1.00 97.31 348 PHE A O 1
ATOM 2736 N N . HIS A 1 349 ? -3.529 -3.744 9.138 1.00 94.75 349 HIS A N 1
ATOM 2737 C CA . HIS A 1 349 ? -2.120 -3.591 9.496 1.00 94.75 349 HIS A CA 1
ATOM 2738 C C . HI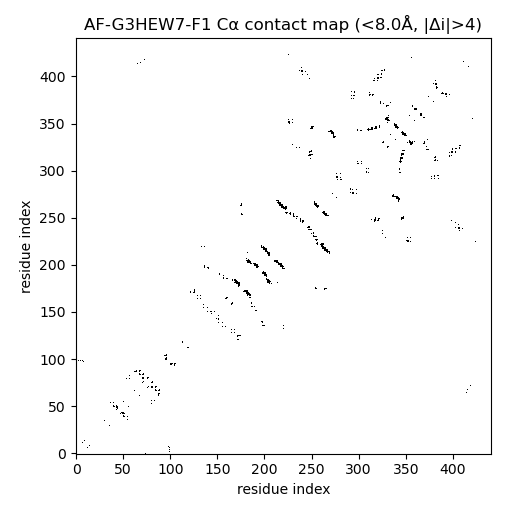S A 1 349 ? -1.402 -2.696 8.485 1.00 94.75 349 HIS A C 1
ATOM 2740 O O . HIS A 1 349 ? -1.716 -2.738 7.296 1.00 94.75 349 HIS A O 1
ATOM 2746 N N . ILE A 1 350 ? -0.403 -1.949 8.954 1.00 93.94 350 ILE A N 1
ATOM 2747 C CA . ILE A 1 350 ? 0.514 -1.162 8.121 1.00 93.94 350 ILE A CA 1
ATOM 2748 C C . ILE A 1 350 ? 1.973 -1.504 8.446 1.00 93.94 350 ILE A C 1
ATOM 2750 O O . ILE A 1 350 ? 2.242 -2.191 9.430 1.00 93.94 350 ILE A O 1
ATOM 2754 N N . ASP A 1 351 ? 2.905 -1.005 7.632 1.00 88.88 351 ASP A N 1
ATOM 2755 C CA . ASP A 1 351 ? 4.359 -1.094 7.848 1.00 88.88 351 ASP A CA 1
ATOM 2756 C C . ASP A 1 351 ? 4.863 -2.540 8.017 1.00 88.88 351 ASP A C 1
ATOM 2758 O O . ASP A 1 351 ? 5.028 -3.054 9.125 1.00 88.88 351 ASP A O 1
ATOM 2762 N N . PHE A 1 352 ? 5.075 -3.242 6.903 1.00 87.62 352 PHE A N 1
ATOM 2763 C CA . PHE A 1 352 ? 5.409 -4.671 6.879 1.00 87.62 352 PHE A CA 1
ATOM 2764 C C . PHE A 1 352 ? 6.920 -4.939 6.829 1.00 87.62 352 PHE A C 1
ATOM 2766 O O . PHE A 1 352 ? 7.370 -5.898 6.196 1.00 87.62 352 PHE A O 1
ATOM 2773 N N . GLY A 1 353 ? 7.715 -4.136 7.543 1.00 72.06 353 GLY A N 1
ATOM 2774 C CA . GLY A 1 353 ? 9.181 -4.227 7.565 1.00 72.06 353 GLY A CA 1
ATOM 2775 C C . GLY A 1 353 ? 9.766 -5.571 8.037 1.00 72.06 353 GLY A C 1
ATOM 2776 O O . GLY A 1 353 ? 10.932 -5.855 7.766 1.00 72.06 353 GLY A O 1
ATOM 2777 N N . HIS A 1 354 ? 8.975 -6.454 8.663 1.00 70.19 354 HIS A N 1
ATOM 2778 C CA . HIS A 1 354 ? 9.408 -7.782 9.125 1.00 70.19 354 HIS A CA 1
ATOM 2779 C C . HIS A 1 354 ? 8.396 -8.890 8.780 1.00 70.19 354 HIS A C 1
ATOM 2781 O O . HIS A 1 354 ? 7.374 -9.023 9.456 1.00 70.19 354 HIS A O 1
ATOM 2787 N N . ILE A 1 355 ? 8.703 -9.713 7.769 1.00 66.81 355 ILE A N 1
ATOM 2788 C CA . ILE A 1 355 ? 7.894 -10.877 7.356 1.00 66.81 355 ILE A CA 1
ATOM 2789 C C . ILE A 1 355 ? 8.648 -12.209 7.519 1.00 66.81 355 ILE A C 1
ATOM 2791 O O . ILE A 1 355 ? 9.873 -12.229 7.649 1.00 66.81 355 ILE A O 1
ATOM 2795 N N . LEU A 1 356 ? 7.912 -13.327 7.502 1.00 59.72 356 LEU A N 1
ATOM 2796 C CA . LEU A 1 356 ? 8.417 -14.710 7.535 1.00 59.72 356 LEU A CA 1
ATOM 2797 C C . LEU A 1 356 ? 9.251 -15.087 8.769 1.00 59.72 356 LEU A C 1
ATOM 2799 O O . LEU A 1 356 ? 10.106 -15.968 8.706 1.00 59.72 356 LEU A O 1
ATOM 2803 N N . GLY A 1 357 ? 9.015 -14.448 9.917 1.00 56.28 357 GLY A N 1
ATOM 2804 C CA . GLY A 1 357 ? 9.721 -14.810 11.151 1.00 56.28 357 GLY A CA 1
ATOM 2805 C C . GLY A 1 357 ? 11.166 -14.300 11.253 1.00 56.28 357 GLY A C 1
ATOM 2806 O O . GLY A 1 357 ? 11.845 -14.589 12.241 1.00 56.28 357 GLY A O 1
ATOM 2807 N N . ASN A 1 358 ? 11.648 -13.537 10.265 1.00 54.38 358 ASN A N 1
ATOM 2808 C CA . ASN A 1 358 ? 12.997 -12.968 10.248 1.00 54.38 358 ASN A CA 1
ATOM 2809 C C . ASN A 1 358 ? 13.041 -11.666 11.063 1.00 54.38 358 ASN A C 1
ATOM 2811 O O . ASN A 1 358 ? 13.041 -10.554 10.533 1.00 54.38 358 ASN A O 1
ATOM 2815 N N . PHE A 1 359 ? 13.047 -11.812 12.388 1.00 55.91 359 PHE A N 1
ATOM 2816 C CA . PHE A 1 359 ? 13.152 -10.693 13.325 1.00 55.91 359 PHE A CA 1
ATOM 2817 C C . PHE A 1 359 ? 14.603 -10.282 13.546 1.00 55.91 359 PHE A C 1
ATOM 2819 O O . PHE A 1 359 ? 15.500 -11.124 13.613 1.00 55.91 359 PHE A O 1
ATOM 2826 N N . LYS A 1 360 ? 14.833 -8.978 13.740 1.00 44.28 360 LYS A N 1
ATOM 2827 C CA . LYS A 1 360 ? 16.128 -8.474 14.211 1.00 44.28 360 LYS A CA 1
ATOM 2828 C C . LYS A 1 360 ? 16.479 -9.155 15.537 1.00 44.28 360 LYS A C 1
ATOM 2830 O O . LYS A 1 360 ? 15.774 -8.990 16.533 1.00 44.28 360 LYS A O 1
ATOM 2835 N N . SER A 1 361 ? 17.580 -9.902 15.564 1.00 41.56 361 SER A N 1
ATOM 2836 C CA . SER A 1 361 ? 18.165 -10.414 16.801 1.00 41.56 361 SER A CA 1
ATOM 2837 C C . SER A 1 361 ? 18.836 -9.263 17.544 1.00 41.56 361 SER A C 1
ATOM 2839 O O . SER A 1 361 ? 19.767 -8.650 17.024 1.00 41.56 361 SER A O 1
ATOM 2841 N N . LYS A 1 362 ? 18.400 -8.974 18.770 1.00 37.69 362 LYS A N 1
ATOM 2842 C CA . LYS A 1 362 ? 19.129 -8.092 19.688 1.00 37.69 362 LYS A CA 1
ATOM 2843 C C . LYS A 1 362 ? 19.790 -8.987 20.739 1.00 37.69 362 LYS A C 1
ATOM 2845 O O . LYS A 1 362 ? 19.095 -9.750 21.400 1.00 37.69 362 LYS A O 1
ATOM 2850 N N . PHE A 1 363 ? 21.119 -8.932 20.850 1.00 39.41 363 PHE A N 1
ATOM 2851 C CA . PHE A 1 363 ? 21.916 -9.718 21.812 1.00 39.41 363 PHE A CA 1
ATOM 2852 C C . PHE A 1 363 ? 21.767 -11.253 21.722 1.00 39.41 363 PHE A C 1
ATOM 2854 O O . PHE A 1 363 ? 21.747 -11.935 22.740 1.00 39.41 363 PHE A O 1
ATOM 2861 N N . GLY A 1 364 ? 21.652 -11.822 20.517 1.00 39.53 364 GLY A N 1
ATOM 2862 C CA . GLY A 1 364 ? 21.653 -13.285 20.335 1.00 39.53 364 GLY A CA 1
ATOM 2863 C C . GLY A 1 364 ? 20.366 -14.012 20.754 1.00 39.53 364 GLY A C 1
ATOM 2864 O O . GLY A 1 364 ? 20.270 -15.223 20.571 1.00 39.53 364 GLY A O 1
ATOM 2865 N N . ILE A 1 365 ? 19.349 -13.296 21.245 1.00 41.66 365 ILE A N 1
ATOM 2866 C CA . ILE A 1 365 ? 18.035 -13.865 21.566 1.00 41.66 365 ILE A CA 1
ATOM 2867 C C . ILE A 1 365 ? 17.108 -13.673 20.359 1.00 41.66 365 ILE A C 1
ATOM 2869 O O . ILE A 1 365 ? 16.824 -12.544 19.946 1.00 41.66 365 ILE A O 1
ATOM 2873 N N . LYS A 1 366 ? 16.626 -14.781 19.780 1.00 45.25 366 LYS A N 1
ATOM 2874 C CA . LYS A 1 366 ? 15.533 -14.758 18.797 1.00 45.25 366 LYS A CA 1
ATOM 2875 C C . LYS A 1 366 ? 14.264 -14.299 19.518 1.00 45.25 366 LYS A C 1
ATOM 2877 O O . LYS A 1 366 ? 13.788 -15.003 20.403 1.00 45.25 366 LYS A O 1
ATOM 2882 N N . ARG A 1 367 ? 13.717 -13.133 19.153 1.00 45.06 367 ARG A N 1
ATOM 2883 C CA . ARG A 1 367 ? 12.340 -12.785 19.539 1.00 45.06 367 ARG A CA 1
ATOM 2884 C C . ARG A 1 367 ? 11.409 -13.844 18.938 1.00 45.06 367 ARG A C 1
ATOM 2886 O O . ARG A 1 367 ? 11.603 -14.237 17.791 1.00 45.06 367 ARG A O 1
ATOM 2893 N N . GLU A 1 368 ? 10.515 -14.361 19.776 1.00 40.91 368 GLU A N 1
ATOM 2894 C CA . GLU A 1 368 ? 9.695 -15.565 19.595 1.00 40.91 368 GLU A CA 1
ATOM 2895 C C . GLU A 1 368 ? 8.999 -15.690 18.228 1.00 40.91 368 GLU A C 1
ATOM 2897 O O . GLU A 1 368 ? 8.781 -14.706 17.519 1.00 40.91 368 GLU A O 1
ATOM 2902 N N . ARG A 1 369 ? 8.574 -16.924 17.891 1.00 45.59 369 ARG A N 1
ATOM 2903 C CA . ARG A 1 369 ? 7.503 -17.163 16.903 1.00 45.59 369 ARG A CA 1
ATOM 2904 C C . ARG A 1 369 ? 6.394 -16.153 17.174 1.00 45.59 369 ARG A C 1
ATOM 2906 O O . ARG A 1 369 ? 5.920 -16.140 18.303 1.00 45.59 369 ARG A O 1
ATOM 2913 N N . VAL A 1 370 ? 6.008 -15.350 16.177 1.00 46.22 370 VAL A N 1
ATOM 2914 C CA . VAL A 1 370 ? 4.986 -14.301 16.333 1.00 46.22 370 VAL A CA 1
ATOM 2915 C C . VAL A 1 370 ? 3.787 -14.895 17.071 1.00 46.22 370 VAL A C 1
ATOM 2917 O O . VAL A 1 370 ? 3.098 -15.745 16.494 1.00 46.22 370 VAL A O 1
ATOM 2920 N N . PRO A 1 371 ? 3.556 -14.541 18.349 1.00 52.00 371 PRO A N 1
ATOM 2921 C CA . PRO A 1 371 ? 2.365 -15.005 19.026 1.00 52.00 371 PRO A CA 1
ATOM 2922 C C . PRO A 1 371 ? 1.170 -14.385 18.308 1.00 52.00 371 PRO A C 1
ATOM 2924 O O . PRO A 1 371 ? 1.253 -13.275 17.792 1.00 52.00 371 PRO A O 1
ATOM 2927 N N . PHE A 1 372 ? 0.064 -15.116 18.235 1.00 53.44 372 PHE A N 1
ATOM 2928 C CA . PHE A 1 372 ? -1.192 -14.608 17.694 1.00 53.44 372 PHE A CA 1
ATOM 2929 C C . PHE A 1 372 ? -1.566 -13.297 18.411 1.00 53.44 372 PHE A C 1
ATOM 2931 O O . PHE A 1 372 ? -1.780 -13.299 19.623 1.00 53.44 372 PHE A O 1
ATOM 2938 N N . ILE A 1 373 ? -1.588 -12.171 17.691 1.00 62.47 373 ILE A N 1
ATOM 2939 C CA . ILE A 1 373 ? -1.735 -10.835 18.292 1.00 62.47 373 ILE A CA 1
ATOM 2940 C C . ILE A 1 373 ? -3.220 -10.521 18.422 1.00 62.47 373 ILE A C 1
ATOM 2942 O O . ILE A 1 373 ? -3.802 -9.811 17.608 1.00 62.47 373 ILE A O 1
ATOM 2946 N N . LEU A 1 374 ? -3.839 -11.109 19.443 1.00 70.56 374 LEU A N 1
ATOM 2947 C CA . LEU A 1 374 ? -5.177 -10.752 19.893 1.00 70.56 374 LEU A CA 1
ATOM 2948 C C . LEU A 1 374 ? -5.051 -10.039 21.237 1.00 70.56 374 LEU A C 1
ATOM 2950 O O . LEU A 1 374 ? -4.821 -10.668 22.270 1.00 70.56 374 LEU A O 1
ATOM 2954 N N . THR A 1 375 ? -5.137 -8.712 21.212 1.00 80.31 375 THR A N 1
ATOM 2955 C CA . THR A 1 375 ? -5.043 -7.890 22.421 1.00 80.31 375 THR A CA 1
ATOM 2956 C C . THR A 1 375 ? -6.380 -7.862 23.156 1.00 80.31 375 THR A C 1
ATOM 2958 O O . THR A 1 375 ? -7.446 -8.068 22.570 1.00 80.31 375 THR A O 1
ATOM 2961 N N . TYR A 1 376 ? -6.337 -7.575 24.458 1.00 81.38 376 TYR A N 1
ATOM 2962 C CA . TYR A 1 376 ? -7.553 -7.431 25.259 1.00 81.38 376 TYR A CA 1
ATOM 2963 C C . TYR A 1 376 ? -8.466 -6.311 24.731 1.00 81.38 376 TYR A C 1
ATOM 2965 O O . TYR A 1 376 ? -9.685 -6.453 24.775 1.00 81.38 376 TYR A O 1
ATOM 2973 N N . ASP A 1 377 ? -7.891 -5.239 24.181 1.00 84.00 377 ASP A N 1
ATOM 2974 C CA . ASP A 1 377 ? -8.644 -4.113 23.614 1.00 84.00 377 ASP A CA 1
ATOM 2975 C C . ASP A 1 377 ? -9.513 -4.559 22.429 1.00 84.00 377 ASP A C 1
ATOM 2977 O O . ASP A 1 377 ? -10.672 -4.163 22.312 1.00 84.00 377 ASP A O 1
ATOM 2981 N N . PHE A 1 378 ? -8.994 -5.453 21.581 1.00 89.75 378 PHE A N 1
ATOM 2982 C CA . PHE A 1 378 ? -9.755 -5.994 20.453 1.00 89.75 378 PHE A CA 1
ATOM 2983 C C . PHE A 1 378 ? -10.867 -6.920 20.939 1.00 89.75 378 PHE A C 1
ATOM 2985 O O . PHE A 1 378 ? -11.997 -6.831 20.464 1.00 89.75 378 PHE A O 1
ATOM 2992 N N . ILE A 1 379 ? -10.577 -7.763 21.936 1.00 87.50 379 ILE A N 1
ATOM 2993 C CA . ILE A 1 379 ? -11.580 -8.637 22.559 1.00 87.50 379 ILE A CA 1
ATOM 2994 C C . ILE A 1 379 ? -12.713 -7.802 23.157 1.00 87.50 379 ILE A C 1
ATOM 2996 O O . ILE A 1 379 ? -13.878 -8.152 22.990 1.00 87.50 379 ILE A O 1
ATOM 3000 N N . HIS A 1 380 ? -12.392 -6.686 23.809 1.00 88.94 380 HIS A N 1
ATOM 3001 C CA . HIS A 1 380 ? -13.386 -5.799 24.398 1.00 88.94 380 HIS A CA 1
ATOM 3002 C C . HIS A 1 380 ? -14.334 -5.208 23.339 1.00 88.94 380 HIS A C 1
ATOM 3004 O O . HIS A 1 380 ? -15.548 -5.224 23.543 1.00 88.94 380 HIS A O 1
ATOM 3010 N N . VAL A 1 381 ? -13.818 -4.771 22.182 1.00 89.81 381 VAL A N 1
ATOM 3011 C CA . VAL A 1 381 ? -14.655 -4.321 21.051 1.00 89.81 381 VAL A CA 1
ATOM 3012 C C . VAL A 1 381 ? -15.546 -5.453 20.535 1.00 89.81 381 VAL A C 1
ATOM 3014 O O . VAL A 1 381 ? -16.755 -5.270 20.406 1.00 89.81 381 VAL A O 1
ATOM 3017 N N . ILE A 1 382 ? -14.975 -6.639 20.308 1.00 89.12 382 ILE A N 1
ATOM 3018 C CA . ILE A 1 382 ? -15.689 -7.817 19.780 1.00 89.12 382 ILE A CA 1
ATOM 3019 C C . ILE A 1 382 ? -16.803 -8.266 20.734 1.00 89.12 382 ILE A C 1
ATOM 3021 O O . ILE A 1 382 ? -17.894 -8.639 20.310 1.00 89.12 382 ILE A O 1
ATOM 3025 N N . GLN A 1 383 ? -16.562 -8.182 22.042 1.00 88.62 383 GLN A N 1
ATOM 3026 C CA . GLN A 1 383 ? -17.551 -8.490 23.074 1.00 88.62 383 GLN A CA 1
ATOM 3027 C C . GLN A 1 383 ? -18.557 -7.353 23.318 1.00 88.62 383 GLN A C 1
ATOM 3029 O O . GLN A 1 383 ? -19.377 -7.453 24.234 1.00 88.62 383 GLN A O 1
ATOM 3034 N N . GLN A 1 384 ? -18.520 -6.281 22.516 1.00 86.88 384 GLN A N 1
ATOM 3035 C CA . GLN A 1 384 ? -19.370 -5.093 22.656 1.00 86.88 384 GLN A CA 1
ATOM 3036 C C . GLN A 1 384 ? -19.265 -4.456 24.055 1.00 86.88 384 GLN A C 1
ATOM 3038 O O . GLN A 1 384 ? -20.245 -3.973 24.622 1.00 86.88 384 GLN A O 1
ATOM 3043 N N . GLY A 1 385 ? -18.074 -4.519 24.646 1.00 83.19 385 GLY A N 1
ATOM 3044 C CA . GLY A 1 385 ? -17.764 -4.032 25.984 1.00 83.19 385 GLY A CA 1
ATOM 3045 C C . GLY A 1 385 ? -18.297 -4.870 27.150 1.00 83.19 385 GLY A C 1
ATOM 3046 O O . GLY A 1 385 ? -18.135 -4.483 28.306 1.00 83.19 385 GLY A O 1
ATOM 3047 N N . LYS A 1 386 ? -18.913 -6.030 26.887 1.00 83.38 386 LYS A N 1
ATOM 3048 C CA . LYS A 1 386 ? -19.488 -6.904 27.920 1.00 83.38 386 LYS A CA 1
ATOM 3049 C C . LYS A 1 386 ? -18.519 -8.026 28.291 1.00 83.38 386 LYS A C 1
ATOM 3051 O O . LYS A 1 386 ? -18.281 -8.937 27.500 1.00 83.38 386 LYS A O 1
ATOM 3056 N N . THR A 1 387 ? -18.015 -8.023 29.524 1.00 74.69 387 THR A N 1
ATOM 3057 C CA . THR A 1 387 ? -17.216 -9.134 30.064 1.00 74.69 387 THR A CA 1
ATOM 3058 C C . THR A 1 387 ? -18.064 -10.410 30.114 1.00 74.69 387 THR A C 1
ATOM 3060 O O . THR A 1 387 ? -18.939 -10.529 30.968 1.00 74.69 387 THR A O 1
ATOM 3063 N N . GLY A 1 388 ? -17.832 -11.351 29.191 1.00 71.38 388 GLY A N 1
ATOM 3064 C CA . GLY A 1 388 ? -18.539 -12.640 29.146 1.00 71.38 388 GLY A CA 1
ATOM 3065 C C . GLY A 1 388 ? -19.429 -12.891 27.924 1.00 71.38 388 GLY A C 1
ATOM 3066 O O . GLY A 1 388 ? -20.139 -13.892 27.912 1.00 71.38 388 GLY A O 1
ATOM 3067 N N . ASN A 1 389 ? -19.391 -12.048 26.883 1.00 79.12 389 ASN A N 1
ATOM 3068 C CA . ASN A 1 389 ? -20.063 -12.348 25.611 1.00 79.12 389 ASN A CA 1
ATOM 3069 C C . ASN A 1 389 ? -19.310 -13.454 24.837 1.00 79.12 389 ASN A C 1
ATOM 3071 O O . ASN A 1 389 ? -18.480 -13.186 23.963 1.00 79.12 389 ASN A O 1
ATOM 3075 N N . THR A 1 390 ? -19.553 -14.709 25.219 1.00 80.00 390 THR A N 1
ATOM 3076 C CA . THR A 1 390 ? -18.898 -15.897 24.650 1.00 80.00 390 THR A CA 1
ATOM 3077 C C . THR A 1 390 ? -19.345 -16.192 23.224 1.00 80.00 390 THR A C 1
ATOM 3079 O O . THR A 1 390 ? -18.551 -16.732 22.461 1.00 80.00 390 THR A O 1
ATOM 3082 N N . GLU A 1 391 ? -20.563 -15.804 22.843 1.00 81.56 391 GLU A N 1
ATOM 3083 C CA . GLU A 1 391 ? -21.101 -16.004 21.496 1.00 81.56 391 GLU A CA 1
ATOM 3084 C C . GLU A 1 391 ? -20.315 -15.193 20.460 1.00 81.56 391 GLU A C 1
ATOM 3086 O O . GLU A 1 391 ? -19.742 -15.769 19.537 1.00 81.56 391 GLU A O 1
ATOM 3091 N N . LYS A 1 392 ? -20.174 -13.874 20.664 1.00 79.12 392 LYS A N 1
ATOM 3092 C CA . LYS A 1 392 ? -19.413 -13.007 19.744 1.00 79.12 392 LYS A CA 1
ATOM 3093 C C . LYS A 1 392 ? -17.926 -13.359 19.692 1.00 79.12 392 LYS A C 1
ATOM 3095 O O . LYS A 1 392 ? -17.315 -13.333 18.624 1.00 79.12 392 LYS A O 1
ATOM 3100 N N . PHE A 1 393 ? -17.341 -13.747 20.825 1.00 78.69 393 PHE A N 1
ATOM 3101 C CA . PHE A 1 393 ? -15.975 -14.272 20.839 1.00 78.69 393 PHE A CA 1
ATOM 3102 C C . PHE A 1 393 ? -15.867 -15.615 20.090 1.00 78.69 393 PHE A C 1
ATOM 3104 O O . PHE A 1 393 ? -14.893 -15.855 19.378 1.00 78.69 393 PHE A O 1
ATOM 3111 N N . GLY A 1 394 ? -16.890 -16.467 20.191 1.00 76.31 394 GLY A N 1
ATOM 3112 C CA . GLY A 1 394 ? -17.021 -17.704 19.425 1.00 76.31 394 GLY A CA 1
ATOM 3113 C C . GLY A 1 394 ? -17.067 -17.462 17.915 1.00 76.31 394 GLY A C 1
ATOM 3114 O O . GLY A 1 394 ? -16.369 -18.160 17.180 1.00 76.31 394 GLY A O 1
ATOM 3115 N N . SER A 1 395 ? -17.786 -16.435 17.451 1.00 78.38 395 SER A N 1
ATOM 3116 C CA . SER A 1 395 ? -17.804 -16.033 16.035 1.00 78.38 395 SER A CA 1
ATOM 3117 C C . SER A 1 395 ? -16.408 -15.658 15.525 1.00 78.38 395 SER A C 1
ATOM 3119 O O . SER A 1 395 ? -15.996 -16.139 14.471 1.00 78.38 395 SER A O 1
ATOM 3121 N N . LEU A 1 396 ? -15.621 -14.889 16.292 1.00 79.44 396 LEU A N 1
ATOM 3122 C CA . LEU A 1 396 ? -14.222 -14.594 15.943 1.00 79.44 396 LEU A CA 1
ATOM 3123 C C . LEU A 1 396 ? -13.397 -15.883 15.790 1.00 79.44 396 LEU A C 1
ATOM 3125 O O . LEU A 1 396 ? -12.660 -16.051 14.814 1.00 79.44 396 LEU A O 1
ATOM 3129 N N . LEU A 1 397 ? -13.512 -16.811 16.744 1.00 80.25 397 LEU A N 1
ATOM 3130 C CA . LEU A 1 397 ? -12.808 -18.095 16.680 1.00 80.25 397 LEU A CA 1
ATOM 3131 C C . LEU A 1 397 ? -13.242 -18.923 15.464 1.00 80.25 397 LEU A C 1
ATOM 3133 O O . LEU A 1 397 ? -12.409 -19.548 14.808 1.00 80.25 397 LEU A O 1
ATOM 3137 N N . GLN A 1 398 ? -14.526 -18.892 15.117 1.00 80.38 398 GLN A N 1
ATOM 3138 C CA . GLN A 1 398 ? -15.050 -19.553 13.929 1.00 80.38 398 GLN A CA 1
ATOM 3139 C C . GLN A 1 398 ? -14.473 -18.946 12.643 1.00 80.38 398 GLN A C 1
ATOM 3141 O O . GLN A 1 398 ? -13.972 -19.692 11.797 1.00 80.38 398 GLN A O 1
ATOM 3146 N N . PHE A 1 399 ? -14.482 -17.616 12.506 1.00 81.19 399 PHE A N 1
ATOM 3147 C CA . PHE A 1 399 ? -13.927 -16.923 11.341 1.00 81.19 399 PHE A CA 1
ATOM 3148 C C . PHE A 1 399 ? -12.421 -17.139 11.207 1.00 81.19 399 PHE A C 1
ATOM 3150 O O . PHE A 1 399 ? -11.937 -17.448 10.121 1.00 81.19 399 PHE A O 1
ATOM 3157 N N . THR A 1 400 ? -11.672 -17.061 12.308 1.00 74.44 400 THR A N 1
ATOM 3158 C CA . THR A 1 400 ? -10.223 -17.324 12.305 1.00 74.44 400 THR A CA 1
ATOM 3159 C C . THR A 1 400 ? -9.907 -18.776 11.958 1.00 74.44 400 THR A C 1
ATOM 3161 O O . THR A 1 400 ? -8.982 -19.038 11.191 1.00 74.44 400 THR A O 1
ATOM 3164 N N . HIS A 1 401 ? -10.686 -19.737 12.458 1.00 79.38 401 HIS A N 1
ATOM 3165 C CA . HIS A 1 401 ? -10.515 -21.147 12.124 1.00 79.38 401 HIS A CA 1
ATOM 3166 C C . HIS A 1 401 ? -10.817 -21.433 10.646 1.00 79.38 401 HIS A C 1
ATOM 3168 O O . HIS A 1 401 ? -10.021 -22.101 9.980 1.00 79.38 401 HIS A O 1
ATOM 3174 N N . LEU A 1 402 ? -11.927 -20.910 10.114 1.00 71.94 402 LEU A N 1
ATOM 3175 C CA . LEU A 1 402 ? -12.286 -21.076 8.704 1.00 71.94 402 LEU A CA 1
ATOM 3176 C C . LEU A 1 402 ? -11.277 -20.370 7.788 1.00 71.94 402 LEU A C 1
ATOM 3178 O O . LEU A 1 402 ? -10.755 -20.987 6.859 1.00 71.94 402 LEU A O 1
ATOM 3182 N N . GLY A 1 403 ? -10.923 -19.124 8.110 1.00 68.88 403 GLY A N 1
ATOM 3183 C CA . GLY A 1 403 ? -9.915 -18.350 7.392 1.00 68.88 403 GLY A CA 1
ATOM 3184 C C . GLY A 1 403 ? -8.557 -19.049 7.378 1.00 68.88 403 GLY A C 1
ATOM 3185 O O . GLY A 1 403 ? -7.932 -19.152 6.323 1.00 68.88 403 GLY A O 1
ATOM 3186 N N . LYS A 1 404 ? -8.126 -19.619 8.513 1.00 76.75 404 LYS A N 1
ATOM 3187 C CA . LYS A 1 404 ? -6.890 -20.411 8.611 1.00 76.75 404 LYS A CA 1
ATOM 3188 C C . LYS A 1 404 ? -6.949 -21.673 7.757 1.00 76.75 404 LYS A C 1
ATOM 3190 O O . LYS A 1 404 ? -5.971 -21.973 7.080 1.00 76.75 404 LYS A O 1
ATOM 3195 N N . LYS A 1 405 ? -8.067 -22.408 7.760 1.00 75.25 405 LYS A N 1
ATOM 3196 C CA . LYS A 1 405 ? -8.236 -23.597 6.909 1.00 75.25 405 LYS A CA 1
ATOM 3197 C C . LYS A 1 405 ? -8.101 -23.252 5.429 1.00 75.25 405 LYS A C 1
ATOM 3199 O O . LYS A 1 405 ? -7.330 -23.911 4.739 1.00 75.25 405 LYS A O 1
ATOM 3204 N N . ILE A 1 406 ? -8.789 -22.205 4.972 1.00 70.38 406 ILE A N 1
ATOM 3205 C CA . ILE A 1 406 ? -8.724 -21.757 3.575 1.00 70.38 406 ILE A CA 1
ATOM 3206 C C . ILE A 1 406 ? -7.313 -21.268 3.235 1.00 70.38 406 ILE A C 1
ATOM 3208 O O . ILE A 1 406 ? -6.766 -21.668 2.215 1.00 70.38 406 ILE A O 1
ATOM 3212 N N . ALA A 1 407 ? -6.684 -20.469 4.104 1.00 67.38 407 ALA A N 1
ATOM 3213 C CA . ALA A 1 407 ? -5.343 -19.940 3.865 1.00 67.38 407 ALA A CA 1
ATOM 3214 C C . ALA A 1 407 ? -4.269 -21.038 3.834 1.00 67.38 407 ALA A C 1
ATOM 3216 O O . ALA A 1 407 ? -3.358 -20.965 3.019 1.00 67.38 407 ALA A O 1
ATOM 3217 N N . ILE A 1 408 ? -4.365 -22.067 4.685 1.00 67.81 408 ILE A N 1
ATOM 3218 C CA . ILE A 1 408 ? -3.430 -23.204 4.679 1.00 67.81 408 ILE A CA 1
ATOM 3219 C C . ILE A 1 408 ? -3.662 -24.094 3.461 1.00 67.81 408 ILE A C 1
ATOM 3221 O O . ILE A 1 408 ? -2.691 -24.464 2.807 1.00 67.81 408 ILE A O 1
ATOM 3225 N N . ALA A 1 409 ? -4.921 -24.406 3.137 1.00 57.81 409 ALA A N 1
ATOM 3226 C CA . ALA A 1 409 ? -5.244 -25.133 1.915 1.00 57.81 409 ALA A CA 1
ATOM 3227 C C . ALA A 1 409 ? -4.683 -24.375 0.706 1.00 57.81 409 ALA A C 1
ATOM 3229 O O . ALA A 1 409 ? -3.944 -24.937 -0.088 1.00 57.81 409 ALA A O 1
ATOM 3230 N N . ALA A 1 410 ? -4.905 -23.063 0.635 1.00 58.84 410 ALA A N 1
ATOM 3231 C CA . ALA A 1 410 ? -4.332 -22.214 -0.394 1.00 58.84 410 ALA A CA 1
ATOM 3232 C C . ALA A 1 410 ? -2.802 -22.163 -0.373 1.00 58.84 410 ALA A C 1
ATOM 3234 O O . ALA A 1 410 ? -2.211 -22.150 -1.443 1.00 58.84 410 ALA A O 1
ATOM 3235 N N . ALA A 1 411 ? -2.152 -22.139 0.794 1.00 56.16 411 ALA A N 1
ATOM 3236 C CA . ALA A 1 411 ? -0.694 -22.135 0.916 1.00 56.16 411 ALA A CA 1
ATOM 3237 C C . ALA A 1 411 ? -0.070 -23.429 0.374 1.00 56.16 411 ALA A C 1
ATOM 3239 O O . ALA A 1 411 ? 0.980 -23.362 -0.257 1.00 56.16 411 ALA A O 1
ATOM 3240 N N . GLN A 1 412 ? -0.745 -24.575 0.523 1.00 51.00 412 GLN A N 1
ATOM 3241 C CA . GLN A 1 412 ? -0.348 -25.832 -0.126 1.00 51.00 412 GLN A CA 1
ATOM 3242 C C . GLN A 1 412 ? -0.405 -25.746 -1.664 1.00 51.00 412 GLN A C 1
ATOM 3244 O O . GLN A 1 412 ? 0.310 -26.481 -2.336 1.00 51.00 412 GLN A O 1
ATOM 3249 N N . PHE A 1 413 ? -1.191 -24.814 -2.217 1.00 45.75 413 PHE A N 1
ATOM 3250 C CA . PHE A 1 413 ? -1.329 -24.563 -3.659 1.00 45.75 413 PHE A CA 1
ATOM 3251 C C . PHE A 1 413 ? -0.695 -23.233 -4.130 1.00 45.75 413 PHE A C 1
ATOM 3253 O O . PHE A 1 413 ? -0.722 -22.914 -5.319 1.00 45.75 413 PHE A O 1
ATOM 3260 N N . CYS A 1 414 ? -0.136 -22.420 -3.226 1.00 49.22 414 CYS A N 1
ATOM 3261 C CA . CYS A 1 414 ? 0.432 -21.100 -3.519 1.00 49.22 414 CYS A CA 1
ATOM 3262 C C . CYS A 1 414 ? 1.957 -21.140 -3.418 1.00 49.22 414 CYS A C 1
ATOM 3264 O O . CYS A 1 414 ? 2.552 -20.596 -2.489 1.00 49.22 414 CYS A O 1
ATOM 3266 N N . HIS A 1 415 ? 2.585 -21.698 -4.452 1.00 54.38 415 HIS A N 1
ATOM 3267 C CA . HIS A 1 415 ? 4.034 -21.650 -4.685 1.00 54.38 415 HIS A CA 1
ATOM 3268 C C . HIS A 1 415 ? 4.624 -20.224 -4.695 1.00 54.38 415 HIS A C 1
ATOM 3270 O O . HIS A 1 415 ? 5.808 -20.046 -4.425 1.00 54.38 415 HIS A O 1
ATOM 3276 N N . LEU A 1 416 ? 3.801 -19.191 -4.924 1.00 48.91 416 LEU A N 1
ATOM 3277 C CA . LEU A 1 416 ? 4.172 -17.776 -4.778 1.00 48.91 416 LEU A CA 1
ATOM 3278 C C . LEU A 1 416 ? 4.793 -17.464 -3.404 1.00 48.91 416 LEU A C 1
ATOM 3280 O O . LEU A 1 416 ? 5.768 -16.720 -3.341 1.00 48.91 416 LEU A O 1
ATOM 3284 N N . LEU A 1 417 ? 4.286 -18.066 -2.319 1.00 45.00 417 LEU A N 1
ATOM 3285 C CA . LEU A 1 417 ? 4.837 -17.875 -0.972 1.00 45.00 417 LEU A CA 1
ATOM 3286 C C . LEU A 1 417 ? 6.230 -18.505 -0.824 1.00 45.00 417 LEU A C 1
ATOM 3288 O O . LEU A 1 417 ? 7.097 -17.901 -0.198 1.00 45.00 417 LEU A O 1
ATOM 3292 N N . GLU A 1 418 ? 6.479 -19.672 -1.425 1.00 47.22 418 GLU A N 1
ATOM 3293 C CA . GLU A 1 418 ? 7.786 -20.344 -1.372 1.00 47.22 418 GLU A CA 1
ATOM 3294 C C . GLU A 1 418 ? 8.833 -19.678 -2.276 1.00 47.22 418 GLU A C 1
ATOM 3296 O O . GLU A 1 418 ? 9.961 -19.440 -1.834 1.00 47.22 418 GLU A O 1
ATOM 3301 N N . LEU A 1 419 ? 8.462 -19.316 -3.509 1.00 45.22 419 LEU A N 1
ATOM 3302 C CA . LEU A 1 419 ? 9.316 -18.576 -4.445 1.00 45.22 419 LEU A CA 1
ATOM 3303 C C . LEU A 1 419 ? 9.748 -17.224 -3.857 1.00 45.22 419 LEU A C 1
ATOM 3305 O O . LEU A 1 419 ? 10.917 -16.846 -3.947 1.00 45.22 419 LEU A O 1
ATOM 3309 N N . GLN A 1 420 ? 8.837 -16.510 -3.191 1.00 50.12 420 GLN A N 1
ATOM 3310 C CA . GLN A 1 420 ? 9.124 -15.177 -2.655 1.00 50.12 420 GLN A CA 1
ATOM 3311 C C . GLN A 1 420 ? 9.773 -15.201 -1.270 1.00 50.12 420 GLN A C 1
ATOM 3313 O O . GLN A 1 420 ? 10.647 -14.372 -1.014 1.00 50.12 420 GLN A O 1
ATOM 3318 N N . ALA A 1 421 ? 9.461 -16.180 -0.413 1.00 41.69 421 ALA A N 1
ATOM 3319 C CA . ALA A 1 421 ? 10.226 -16.407 0.814 1.00 41.69 421 ALA A CA 1
ATOM 3320 C C . ALA A 1 421 ? 11.711 -16.652 0.514 1.00 41.69 421 ALA A C 1
ATOM 3322 O O . ALA A 1 421 ? 12.583 -16.134 1.216 1.00 41.69 421 ALA A O 1
ATOM 3323 N N . ARG A 1 422 ? 12.005 -17.379 -0.572 1.00 45.19 422 ARG A N 1
ATOM 3324 C CA . ARG A 1 422 ? 13.376 -17.638 -1.024 1.00 45.19 422 ARG A CA 1
ATOM 3325 C C . ARG A 1 422 ? 14.032 -16.380 -1.611 1.00 45.19 422 ARG A C 1
ATOM 3327 O O . ARG A 1 422 ? 15.130 -16.038 -1.173 1.00 45.19 422 ARG A O 1
ATOM 3334 N N . LEU A 1 423 ? 13.353 -15.628 -2.485 1.00 41.50 423 LEU A N 1
ATOM 3335 C CA . LEU A 1 423 ? 13.874 -14.375 -3.069 1.00 41.50 423 LEU A CA 1
ATOM 3336 C C . LEU A 1 423 ? 14.124 -13.259 -2.031 1.00 41.50 423 LEU A C 1
ATOM 3338 O O . LEU A 1 423 ? 15.181 -12.627 -2.062 1.00 41.50 423 LEU A O 1
ATOM 3342 N N . CYS A 1 424 ? 13.215 -13.041 -1.072 1.00 39.62 424 CYS A N 1
ATOM 3343 C CA . CYS A 1 424 ? 13.417 -12.058 0.004 1.00 39.62 424 CYS A CA 1
ATOM 3344 C C . CYS A 1 424 ? 14.550 -12.463 0.959 1.00 39.62 424 CYS A C 1
ATOM 3346 O O . CYS A 1 424 ? 15.317 -11.604 1.397 1.00 39.62 424 CYS A O 1
ATOM 3348 N N . SER A 1 425 ? 14.702 -13.762 1.250 1.00 39.31 425 SER A N 1
ATOM 3349 C CA . SER A 1 425 ? 15.810 -14.250 2.081 1.00 39.31 425 SER A CA 1
ATOM 3350 C C . SER A 1 425 ? 17.184 -14.047 1.428 1.00 39.31 425 SER A C 1
ATOM 3352 O O . SER A 1 425 ? 18.169 -13.820 2.129 1.00 39.31 425 SER A O 1
ATOM 3354 N N . GLU A 1 426 ? 17.259 -14.079 0.093 1.00 45.44 426 GLU A N 1
ATOM 3355 C CA . GLU A 1 426 ? 18.492 -13.805 -0.652 1.00 45.44 426 GLU A CA 1
ATOM 3356 C C . GLU A 1 426 ? 18.810 -12.304 -0.709 1.00 45.44 426 GLU A C 1
ATOM 3358 O O . GLU A 1 426 ? 19.956 -11.927 -0.469 1.00 45.44 426 GLU A O 1
ATOM 3363 N N . GLN A 1 427 ? 17.813 -11.432 -0.927 1.00 40.16 427 GLN A N 1
ATOM 3364 C CA . GLN A 1 427 ? 18.029 -9.975 -0.924 1.00 40.16 427 GLN A CA 1
ATOM 3365 C C . GLN A 1 427 ? 18.540 -9.457 0.434 1.00 40.16 427 GLN A C 1
ATOM 3367 O O . GLN A 1 427 ? 19.441 -8.620 0.471 1.00 40.16 427 GLN A O 1
ATOM 3372 N N . GLN A 1 428 ? 18.044 -10.000 1.551 1.00 40.53 428 GLN A N 1
ATOM 3373 C CA . GLN A 1 428 ? 18.493 -9.608 2.895 1.00 40.53 428 GLN A CA 1
ATOM 3374 C C . GLN A 1 428 ? 19.870 -10.177 3.278 1.00 40.53 428 GLN A C 1
ATOM 3376 O O . GLN A 1 428 ? 20.609 -9.527 4.019 1.00 40.53 428 GLN A O 1
ATOM 3381 N N . LYS A 1 429 ? 20.263 -11.350 2.752 1.00 41.56 429 LYS A N 1
ATOM 3382 C CA . LYS A 1 429 ? 21.636 -11.863 2.919 1.00 41.56 429 LYS A CA 1
ATOM 3383 C C . LYS A 1 429 ? 22.657 -10.927 2.281 1.00 41.56 429 LYS A C 1
ATOM 3385 O O . LYS A 1 429 ? 23.684 -10.667 2.898 1.00 41.56 429 LYS A O 1
ATOM 3390 N N . VAL A 1 430 ? 22.349 -10.384 1.099 1.00 42.53 430 VAL A N 1
ATOM 3391 C CA . VAL A 1 430 ? 23.210 -9.416 0.403 1.00 42.53 430 VAL A CA 1
ATOM 3392 C C . VAL A 1 430 ? 23.370 -8.130 1.226 1.00 42.53 430 VAL A C 1
ATOM 3394 O O . VAL A 1 430 ? 24.501 -7.676 1.421 1.00 42.53 430 VAL A O 1
ATOM 3397 N N . GLU A 1 431 ? 22.285 -7.583 1.786 1.00 37.81 431 GLU A N 1
ATOM 3398 C CA . GLU A 1 431 ? 22.346 -6.388 2.647 1.00 37.81 431 GLU A CA 1
ATOM 3399 C C . GLU A 1 431 ? 23.161 -6.614 3.937 1.00 37.81 431 GLU A C 1
ATOM 3401 O O . GLU A 1 431 ? 23.970 -5.756 4.290 1.00 37.81 431 GLU A O 1
ATOM 3406 N N . GLN A 1 432 ? 23.065 -7.786 4.582 1.00 35.34 432 GLN A N 1
ATOM 3407 C CA . GLN A 1 432 ? 23.879 -8.115 5.767 1.00 35.34 432 GLN A CA 1
ATOM 3408 C C . GLN A 1 432 ? 25.379 -8.250 5.457 1.00 35.34 432 GLN A C 1
ATOM 3410 O O . GLN A 1 432 ? 26.212 -7.783 6.236 1.00 35.34 432 GLN A O 1
ATOM 3415 N N . THR A 1 433 ? 25.756 -8.836 4.314 1.00 38.47 433 THR A N 1
ATOM 3416 C CA . THR A 1 433 ? 27.166 -8.842 3.871 1.00 38.47 433 THR A CA 1
ATOM 3417 C C . THR A 1 433 ? 27.690 -7.441 3.561 1.00 38.47 433 THR A C 1
ATOM 3419 O O . THR A 1 433 ? 28.864 -7.162 3.800 1.00 38.47 433 THR A O 1
ATOM 3422 N N . THR A 1 434 ? 26.825 -6.545 3.078 1.00 35.94 434 THR A N 1
ATOM 3423 C CA . THR A 1 434 ? 27.215 -5.171 2.741 1.00 35.94 434 THR A CA 1
ATOM 3424 C C . THR A 1 434 ? 27.420 -4.334 4.011 1.00 35.94 434 THR A C 1
ATOM 3426 O O . THR A 1 434 ? 28.435 -3.647 4.119 1.00 35.94 434 THR A O 1
ATOM 3429 N N . GLU A 1 435 ? 26.558 -4.470 5.028 1.00 33.25 435 GLU A N 1
ATOM 3430 C CA . GLU A 1 435 ? 26.727 -3.782 6.322 1.00 33.25 435 GLU A CA 1
ATOM 3431 C C . GLU A 1 435 ? 27.991 -4.225 7.086 1.00 33.25 435 GLU A C 1
ATOM 3433 O O . GLU A 1 435 ? 28.683 -3.375 7.655 1.00 33.25 435 GLU A O 1
ATOM 3438 N N . MET A 1 436 ? 28.360 -5.514 7.048 1.00 34.38 436 MET A N 1
ATOM 3439 C CA . MET A 1 436 ? 29.610 -5.994 7.667 1.00 34.38 436 MET A CA 1
ATOM 3440 C C . MET A 1 436 ? 30.867 -5.461 6.963 1.00 34.38 436 MET A C 1
ATOM 3442 O O . MET A 1 436 ? 31.873 -5.185 7.618 1.00 34.38 436 MET A O 1
ATOM 3446 N N . SER A 1 437 ? 30.816 -5.262 5.642 1.00 34.66 437 SER A N 1
ATOM 3447 C CA . SER A 1 437 ? 31.946 -4.700 4.891 1.00 34.66 437 SER A CA 1
ATOM 3448 C C . SER A 1 437 ? 32.176 -3.211 5.182 1.00 34.66 437 SER A C 1
ATOM 3450 O O . SER A 1 437 ? 33.318 -2.765 5.219 1.00 34.66 437 SER A O 1
ATOM 3452 N N . THR A 1 438 ? 31.118 -2.455 5.497 1.00 34.97 438 THR A N 1
ATOM 3453 C CA . THR A 1 438 ? 31.206 -1.029 5.866 1.00 34.97 438 THR A CA 1
ATOM 3454 C C . THR A 1 438 ? 31.578 -0.760 7.325 1.00 34.97 438 THR A C 1
ATOM 3456 O O . THR A 1 438 ? 31.855 0.381 7.667 1.00 34.97 438 THR A O 1
ATOM 3459 N N . GLN A 1 439 ? 31.590 -1.777 8.193 1.00 33.25 439 GLN A N 1
ATOM 3460 C CA . GLN A 1 439 ? 32.136 -1.666 9.557 1.00 33.25 439 GLN A CA 1
ATOM 3461 C C . GLN A 1 439 ? 33.612 -2.090 9.651 1.00 33.25 439 GLN A C 1
ATOM 3463 O O . GLN A 1 439 ? 34.200 -2.006 10.726 1.00 33.25 439 GLN A O 1
ATOM 3468 N N . SER A 1 440 ? 34.199 -2.544 8.538 1.00 33.59 440 SER A N 1
ATOM 3469 C CA . SER A 1 440 ? 35.566 -3.081 8.469 1.00 33.59 440 SER A CA 1
ATOM 3470 C C . SER A 1 440 ? 36.546 -2.178 7.696 1.00 33.59 440 SER A C 1
ATOM 3472 O O . SER A 1 440 ? 37.646 -2.620 7.367 1.00 33.59 440 SER A O 1
ATOM 3474 N N . ILE A 1 441 ? 36.160 -0.933 7.404 1.00 32.59 441 ILE A N 1
ATOM 3475 C CA . ILE A 1 441 ? 37.003 0.148 6.861 1.00 32.59 441 ILE A CA 1
ATOM 3476 C C . ILE A 1 441 ? 36.757 1.369 7.740 1.00 32.59 441 ILE A C 1
ATOM 3478 O O . ILE A 1 441 ? 37.747 2.041 8.100 1.00 32.59 441 ILE A O 1
#

Foldseek 3Di:
DDFPDDDPPVVPDDDDDDDDDPPDPDDDDDDDPVVLVVVLVVCVVPPPPCRDPLNVLVVDDQDALLVLVVLCDPVNPDPSSVVSSCVNHPDDDDDCADSRCVVVRVVVVVVVCVVCVPVVVLVVLVVLLQVLQVVLLVVLLVVVVPDDQVVSLVVSLVSCPDPSNQVSQAQHQDPQGNVFTQHGWPSVPWGFDPDNSGWTWTWGAGPDPDRDIWIKIKGAQADCPQVQLLLVVLVVLQVLCVVVVQRLLADSWGWDDDDDRITMTTDDPQKDFLVVQLVVVCVPDPDPDDSLCSVLVLLCVLADDPQSVQLLSLQLSQLLSCLLSCLVFVQDPDDRRQWMAHSSNHIYGHDRVDTDLPDDDDPNDRDDRHDRPDDSSSVCSQCSNDDPSVVSVVVSVVSNVVSNVSVVVVVVSRCVSVSVVVVVVVVVVVVVVVVVVVVVD